Protein AF-A0AAU8DIJ6-F1 (afdb_monomer)

Secondary structure (DSSP, 8-state):
-PPPPEEEEEEEETTS-BSSS-EEPPTT----GGGS-TTEEEEEEEEES-SS-EEEEEE-TT--EEEEEEPPPTT-SEEEEEEEEE-TTS-EEEEEEEEEESSHHHHHHHTT---------------------PPP-------HHHHHHHHHHHHHHHHHHHHHHHHHHHHHHHHHHHHHHHHHHHHHHHH-GGG-STT-HHHHHHHHHHHHHHHHHHHHHHHHHHHHHHHHHHHHHHS-TTTS-TTSGGGGS--SS--SEEEEEEEEETTEEEEEEEEEEES--TT-EEE-S--TT--HHHHHHHHHHHHHSPTT--EEEE-S-HHHHHHT-SS--S-TTS-HHHHHHHHHHHHHHHHHHHHTTPPPPGGG---SEEEEE-SSTTS-SS-HHHHHHHHHHHHHHGGGGT-EEEEE--GGGGGTSTTTS--EEE--SSEEEE-TTT--EEEEEE----S-HHHHHHHHHHHHTT-

pLDDT: mean 77.78, std 17.71, range [21.48, 97.25]

Foldseek 3Di:
DDDDWFKWKFFAFLVLATPADTHTQPPVLDDDPVPGDPRGFKIWIKTAQDPFKDWGWDADPVRDIDIWIATEPPQFRMFTAKMWGADPVRDTDIDGQNYGDNHVVRVCVSRVHDDDDDDDDDDDDDDDDDDPPDDPPLDDPDPPPQQSVLVVLVVLLVVLVVLLVVLVVVLVVLLVVLVVQLVVQVVVLCVDPVNVDPVRVVNVVSVVSSVVSNVVSVVVSVVSLVVSLVSVVVSLLVDADQQHALPDPSLVDLDQAAHQKGWFFWWADPVGNSRTRTHMDGLFDQLFEEEPDDDPPQCLSVVANQLSLLSNAAFQFAEAEADPDQVSVVVPPLDDPDHPPCHRPSSLVQLLVLLVQVVVCSNVVHPRDPSSDHHLEYEYEPAVRNQDPPDNPVSLVSSSSSRRRVSVVNHHYYYHHRPVCVVVCPVSRDHDYDHSPFDWDFDPRNGDIITTHTRSHRPDVVSSNVSSNRNNVHD

Nearest PDB structures (foldseek):
  6qpq-assembly2_C  TM=2.649E-01  e=8.086E-03  Thermochaetoides thermophila DSM 1495
  7tvb-assembly1_A  TM=6.695E-01  e=4.059E+00  Homo sapiens
  2ysu-assembly1_B  TM=3.554E-01  e=6.007E+00  Escherichia coli

Solvent-accessible surface area (backbone atoms only — not comparable to full-atom values): 26830 Å² total; per-residue (Å²): 135,84,78,81,57,50,43,27,36,37,40,20,28,86,84,55,30,35,70,57,76,68,40,74,53,48,96,87,59,74,81,64,79,86,77,49,60,93,65,46,40,33,41,36,35,34,34,39,69,40,95,48,77,49,69,53,65,46,70,50,100,87,67,54,79,47,81,50,73,29,54,36,49,94,78,24,36,22,26,33,46,34,34,40,37,53,45,97,90,71,47,76,49,79,47,77,58,56,38,53,33,58,38,69,66,53,52,29,63,74,26,58,41,84,79,84,88,85,81,91,85,88,89,80,91,88,86,87,82,94,77,84,86,69,84,76,89,71,87,68,88,76,70,54,68,69,52,47,54,54,52,50,54,50,48,50,40,52,47,50,51,50,52,54,50,52,50,51,52,51,42,53,50,51,47,52,48,37,49,56,53,39,53,54,51,50,51,57,40,65,69,36,86,88,49,71,57,92,82,41,66,66,58,58,51,46,48,50,58,31,52,60,49,45,51,54,41,49,56,49,51,49,55,54,50,52,54,49,45,49,54,50,51,55,47,55,71,71,38,58,34,33,55,27,60,73,87,38,75,40,53,83,54,71,53,92,60,67,43,65,45,23,40,56,26,30,37,29,35,97,94,40,75,81,46,66,40,64,36,71,43,66,44,44,44,65,26,12,35,36,32,39,70,40,55,99,86,74,45,42,27,58,52,25,42,53,50,27,43,43,41,17,21,55,72,28,24,37,76,42,75,38,48,76,48,66,66,59,47,56,75,68,52,74,66,89,77,83,63,80,94,53,44,44,70,57,49,46,51,51,50,29,52,20,41,50,46,34,50,54,18,55,77,68,75,43,80,65,50,83,86,26,67,66,46,16,30,38,40,36,50,48,84,72,76,70,64,59,92,84,55,53,67,61,51,51,49,39,48,51,50,37,28,45,52,31,24,78,75,62,16,22,39,39,37,39,27,37,63,82,52,73,74,72,46,70,94,74,63,60,47,47,79,40,68,53,47,76,43,81,44,66,44,96,86,84,62,54,75,27,45,33,41,41,39,58,49,62,92,50,64,66,55,54,52,51,40,40,51,38,20,57,71,58,123

Organism: NCBI:txid3158264

Mean predicted aligned error: 15.26 Å

Radius of gyration: 27.57 Å; Cα contacts (8 Å, |Δi|>4): 757; chains: 1; bounding box: 72×58×88 Å

Sequence (475 aa):
MQGAPDRRVVAVGADDRSIGEPGPLDPSGVLDPAAAPPSAVRLVVVGIGATGPIGVEVLDAAGQRYAFTAAPPAGSAVALLIEFYRRPDGSWKLRALGGGLADLAALQQVFDIPATVRAPAIPSISASLGATNHPPESGVPAKAPAAQQQRDWSRIASGVWEDASRSAATHADASRHAGLNRDAELERLMGDPTARTADDPRRRQIGSRHDDILERADQRRLAELDELIAELGELEVAVPAPLARWTSAAWERLPVEENAMVRTGELTRPDSTSLRIPMYRARSVPGGYLVMPWTAGDDGPARSLVRRLLAAGPAGRGLWVLSDDASVQQHWSTSAAGNADRGIDASLTELAHRVDLADMAAEAGAPVPTNAVLPSVVLMVLDGSWVPTDDVSETVGRLRRVAILGPRYGMSVLFLAPDDLRNSFGDGVPGSLLPLVPAQIVDPWVGLTWDFVPDDGTPDASVAAAIELRAHRGS

Structure (mmCIF, N/CA/C/O backbone):
data_AF-A0AAU8DIJ6-F1
#
_entry.id   AF-A0AAU8DIJ6-F1
#
loop_
_atom_site.group_PDB
_atom_site.id
_atom_site.type_symbol
_atom_site.label_atom_id
_atom_site.label_alt_id
_atom_site.label_comp_id
_atom_site.label_asym_id
_atom_site.label_entity_id
_atom_site.label_seq_id
_atom_site.pdbx_PDB_ins_code
_atom_site.Cartn_x
_atom_site.Cartn_y
_atom_site.Cartn_z
_atom_site.occupancy
_atom_site.B_iso_or_equiv
_atom_site.auth_seq_id
_atom_site.auth_comp_id
_atom_site.auth_asym_id
_atom_site.auth_atom_id
_atom_site.pdbx_PDB_model_num
ATOM 1 N N . MET A 1 1 ? -34.772 31.799 2.405 1.00 30.14 1 MET A N 1
ATOM 2 C CA . MET A 1 1 ? -35.320 30.429 2.420 1.00 30.14 1 MET A CA 1
ATOM 3 C C . MET A 1 1 ? -34.233 29.528 1.859 1.00 30.14 1 MET A C 1
ATOM 5 O O . MET A 1 1 ? -33.959 29.629 0.672 1.00 30.14 1 MET A O 1
ATOM 9 N N . GLN A 1 2 ? -33.516 28.785 2.705 1.00 36.69 2 GLN A N 1
ATOM 10 C CA . GLN A 1 2 ? -32.520 27.816 2.228 1.00 36.69 2 GLN A CA 1
ATOM 11 C C . GLN A 1 2 ? -33.264 26.596 1.672 1.00 36.69 2 GLN A C 1
ATOM 13 O O . GLN A 1 2 ? -34.271 26.185 2.248 1.00 36.69 2 GLN A O 1
ATOM 18 N N . GLY A 1 3 ? -32.812 26.067 0.535 1.00 44.41 3 GLY A N 1
ATOM 19 C CA . GLY A 1 3 ? -33.352 24.823 -0.011 1.00 44.41 3 GLY A CA 1
ATOM 20 C C . GLY A 1 3 ? -32.951 23.632 0.858 1.00 44.41 3 GLY A C 1
ATOM 21 O O . GLY A 1 3 ? -31.902 23.662 1.503 1.00 44.41 3 GLY A O 1
ATOM 22 N N . ALA A 1 4 ? -33.770 22.581 0.865 1.00 55.28 4 ALA A N 1
ATOM 23 C CA . ALA A 1 4 ? -33.313 21.284 1.351 1.00 55.28 4 ALA A CA 1
ATOM 24 C C . ALA A 1 4 ? -32.163 20.787 0.447 1.00 55.28 4 ALA A C 1
ATOM 26 O O . ALA A 1 4 ? -32.227 21.019 -0.764 1.00 55.28 4 ALA A O 1
ATOM 27 N N . PRO A 1 5 ? -31.118 20.144 0.996 1.00 62.62 5 PRO A N 1
ATOM 28 C CA . PRO A 1 5 ? -29.985 19.687 0.199 1.00 62.62 5 PRO A CA 1
ATOM 29 C C . PRO A 1 5 ? -30.404 18.577 -0.772 1.00 62.62 5 PRO A C 1
ATOM 31 O O . PRO A 1 5 ? -31.165 17.676 -0.410 1.00 62.62 5 PRO A O 1
ATOM 34 N N . ASP A 1 6 ? -29.891 18.645 -1.999 1.00 78.88 6 ASP A N 1
ATOM 35 C CA . ASP A 1 6 ? -30.211 17.704 -3.075 1.00 78.88 6 ASP A CA 1
ATOM 36 C C . ASP A 1 6 ? -29.499 16.367 -2.809 1.00 78.88 6 ASP A C 1
ATOM 38 O O . ASP A 1 6 ? -28.269 16.319 -2.730 1.00 78.88 6 ASP A O 1
ATOM 42 N N . ARG A 1 7 ? -30.264 15.286 -2.610 1.00 81.50 7 ARG A N 1
ATOM 43 C CA . ARG A 1 7 ? -29.722 13.936 -2.396 1.00 81.50 7 ARG A CA 1
ATOM 44 C C . ARG A 1 7 ? -29.723 13.178 -3.713 1.00 81.50 7 ARG A C 1
ATOM 46 O O . ARG A 1 7 ? -30.766 13.065 -4.353 1.00 81.50 7 ARG A O 1
ATOM 53 N N . ARG A 1 8 ? -28.584 12.593 -4.079 1.00 83.56 8 ARG A N 1
ATOM 54 C CA . ARG A 1 8 ? -28.429 11.837 -5.328 1.00 83.56 8 ARG A CA 1
ATOM 55 C C . ARG A 1 8 ? -27.771 10.489 -5.124 1.00 83.56 8 ARG A C 1
ATOM 57 O O . ARG A 1 8 ? -27.041 10.293 -4.157 1.00 83.56 8 ARG A O 1
ATOM 64 N N . VAL A 1 9 ? -28.013 9.591 -6.071 1.00 84.38 9 VAL A N 1
ATOM 65 C CA . VAL A 1 9 ? -27.394 8.268 -6.148 1.00 84.38 9 VAL A CA 1
ATOM 66 C C . VAL A 1 9 ? -26.514 8.212 -7.392 1.00 84.38 9 VAL A C 1
ATOM 68 O O . VAL A 1 9 ? -26.991 8.408 -8.509 1.00 84.38 9 VAL A O 1
ATOM 71 N N . VAL A 1 10 ? -25.227 7.934 -7.196 1.00 83.50 10 VAL A N 1
ATOM 72 C CA . VAL A 1 10 ? -24.280 7.614 -8.267 1.00 83.50 10 VAL A CA 1
ATOM 73 C C . VAL A 1 10 ? -24.178 6.093 -8.341 1.00 83.50 10 VAL A C 1
ATOM 75 O O . VAL A 1 10 ? -23.644 5.463 -7.429 1.00 83.50 10 VAL A O 1
ATOM 78 N N . ALA A 1 11 ? -24.710 5.487 -9.402 1.00 83.12 11 ALA A N 1
ATOM 79 C CA . ALA A 1 11 ? -24.431 4.087 -9.711 1.00 83.12 11 ALA A CA 1
ATOM 80 C C . ALA A 1 11 ? -23.056 3.994 -10.381 1.00 83.12 11 ALA A C 1
ATOM 82 O O . ALA A 1 11 ? -22.771 4.789 -11.272 1.00 83.12 11 ALA A O 1
ATOM 83 N N . VAL A 1 12 ? -22.211 3.050 -9.965 1.00 77.69 12 VAL A N 1
ATOM 84 C CA . VAL A 1 12 ? -20.810 2.957 -10.407 1.00 77.69 12 VAL A CA 1
ATOM 85 C C . VAL A 1 12 ? -20.484 1.539 -10.883 1.00 77.69 12 VAL A C 1
ATOM 87 O O . VAL A 1 12 ? -20.828 0.549 -10.224 1.00 77.69 12 VAL A O 1
ATOM 90 N N . GLY A 1 13 ? -19.843 1.452 -12.049 1.00 77.19 13 GLY A N 1
ATOM 91 C CA . GLY A 1 13 ? -19.415 0.218 -12.702 1.00 77.19 13 GLY A CA 1
ATOM 92 C C . GLY A 1 13 ? -18.116 -0.360 -12.142 1.00 77.19 13 GLY A C 1
ATOM 93 O O . GLY A 1 13 ? -17.442 0.241 -11.307 1.00 77.19 13 GLY A O 1
ATOM 94 N N . ALA A 1 14 ? -17.763 -1.564 -12.600 1.00 71.25 14 ALA A N 1
ATOM 95 C CA . ALA A 1 14 ? -16.524 -2.248 -12.206 1.00 71.25 14 ALA A CA 1
ATOM 96 C C . ALA A 1 14 ? -15.245 -1.547 -12.712 1.00 71.25 14 ALA A C 1
ATOM 98 O O . ALA A 1 14 ? -14.148 -1.834 -12.245 1.00 71.25 14 ALA A O 1
ATOM 99 N N . ASP A 1 15 ? -15.392 -0.616 -13.651 1.00 70.19 15 ASP A N 1
ATOM 100 C CA . ASP A 1 15 ? -14.379 0.309 -14.155 1.00 70.19 15 ASP A CA 1
ATOM 101 C C . ASP A 1 15 ? -14.272 1.611 -13.329 1.00 70.19 15 ASP A C 1
ATOM 103 O O . ASP A 1 15 ? -13.564 2.530 -13.730 1.00 70.19 15 ASP A O 1
ATOM 107 N N . ASP A 1 16 ? -14.961 1.686 -12.181 1.00 64.19 16 ASP A N 1
ATOM 108 C CA . ASP A 1 16 ? -15.109 2.858 -11.301 1.00 64.19 16 ASP A CA 1
ATOM 109 C C . ASP A 1 16 ? -15.777 4.093 -11.955 1.00 64.19 16 ASP A C 1
ATOM 111 O O . ASP A 1 16 ? -15.827 5.166 -11.349 1.00 64.19 16 ASP A O 1
ATOM 115 N N . ARG A 1 17 ? -16.383 3.928 -13.141 1.00 73.69 17 ARG A N 1
ATOM 116 C CA . ARG A 1 17 ? -17.127 4.971 -13.871 1.00 73.69 17 ARG A CA 1
ATOM 117 C C . ARG A 1 17 ? -18.598 5.016 -13.480 1.00 73.69 17 ARG A C 1
ATOM 119 O O . ARG A 1 17 ? -19.196 3.981 -13.175 1.00 73.69 17 ARG A O 1
ATOM 126 N N . SER A 1 18 ? -19.225 6.188 -13.546 1.00 80.00 18 SER A N 1
ATOM 127 C CA . SER A 1 18 ? -20.660 6.306 -13.296 1.00 80.00 18 SER A CA 1
ATOM 128 C C . SER A 1 18 ? -21.488 5.687 -14.427 1.00 80.00 18 SER A C 1
ATOM 130 O O . SER A 1 18 ? -21.290 5.949 -15.615 1.00 80.00 18 SER A O 1
ATOM 132 N N . ILE A 1 19 ? -22.472 4.867 -14.062 1.00 78.69 19 ILE A N 1
ATOM 133 C CA . ILE A 1 19 ? -23.429 4.265 -14.994 1.00 78.69 19 ILE A CA 1
ATOM 134 C C . ILE A 1 19 ? -24.531 5.300 -15.255 1.00 78.69 19 ILE A C 1
ATOM 136 O O . ILE A 1 19 ? -25.648 5.208 -14.748 1.00 78.69 19 ILE A O 1
ATOM 140 N N . GLY A 1 20 ? -24.169 6.324 -16.030 1.00 72.31 20 GLY A N 1
ATOM 141 C CA . GLY A 1 20 ? -24.999 7.497 -16.298 1.00 72.31 20 GLY A CA 1
ATOM 142 C C . GLY A 1 20 ? -24.846 8.616 -15.262 1.00 72.31 20 GLY A C 1
ATOM 143 O O . GLY A 1 20 ? -23.950 8.604 -14.418 1.00 72.31 20 GLY A O 1
ATOM 144 N N . GLU A 1 21 ? -25.719 9.615 -15.374 1.00 72.06 21 GLU A N 1
ATOM 145 C CA . GLU A 1 21 ? -25.768 10.795 -14.500 1.00 72.06 21 GLU A CA 1
ATOM 146 C C . GLU A 1 21 ? -26.233 10.451 -13.070 1.00 72.06 21 GLU A C 1
ATOM 148 O O . GLU A 1 21 ? -27.087 9.572 -12.910 1.00 72.06 21 GLU A O 1
ATOM 153 N N . PRO A 1 22 ? -25.774 11.176 -12.028 1.00 74.31 22 PRO A N 1
ATOM 154 C CA . PRO A 1 22 ? -26.303 11.058 -10.671 1.00 74.31 22 PRO A CA 1
ATOM 155 C C . PRO A 1 22 ? -27.812 11.326 -10.623 1.00 74.31 22 PRO A C 1
ATOM 157 O O . PRO A 1 22 ? -28.270 12.471 -10.746 1.00 74.31 22 PRO A O 1
ATOM 160 N N . GLY A 1 23 ? -28.583 10.259 -10.420 1.00 74.06 23 GLY A N 1
ATOM 161 C CA . GLY A 1 23 ? -30.037 10.316 -10.324 1.00 74.06 23 GLY A CA 1
ATOM 162 C C . GLY A 1 23 ? -30.486 10.931 -8.995 1.00 74.06 23 GLY A C 1
ATOM 163 O O . GLY A 1 23 ? -29.793 10.767 -7.987 1.00 74.06 23 GLY A O 1
ATOM 164 N N . PRO A 1 24 ? -31.632 11.633 -8.949 1.00 73.25 24 PRO A N 1
ATOM 165 C CA . PRO A 1 24 ? -32.204 12.079 -7.684 1.00 73.25 24 PRO A CA 1
ATOM 166 C C . PRO A 1 24 ? -32.578 10.866 -6.825 1.00 73.25 24 PRO A C 1
ATOM 168 O O . PRO A 1 24 ? -33.166 9.905 -7.322 1.00 73.25 24 PRO A O 1
ATOM 171 N N . LEU A 1 25 ? -32.275 10.924 -5.529 1.00 69.50 25 LEU A N 1
ATOM 172 C CA . LEU A 1 25 ? -32.909 10.033 -4.563 1.00 69.50 25 LEU A CA 1
ATOM 173 C C . LEU A 1 25 ? -34.383 10.454 -4.452 1.00 69.50 25 LEU A C 1
ATOM 175 O O . LEU A 1 25 ? -34.673 11.640 -4.285 1.00 69.50 25 LEU A O 1
ATOM 179 N N . ASP A 1 26 ? -35.305 9.497 -4.561 1.00 58.69 26 ASP A N 1
ATOM 180 C CA . ASP A 1 26 ? -36.748 9.736 -4.435 1.00 58.69 26 ASP A CA 1
ATOM 181 C C . ASP A 1 26 ? -37.049 10.512 -3.129 1.00 58.69 26 ASP A C 1
ATOM 183 O O . ASP A 1 26 ? -36.481 10.168 -2.087 1.00 58.69 26 ASP A O 1
ATOM 187 N N . PRO A 1 27 ? -37.925 11.541 -3.118 1.00 48.09 27 PRO A N 1
ATOM 188 C CA . PRO A 1 27 ? -38.420 12.149 -1.879 1.00 48.09 27 PRO A CA 1
ATOM 189 C C . PRO A 1 27 ? -39.038 11.161 -0.866 1.00 48.09 27 PRO A C 1
ATOM 191 O O . PRO A 1 27 ? -39.169 11.529 0.302 1.00 48.09 27 PRO A O 1
ATOM 194 N N . SER A 1 28 ? -39.379 9.924 -1.254 1.00 49.97 28 SER A N 1
ATOM 195 C CA . SER A 1 28 ? -39.702 8.827 -0.320 1.00 49.97 28 SER A CA 1
ATOM 196 C C . SER A 1 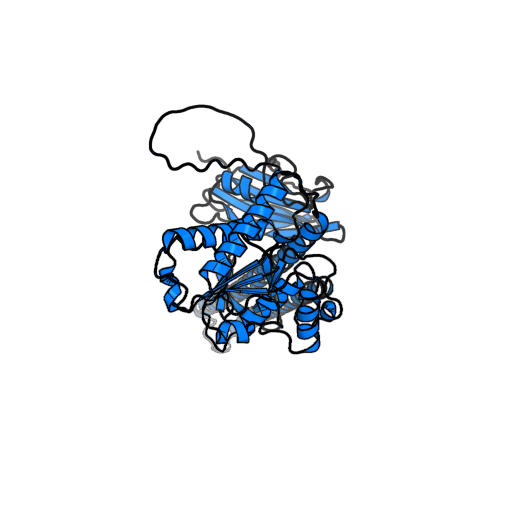28 ? -38.506 8.336 0.519 1.00 49.97 28 SER A C 1
ATOM 198 O O . SER A 1 28 ? -38.700 7.731 1.572 1.00 49.97 28 SER A O 1
ATOM 200 N N . GLY A 1 29 ? -37.277 8.595 0.064 1.00 53.84 29 GLY A N 1
ATOM 201 C CA . GLY A 1 29 ? -36.015 8.154 0.661 1.00 53.84 29 GLY A CA 1
ATOM 202 C C . GLY A 1 29 ? -35.578 6.733 0.287 1.00 53.84 29 GLY A C 1
ATOM 203 O O . GLY A 1 29 ? -34.494 6.322 0.696 1.00 53.84 29 GLY A O 1
ATOM 204 N N . VAL A 1 30 ? -36.381 5.980 -0.471 1.00 58.47 30 VAL A N 1
ATOM 205 C CA . VAL A 1 30 ? -36.134 4.553 -0.729 1.00 58.47 30 VAL A CA 1
ATOM 206 C C . VAL A 1 30 ? -35.107 4.345 -1.848 1.00 58.47 30 VAL A C 1
ATOM 208 O O . VAL A 1 30 ? -35.286 4.811 -2.971 1.00 58.47 30 VAL A O 1
ATOM 211 N N . LEU A 1 31 ? -34.055 3.578 -1.547 1.00 68.31 31 LEU A N 1
ATOM 212 C CA . LEU A 1 31 ? -33.096 3.038 -2.512 1.00 68.31 31 LEU A CA 1
ATOM 213 C C . LEU A 1 31 ? -33.009 1.521 -2.321 1.00 68.31 31 LEU A C 1
ATOM 215 O O . LEU A 1 31 ? -32.646 1.065 -1.240 1.00 68.31 31 LEU A O 1
ATOM 219 N N . ASP A 1 32 ? -33.323 0.757 -3.367 1.00 72.31 32 ASP A N 1
ATOM 220 C CA . ASP A 1 32 ? -33.189 -0.702 -3.391 1.00 72.31 32 ASP A CA 1
ATOM 221 C C . ASP A 1 32 ? -31.933 -1.117 -4.189 1.00 72.31 32 ASP A C 1
ATOM 223 O O . ASP A 1 32 ? -31.911 -0.954 -5.414 1.00 72.31 32 ASP A O 1
ATOM 227 N N . PRO A 1 33 ? -30.890 -1.677 -3.545 1.00 74.38 33 PRO A N 1
A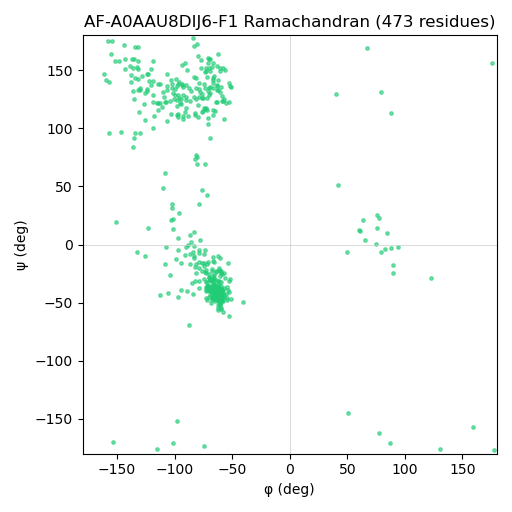TOM 228 C CA . PRO A 1 33 ? -29.709 -2.189 -4.239 1.00 74.38 33 PRO A CA 1
ATOM 229 C C . PRO A 1 33 ? -29.994 -3.376 -5.172 1.00 74.38 33 PRO A C 1
ATOM 231 O O . PRO A 1 33 ? -29.233 -3.611 -6.110 1.00 74.38 33 PRO A O 1
ATOM 234 N N . ALA A 1 34 ? -31.080 -4.129 -4.965 1.00 72.38 34 ALA A N 1
ATOM 235 C CA . ALA A 1 34 ? -31.468 -5.219 -5.862 1.00 72.38 34 ALA A CA 1
ATOM 236 C C . ALA A 1 34 ? -32.036 -4.710 -7.201 1.00 72.38 34 ALA A C 1
ATOM 238 O O . ALA A 1 34 ? -31.963 -5.421 -8.203 1.00 72.38 34 ALA A O 1
ATOM 239 N N . ALA A 1 35 ? -32.533 -3.468 -7.240 1.00 74.25 35 ALA A N 1
ATOM 240 C CA . ALA A 1 35 ? -32.999 -2.784 -8.447 1.00 74.25 35 ALA A CA 1
ATOM 241 C C . ALA A 1 35 ? -31.876 -2.067 -9.233 1.00 74.25 35 ALA A C 1
ATOM 243 O O . ALA A 1 35 ? -32.146 -1.409 -10.240 1.00 74.25 35 ALA A O 1
ATOM 244 N N . ALA A 1 36 ? -30.618 -2.174 -8.790 1.00 78.56 36 ALA A N 1
ATOM 245 C CA . ALA A 1 36 ? -29.468 -1.577 -9.465 1.00 78.56 36 ALA A CA 1
ATOM 246 C C . ALA A 1 36 ? -29.237 -2.161 -10.879 1.00 78.56 36 ALA A C 1
ATOM 248 O O . ALA A 1 36 ? -29.550 -3.330 -11.126 1.00 78.56 36 ALA A O 1
ATOM 249 N N . PRO A 1 37 ? -28.616 -1.402 -11.808 1.00 77.62 37 PRO A N 1
ATOM 250 C CA . PRO A 1 37 ? -28.152 -1.953 -13.080 1.00 77.62 37 PRO A CA 1
ATOM 251 C C . PRO A 1 37 ? -27.262 -3.193 -12.857 1.00 77.62 37 PRO A C 1
ATOM 253 O O . PRO A 1 37 ? -26.406 -3.150 -11.976 1.00 77.62 37 PRO A O 1
ATOM 256 N N . PRO A 1 38 ? -27.368 -4.276 -13.654 1.00 73.69 38 PRO A N 1
ATOM 257 C CA . PRO A 1 38 ? -26.564 -5.487 -13.438 1.00 73.69 38 PRO A CA 1
ATOM 258 C C . PRO A 1 38 ? -25.041 -5.276 -13.497 1.00 73.69 38 PRO A C 1
ATOM 260 O O . PRO A 1 38 ? -24.297 -6.073 -12.932 1.00 73.69 38 PRO A O 1
ATOM 263 N N . SER A 1 39 ? -24.591 -4.212 -14.171 1.00 78.81 39 SER A N 1
ATOM 264 C CA . SER A 1 39 ? -23.197 -3.759 -14.247 1.00 78.81 39 SER A CA 1
ATOM 265 C C . SER A 1 39 ? -22.745 -2.898 -13.060 1.00 78.81 39 SER A C 1
ATOM 267 O O . SER A 1 39 ? -21.549 -2.637 -12.935 1.00 78.81 39 SER A O 1
ATOM 269 N N . ALA A 1 40 ? -23.664 -2.444 -12.203 1.00 80.38 40 ALA A N 1
ATOM 270 C CA . ALA A 1 40 ? -23.336 -1.658 -11.022 1.00 80.38 40 ALA A CA 1
ATOM 271 C C . ALA A 1 40 ? -22.756 -2.557 -9.926 1.00 80.38 40 ALA A C 1
ATOM 273 O O . ALA A 1 40 ? -23.373 -3.538 -9.503 1.00 80.38 40 ALA A O 1
ATOM 274 N N . VAL A 1 41 ? -21.573 -2.183 -9.444 1.00 84.19 41 VAL A N 1
ATOM 275 C CA . VAL A 1 41 ? -20.914 -2.814 -8.292 1.00 84.19 41 VAL A CA 1
ATOM 276 C C . VAL A 1 41 ? -20.930 -1.914 -7.060 1.00 84.19 41 VAL A C 1
ATOM 278 O O . VAL A 1 41 ? -20.730 -2.411 -5.954 1.00 84.19 41 VAL A O 1
ATOM 281 N N . ARG A 1 42 ? -21.185 -0.606 -7.220 1.00 87.62 42 ARG A N 1
ATOM 282 C CA . ARG A 1 42 ? -21.349 0.350 -6.114 1.00 87.62 42 ARG A CA 1
ATOM 283 C C . ARG A 1 42 ? -22.515 1.311 -6.383 1.00 87.62 42 ARG A C 1
ATOM 285 O O . ARG A 1 42 ? -22.769 1.679 -7.530 1.00 87.62 42 ARG A O 1
ATOM 292 N N . LEU A 1 43 ? -23.215 1.720 -5.326 1.00 85.69 43 LEU A N 1
ATOM 293 C CA . LEU A 1 43 ? -24.223 2.785 -5.314 1.00 85.69 43 LEU A CA 1
ATOM 294 C C . LEU A 1 43 ? -23.843 3.794 -4.226 1.00 85.69 43 LEU A C 1
ATOM 296 O O . LEU A 1 43 ? -23.993 3.499 -3.039 1.00 85.69 43 LEU A O 1
ATOM 300 N N . VAL A 1 44 ? -23.361 4.974 -4.611 1.00 86.00 44 VAL A N 1
ATOM 301 C CA . VAL A 1 44 ? -22.941 6.027 -3.674 1.00 86.00 44 VAL A CA 1
ATOM 302 C C . VAL A 1 44 ? -24.061 7.042 -3.498 1.00 86.00 44 VAL A C 1
ATOM 304 O O . VAL A 1 44 ? -24.509 7.641 -4.475 1.00 86.00 44 VAL A O 1
ATOM 307 N N . VAL A 1 45 ? -24.491 7.281 -2.259 1.00 85.88 45 VAL A N 1
ATOM 308 C CA . VAL A 1 45 ? -25.466 8.332 -1.939 1.00 85.88 45 VAL A CA 1
ATOM 309 C C . VAL A 1 45 ? -24.728 9.595 -1.502 1.00 85.88 45 VAL A C 1
ATOM 311 O O . VAL A 1 45 ? -23.973 9.586 -0.525 1.00 85.88 45 VAL A O 1
ATOM 314 N N . VAL A 1 46 ? -24.970 10.696 -2.212 1.00 83.69 46 VAL A N 1
ATOM 315 C CA . VAL A 1 46 ? -24.327 11.999 -1.991 1.00 83.69 46 VAL A CA 1
ATOM 316 C C . VAL A 1 46 ? -25.348 13.086 -1.665 1.00 83.69 46 VAL A C 1
ATOM 318 O O . VAL A 1 46 ? -26.496 13.031 -2.105 1.00 83.69 46 VAL A O 1
ATOM 321 N N . GLY A 1 47 ? -24.923 14.087 -0.896 1.00 82.25 47 GLY A N 1
ATOM 322 C CA . GLY A 1 47 ? -25.689 15.292 -0.583 1.00 82.25 47 GLY A CA 1
ATOM 323 C C . GLY A 1 47 ? -25.031 16.536 -1.163 1.00 82.25 47 GLY A C 1
ATOM 324 O O . GLY A 1 47 ? -23.889 16.827 -0.823 1.00 82.25 47 GLY A O 1
ATOM 325 N N . ILE A 1 48 ? -25.734 17.286 -2.004 1.00 79.06 48 ILE A N 1
ATOM 326 C CA . ILE A 1 48 ? -25.206 18.455 -2.718 1.00 79.06 48 ILE A CA 1
ATOM 327 C C . ILE A 1 48 ? -25.771 19.739 -2.093 1.00 79.06 48 ILE A C 1
ATOM 329 O O . ILE A 1 48 ? -26.974 19.854 -1.848 1.00 79.06 48 ILE A O 1
ATOM 333 N N . GLY A 1 49 ? -24.899 20.720 -1.838 1.00 69.19 49 GLY A N 1
ATOM 334 C CA . GLY A 1 49 ? -25.277 22.042 -1.324 1.00 69.19 49 GLY A CA 1
ATOM 335 C C . GLY A 1 49 ? -25.645 22.086 0.165 1.00 69.19 49 GLY A C 1
ATOM 336 O O . GLY A 1 49 ? -26.231 23.068 0.621 1.00 69.19 49 GLY A O 1
ATOM 337 N N . ALA A 1 50 ? -25.325 21.043 0.936 1.00 65.06 50 ALA A N 1
ATOM 338 C CA . ALA A 1 50 ? -25.595 20.996 2.371 1.00 65.06 50 ALA A CA 1
ATOM 339 C C . ALA A 1 50 ? -24.640 21.918 3.154 1.00 65.06 50 ALA A C 1
ATOM 341 O O . ALA A 1 50 ? -23.439 21.683 3.198 1.00 65.06 50 ALA A O 1
ATOM 342 N N . THR A 1 51 ? -25.169 22.939 3.836 1.00 60.19 51 THR A N 1
ATOM 343 C CA . THR A 1 51 ? -24.386 23.842 4.710 1.00 60.19 51 THR A CA 1
ATOM 344 C C . THR A 1 51 ? -24.434 23.426 6.189 1.00 60.19 51 THR A C 1
ATOM 346 O O . THR A 1 51 ? -24.386 24.272 7.080 1.00 60.19 51 THR A O 1
ATOM 349 N N . GLY A 1 52 ? -24.629 22.136 6.461 1.00 64.88 52 GLY A N 1
ATOM 350 C CA . GLY A 1 52 ? -24.842 21.575 7.795 1.00 64.88 52 GLY A CA 1
ATOM 351 C C . GLY A 1 52 ? -25.095 20.064 7.733 1.00 64.88 52 GLY A C 1
ATOM 352 O O . GLY A 1 52 ? -25.027 19.493 6.642 1.00 64.88 52 GLY A O 1
ATOM 353 N N . PRO A 1 53 ? -25.380 19.406 8.873 1.00 67.56 53 PRO A N 1
ATOM 354 C CA . PRO A 1 53 ? -25.583 17.962 8.924 1.00 67.56 53 PRO A CA 1
ATOM 355 C C . PRO A 1 53 ? -26.707 17.499 7.993 1.00 67.56 53 PRO A C 1
ATOM 357 O O . PRO A 1 53 ? -27.846 17.959 8.090 1.00 67.56 53 PRO A O 1
ATOM 360 N N . ILE A 1 54 ? -26.384 16.561 7.108 1.00 72.81 54 ILE A N 1
ATOM 361 C CA . ILE A 1 54 ? -27.319 15.889 6.212 1.00 72.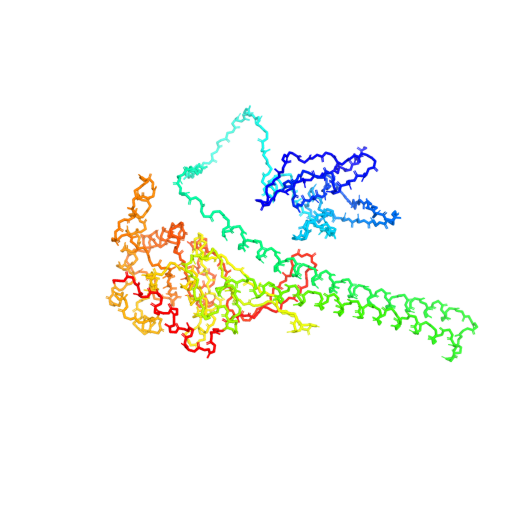81 54 ILE A CA 1
ATOM 362 C C . ILE A 1 54 ? -27.271 14.388 6.495 1.00 72.81 54 ILE A C 1
ATOM 364 O O . ILE A 1 54 ? -26.204 13.806 6.676 1.00 72.81 54 ILE A O 1
ATOM 368 N N . GLY A 1 55 ? -28.440 13.751 6.530 1.00 69.69 55 GLY A N 1
ATOM 369 C CA . GLY A 1 55 ? -28.541 12.311 6.736 1.00 69.69 55 GLY A CA 1
ATOM 370 C C . GLY A 1 55 ? -29.458 11.596 5.756 1.00 69.69 55 GLY A C 1
ATOM 371 O O . GLY A 1 55 ? -30.195 12.223 4.988 1.00 69.69 55 GLY A O 1
ATOM 372 N N . VAL A 1 56 ? -29.397 10.271 5.808 1.00 72.31 56 VAL A N 1
ATOM 373 C CA . VAL A 1 56 ? -30.215 9.303 5.072 1.00 72.31 56 VAL A CA 1
ATOM 374 C C . VAL A 1 56 ? -30.596 8.171 6.032 1.00 72.31 56 VAL A C 1
ATOM 376 O O . VAL A 1 56 ? -29.779 7.760 6.858 1.00 72.31 56 VAL A O 1
ATOM 379 N N . GLU A 1 57 ? -31.834 7.687 5.954 1.00 70.00 57 GLU A N 1
ATOM 380 C CA . GLU A 1 57 ? -32.251 6.462 6.644 1.00 70.00 57 GLU A CA 1
ATOM 381 C C . GLU A 1 57 ? -32.193 5.289 5.664 1.00 70.00 57 GLU A C 1
ATOM 383 O O . GLU A 1 57 ? -32.605 5.420 4.514 1.00 70.00 57 GLU A O 1
ATOM 388 N N . VAL A 1 58 ? -31.701 4.143 6.128 1.00 70.56 58 VAL A N 1
ATOM 389 C CA . VAL A 1 58 ? -31.769 2.866 5.415 1.00 70.56 58 VAL A CA 1
ATOM 390 C C . VAL A 1 58 ? -32.656 1.911 6.207 1.00 70.56 58 VAL A C 1
ATOM 392 O O . VAL A 1 58 ? -32.578 1.850 7.436 1.00 70.56 58 VAL A O 1
ATOM 395 N N . LEU A 1 59 ? -33.497 1.171 5.488 1.00 70.25 59 LEU A N 1
ATOM 396 C CA . LEU A 1 59 ? -34.269 0.040 5.992 1.00 70.25 59 LEU A CA 1
ATOM 397 C C . LEU A 1 59 ? -33.589 -1.253 5.538 1.00 70.25 59 LEU A C 1
ATOM 399 O O . LEU A 1 59 ? -33.226 -1.365 4.367 1.00 70.25 59 LEU A O 1
ATOM 403 N N . ASP A 1 60 ? -33.431 -2.223 6.435 1.00 70.00 60 ASP A N 1
ATOM 404 C CA . ASP A 1 60 ? -33.053 -3.583 6.039 1.00 70.00 60 ASP A CA 1
ATOM 405 C C . ASP A 1 60 ? -34.275 -4.418 5.602 1.00 70.00 60 ASP A C 1
ATOM 407 O O . ASP A 1 60 ? -35.427 -3.976 5.667 1.00 70.00 60 ASP A O 1
ATOM 411 N N . ALA A 1 61 ? -34.032 -5.660 5.175 1.00 66.88 61 ALA A N 1
ATOM 412 C CA . ALA A 1 61 ? -35.083 -6.586 4.748 1.00 66.88 61 ALA A CA 1
ATOM 413 C C . ALA A 1 61 ? -36.032 -7.047 5.881 1.00 66.88 61 ALA A C 1
ATOM 415 O O . ALA A 1 61 ? -37.064 -7.653 5.594 1.00 66.88 61 ALA A O 1
ATOM 416 N N . ALA A 1 62 ? -35.711 -6.766 7.150 1.00 71.00 62 ALA A N 1
ATOM 417 C CA . ALA A 1 62 ? -36.578 -6.996 8.306 1.00 71.00 62 ALA A CA 1
ATOM 418 C C . ALA A 1 62 ? -37.358 -5.731 8.730 1.00 71.00 62 ALA A C 1
ATOM 420 O O . ALA A 1 62 ? -38.213 -5.801 9.615 1.00 71.00 62 ALA A O 1
ATOM 421 N N . GLY A 1 63 ? -37.098 -4.580 8.097 1.00 63.91 63 GLY A N 1
ATOM 422 C CA . GLY A 1 63 ? -37.694 -3.285 8.427 1.00 63.91 63 GLY A CA 1
ATOM 423 C C . GLY A 1 63 ? -36.987 -2.531 9.560 1.00 63.91 63 GLY A C 1
ATOM 424 O O . GLY A 1 63 ? -37.512 -1.518 10.034 1.00 63.91 63 GLY A O 1
ATOM 425 N N . GLN A 1 64 ? -35.809 -2.986 9.997 1.00 65.75 64 GLN A N 1
ATOM 426 C CA . GLN A 1 64 ? -34.981 -2.278 10.971 1.00 65.75 64 GLN A CA 1
ATOM 427 C C . GLN A 1 64 ? -34.394 -1.015 10.328 1.00 65.75 64 GLN A C 1
ATOM 429 O O . GLN A 1 64 ? -33.900 -1.044 9.200 1.00 65.75 64 GLN A O 1
ATOM 434 N N . ARG A 1 65 ? -34.452 0.112 11.049 1.00 72.44 65 ARG A N 1
ATOM 435 C CA . ARG A 1 65 ? -33.957 1.412 10.569 1.00 72.44 65 ARG A CA 1
ATOM 436 C C . ARG A 1 65 ? -32.548 1.706 11.056 1.00 72.44 65 ARG A C 1
ATOM 438 O O . ARG A 1 65 ? -32.238 1.502 12.231 1.00 72.44 65 ARG A O 1
ATOM 445 N N . TYR A 1 66 ? -31.757 2.278 10.156 1.00 66.44 66 TYR A N 1
ATOM 446 C CA . TYR A 1 66 ? -30.394 2.745 10.374 1.00 66.44 66 TYR A CA 1
ATOM 447 C C . TYR A 1 66 ? -30.268 4.175 9.841 1.00 66.44 66 TYR A C 1
ATOM 449 O O . TYR A 1 66 ? -30.398 4.404 8.641 1.00 66.44 66 TYR A O 1
ATOM 457 N N . ALA A 1 67 ? -30.041 5.147 10.726 1.00 73.06 67 ALA A N 1
ATOM 458 C CA . ALA A 1 67 ? -29.892 6.552 10.353 1.00 73.06 67 ALA A CA 1
ATOM 459 C C . ALA A 1 67 ? -28.406 6.927 10.253 1.00 73.06 67 ALA A C 1
ATOM 461 O O . ALA A 1 67 ? -27.677 6.871 11.243 1.00 73.06 67 ALA A O 1
ATOM 462 N N . PHE A 1 68 ? -27.969 7.351 9.070 1.00 69.06 68 PHE A N 1
ATOM 463 C CA . PHE A 1 68 ? -26.604 7.804 8.804 1.00 69.06 68 PHE A CA 1
ATOM 464 C C . PHE A 1 68 ? -26.616 9.314 8.601 1.00 69.06 68 PHE A C 1
ATOM 466 O O . PHE A 1 68 ? -27.322 9.803 7.725 1.00 69.06 68 PHE A O 1
ATOM 473 N N . THR A 1 69 ? -25.855 10.063 9.400 1.00 71.06 69 THR A N 1
ATOM 474 C CA . THR A 1 69 ? -25.746 11.527 9.287 1.00 71.06 69 THR A CA 1
ATOM 475 C C . THR A 1 69 ? -24.286 11.931 9.158 1.00 71.06 69 THR A C 1
ATOM 477 O O . THR A 1 69 ? -23.462 11.518 9.968 1.00 71.06 69 THR A O 1
ATOM 480 N N . ALA A 1 70 ? -23.981 12.764 8.166 1.00 64.56 70 ALA A N 1
ATOM 481 C CA . ALA A 1 70 ? -22.669 13.357 7.955 1.00 64.56 70 ALA A CA 1
ATOM 482 C C . ALA A 1 70 ? -22.785 14.887 7.948 1.00 64.56 70 ALA A C 1
ATOM 484 O O . ALA A 1 70 ? -23.725 15.453 7.386 1.00 64.56 70 ALA A O 1
ATOM 485 N N . ALA A 1 71 ? -21.814 15.568 8.549 1.00 66.88 71 ALA A N 1
ATOM 486 C CA . ALA A 1 71 ? -21.586 16.985 8.302 1.00 66.88 71 ALA A CA 1
ATOM 487 C C . ALA A 1 71 ? -20.485 17.099 7.234 1.00 66.88 71 ALA A C 1
ATOM 489 O O . ALA A 1 71 ? -19.426 16.501 7.430 1.00 66.88 71 ALA A O 1
ATOM 490 N N . PRO A 1 72 ? -20.694 17.821 6.116 1.00 64.50 72 PRO A N 1
ATOM 491 C CA . PRO A 1 72 ? -19.626 18.038 5.147 1.00 64.50 72 PRO A CA 1
ATOM 492 C C . PRO A 1 72 ? -18.441 18.764 5.815 1.00 64.50 72 PRO A C 1
ATOM 494 O O . PRO A 1 72 ? -18.668 19.740 6.540 1.00 64.50 72 PRO A O 1
ATOM 497 N N . PRO A 1 73 ? -17.187 18.330 5.581 1.00 65.94 73 PRO A N 1
ATOM 498 C CA . PRO A 1 73 ? -16.002 19.034 6.063 1.00 65.94 73 PRO A CA 1
ATOM 499 C C . PRO A 1 73 ? -15.969 20.490 5.586 1.00 65.94 73 PRO A C 1
ATOM 501 O O . PRO A 1 73 ? -16.456 20.810 4.499 1.00 65.94 73 PRO A O 1
ATOM 504 N N . ALA A 1 74 ? -15.366 21.382 6.375 1.00 64.44 74 ALA A N 1
ATOM 505 C CA . ALA A 1 74 ? -15.293 22.805 6.045 1.00 64.44 74 ALA A CA 1
ATOM 506 C C . ALA A 1 74 ? -14.655 23.028 4.657 1.00 64.44 74 ALA A C 1
ATOM 508 O O . ALA A 1 74 ? -13.527 22.611 4.413 1.00 64.44 74 ALA A O 1
ATOM 509 N N . GLY A 1 75 ? -15.394 23.677 3.750 1.00 65.31 75 GLY A N 1
ATOM 510 C CA . GLY A 1 75 ? -14.996 23.869 2.349 1.00 65.31 75 GLY A CA 1
ATOM 511 C C . GLY A 1 75 ? -15.531 22.823 1.358 1.00 65.31 75 GLY A C 1
ATOM 512 O O . GLY A 1 75 ? -15.308 22.980 0.163 1.00 65.31 75 GLY A O 1
ATOM 513 N N . SER A 1 76 ? -16.263 21.798 1.809 1.00 72.31 76 SER A N 1
ATOM 514 C CA . SER A 1 76 ? -16.932 20.822 0.932 1.00 72.31 76 SER A CA 1
ATOM 515 C C . SER A 1 76 ? -18.354 21.264 0.572 1.00 72.31 76 SER A C 1
ATOM 517 O O . SER A 1 76 ? -19.176 21.462 1.467 1.00 72.31 76 SER A O 1
ATOM 519 N N . ALA A 1 77 ? -18.680 21.369 -0.720 1.00 75.88 77 ALA A N 1
ATOM 520 C CA . ALA A 1 77 ? -20.052 21.594 -1.193 1.00 75.88 77 ALA A CA 1
ATOM 521 C C . ALA A 1 77 ? -20.830 20.291 -1.477 1.00 75.88 77 ALA A C 1
ATOM 523 O O . ALA A 1 77 ? -22.042 20.338 -1.710 1.00 75.88 77 ALA A O 1
ATOM 524 N N . VAL A 1 78 ? -20.157 19.133 -1.445 1.00 76.75 78 VAL A N 1
ATOM 525 C CA . VAL A 1 78 ? -20.769 17.800 -1.561 1.00 76.75 78 VAL A CA 1
ATOM 526 C C . VAL A 1 78 ? -20.390 16.951 -0.344 1.00 76.75 78 VAL A C 1
ATOM 528 O O . VAL A 1 78 ? -19.219 16.874 0.014 1.00 76.75 78 VAL A O 1
ATOM 531 N N . ALA A 1 79 ? -21.366 16.290 0.276 1.00 79.94 79 ALA A N 1
ATOM 532 C CA . ALA A 1 79 ? -21.182 15.306 1.342 1.00 79.94 79 ALA A CA 1
ATOM 533 C C . ALA A 1 79 ? -21.339 13.878 0.793 1.00 79.94 79 ALA A C 1
ATOM 535 O O . ALA A 1 79 ? -22.269 13.607 0.030 1.00 79.94 79 ALA A O 1
ATOM 536 N N . LEU A 1 80 ? -20.475 12.956 1.213 1.00 83.25 80 LEU A N 1
ATOM 537 C CA . LEU A 1 80 ? -20.570 11.528 0.904 1.00 83.25 80 LEU A CA 1
ATOM 538 C C . LEU A 1 80 ? -21.245 10.820 2.088 1.00 83.25 80 LEU A C 1
ATOM 540 O O . LEU A 1 80 ? -20.675 10.764 3.177 1.00 83.25 80 LEU A O 1
ATOM 544 N N . LEU A 1 81 ? -22.466 10.307 1.903 1.00 81.06 81 LEU A N 1
ATOM 545 C CA . LEU A 1 81 ? -23.268 9.761 3.005 1.00 81.06 81 LEU A CA 1
ATOM 546 C C . LEU A 1 81 ? -22.947 8.284 3.248 1.00 81.06 81 LEU A C 1
ATOM 548 O O . LEU A 1 81 ? -22.343 7.924 4.260 1.00 81.06 81 LEU A O 1
ATOM 552 N N . ILE A 1 82 ? -23.344 7.439 2.299 1.00 82.12 82 ILE A N 1
ATOM 553 C CA . ILE A 1 82 ? -23.254 5.979 2.360 1.00 82.12 82 ILE A CA 1
ATOM 554 C C . ILE A 1 82 ? -22.908 5.416 0.982 1.00 82.12 82 ILE A C 1
ATOM 556 O O . ILE A 1 82 ? -23.154 6.057 -0.041 1.00 82.12 82 ILE A O 1
ATOM 560 N N . GLU A 1 83 ? -22.395 4.194 0.961 1.00 88.06 83 GLU A N 1
ATOM 561 C CA . GLU A 1 83 ? -22.251 3.386 -0.244 1.00 88.06 83 GLU A CA 1
ATOM 562 C C . GLU A 1 83 ? -22.789 1.976 0.009 1.00 88.06 83 GLU A C 1
ATOM 564 O O . GLU A 1 83 ? -22.437 1.340 1.003 1.00 88.06 83 GLU A O 1
ATOM 569 N N . PHE A 1 84 ? -23.600 1.468 -0.916 1.00 86.62 84 PHE A N 1
ATOM 570 C CA . PHE A 1 84 ? -23.805 0.028 -1.055 1.00 86.62 84 PHE A CA 1
ATOM 571 C C . PHE A 1 84 ? -22.761 -0.498 -2.034 1.00 86.62 84 PHE A C 1
ATOM 573 O O . PHE A 1 84 ? -22.662 0.028 -3.142 1.00 86.62 84 PHE A O 1
ATOM 580 N N . TYR A 1 85 ? -21.997 -1.520 -1.659 1.00 86.88 85 TYR A N 1
ATOM 581 C CA . TYR A 1 85 ? -21.028 -2.169 -2.542 1.00 86.88 85 TYR A CA 1
ATOM 582 C C . TYR A 1 85 ? -21.290 -3.669 -2.641 1.00 86.88 85 TYR A C 1
ATOM 584 O O . TYR A 1 85 ? -21.768 -4.302 -1.695 1.00 86.88 85 TYR A O 1
ATOM 592 N N . ARG A 1 86 ? -21.005 -4.238 -3.810 1.00 81.62 86 ARG A N 1
ATOM 593 C CA . ARG A 1 86 ? -21.304 -5.631 -4.128 1.00 81.62 86 ARG A CA 1
ATOM 594 C C . ARG A 1 86 ? -20.095 -6.523 -3.847 1.00 81.62 86 ARG A C 1
ATOM 596 O O . ARG A 1 86 ? -19.006 -6.262 -4.356 1.00 81.62 86 ARG A O 1
ATOM 603 N N . ARG A 1 87 ? -20.278 -7.563 -3.032 1.00 79.56 87 ARG A N 1
ATOM 604 C CA . ARG A 1 87 ? -19.254 -8.575 -2.725 1.00 79.56 87 ARG A CA 1
ATOM 605 C C . ARG A 1 87 ? -19.153 -9.617 -3.863 1.00 79.56 87 ARG A C 1
ATOM 607 O O . ARG A 1 87 ? -20.075 -9.720 -4.677 1.00 79.56 87 ARG A O 1
ATOM 614 N N . PRO A 1 88 ? -18.051 -10.395 -3.955 1.00 71.12 88 PRO A N 1
ATOM 615 C CA . PRO A 1 88 ? -17.853 -11.395 -5.017 1.00 71.12 88 PRO A CA 1
ATOM 616 C C . PRO A 1 88 ? -18.893 -12.528 -5.045 1.00 71.12 88 PRO A C 1
ATOM 618 O O . PRO A 1 88 ? -19.099 -13.146 -6.086 1.00 71.12 88 PRO A O 1
ATOM 621 N N . ASP A 1 89 ? -19.576 -12.776 -3.925 1.00 76.00 89 ASP A N 1
ATOM 622 C CA . ASP A 1 89 ? -20.730 -13.682 -3.805 1.00 76.00 89 ASP A CA 1
ATOM 623 C C . ASP A 1 89 ? -22.028 -13.118 -4.432 1.00 76.00 89 ASP A C 1
ATOM 625 O O . ASP A 1 89 ? -23.048 -13.804 -4.496 1.00 76.00 89 ASP A O 1
ATOM 629 N N . GLY A 1 90 ? -21.998 -11.868 -4.907 1.00 73.88 90 GLY A N 1
ATOM 630 C CA . GLY A 1 90 ? -23.123 -11.144 -5.493 1.00 73.88 90 GLY A CA 1
ATOM 631 C C . GLY A 1 90 ? -23.990 -10.382 -4.487 1.00 73.88 90 GLY A C 1
ATOM 632 O O . GLY A 1 90 ? -24.916 -9.688 -4.926 1.00 73.88 90 GLY A O 1
ATOM 633 N N . SER A 1 91 ? -23.697 -10.489 -3.187 1.00 81.31 91 SER A N 1
ATOM 634 C CA . SER A 1 91 ? -24.415 -9.845 -2.083 1.00 81.31 91 SER A CA 1
ATOM 635 C C . SER A 1 91 ? -24.047 -8.354 -1.956 1.00 81.31 91 SER A C 1
ATOM 637 O O . SER A 1 91 ? -23.018 -7.919 -2.471 1.00 81.31 91 SER A O 1
ATOM 639 N N . TRP A 1 92 ? -24.888 -7.538 -1.310 1.00 81.19 92 TRP A N 1
ATOM 640 C CA . TRP A 1 92 ? -24.635 -6.102 -1.103 1.00 81.19 92 TRP A CA 1
ATOM 641 C C . TRP A 1 92 ? -24.294 -5.833 0.370 1.00 81.19 92 TRP A C 1
ATOM 643 O O . TRP A 1 92 ? -25.119 -6.110 1.240 1.00 81.19 92 TRP A O 1
ATOM 653 N N . LYS A 1 93 ? -23.120 -5.250 0.658 1.00 82.06 93 LYS A N 1
ATOM 654 C CA . LYS A 1 93 ? -22.779 -4.691 1.983 1.00 82.06 93 LYS A CA 1
ATOM 655 C C . LYS A 1 93 ? -23.010 -3.175 1.949 1.00 82.06 93 LYS A C 1
ATOM 657 O O . LYS A 1 93 ? -22.747 -2.520 0.942 1.00 82.06 93 LYS A O 1
ATOM 662 N N . LEU A 1 94 ? -23.502 -2.618 3.050 1.00 83.56 94 LEU A N 1
ATOM 663 C CA . LEU A 1 94 ? -23.658 -1.176 3.256 1.00 83.56 94 LEU A CA 1
ATOM 664 C C . LEU A 1 94 ? -22.473 -0.647 4.073 1.00 83.56 94 LEU A C 1
ATOM 666 O O . LEU A 1 94 ? -22.117 -1.251 5.084 1.00 83.56 94 LEU A O 1
ATOM 670 N N . ARG A 1 95 ? -21.912 0.503 3.683 1.00 79.06 95 ARG A N 1
ATOM 671 C CA . ARG A 1 95 ? -20.936 1.261 4.482 1.00 79.06 95 ARG A CA 1
ATOM 672 C C . ARG A 1 95 ? -21.268 2.750 4.547 1.00 79.06 95 ARG A C 1
ATOM 674 O O . ARG A 1 95 ? -21.883 3.303 3.637 1.00 79.06 95 ARG A O 1
ATOM 681 N N . ALA A 1 96 ? -20.839 3.405 5.623 1.00 79.94 96 ALA A N 1
ATOM 682 C CA . ALA A 1 96 ? -20.921 4.856 5.781 1.00 79.94 96 ALA A CA 1
ATOM 683 C C . ALA A 1 96 ? -19.625 5.514 5.289 1.00 79.94 96 ALA A C 1
ATOM 685 O O . ALA A 1 96 ? -18.541 5.046 5.624 1.00 79.94 96 ALA A O 1
ATOM 686 N N . LEU A 1 97 ? -19.733 6.601 4.520 1.00 77.62 97 LEU A N 1
ATOM 687 C CA . LEU A 1 97 ? -18.569 7.290 3.950 1.00 77.62 97 LEU A CA 1
ATOM 688 C C . LEU A 1 97 ? -18.136 8.492 4.801 1.00 77.62 97 LEU A C 1
ATOM 690 O O . LEU A 1 97 ? -16.951 8.657 5.077 1.00 77.62 97 LEU A O 1
ATOM 694 N N . GLY A 1 98 ? -19.076 9.330 5.247 1.00 62.72 98 GLY A N 1
ATOM 695 C CA . GLY A 1 98 ? -18.816 10.428 6.193 1.00 62.72 98 GLY A CA 1
ATOM 696 C C . GLY A 1 98 ? -17.830 11.513 5.725 1.00 62.72 98 GLY A C 1
ATOM 697 O O . GLY A 1 98 ? -17.394 12.316 6.544 1.00 62.72 98 GLY A O 1
ATOM 698 N N . GLY A 1 99 ? -17.463 11.531 4.441 1.00 69.50 99 GLY A N 1
ATOM 699 C CA . GLY A 1 99 ? -16.522 12.487 3.852 1.00 69.50 99 GLY A CA 1
ATOM 700 C C . GLY A 1 99 ? -17.213 13.604 3.067 1.00 69.50 99 GLY A C 1
ATOM 701 O O . GLY A 1 99 ? -18.440 13.728 3.061 1.00 69.50 99 GLY A O 1
ATOM 702 N N . GLY A 1 100 ? -16.428 14.396 2.340 1.00 74.94 100 GLY A N 1
ATOM 703 C CA . GLY A 1 100 ? -16.950 15.399 1.416 1.00 74.94 100 GLY A CA 1
ATOM 704 C C . GLY A 1 100 ? -15.976 15.745 0.297 1.00 74.94 100 GLY A C 1
ATOM 705 O O . GLY A 1 100 ? -14.794 15.414 0.364 1.00 74.94 100 GLY A O 1
ATOM 706 N N . LEU A 1 101 ? -16.503 16.390 -0.741 1.00 75.94 101 LEU A N 1
ATOM 707 C CA . LEU A 1 101 ? -15.765 16.879 -1.902 1.00 75.94 101 LEU A CA 1
ATOM 708 C C . LEU A 1 101 ? -16.000 18.388 -2.048 1.00 75.94 101 LEU A C 1
ATOM 710 O O . LEU A 1 101 ? -17.082 18.890 -1.727 1.00 75.94 101 LEU A O 1
ATOM 714 N N . ALA A 1 102 ? -14.982 19.099 -2.541 1.00 74.31 102 ALA A N 1
ATOM 715 C CA . ALA A 1 102 ? -14.995 20.556 -2.674 1.00 74.31 102 ALA A CA 1
ATOM 716 C C . ALA A 1 102 ? -16.210 21.060 -3.471 1.00 74.31 102 ALA A C 1
ATOM 718 O O . ALA A 1 102 ? -16.924 21.947 -3.009 1.00 74.31 102 ALA A O 1
ATOM 719 N N . ASP A 1 103 ? -16.486 20.452 -4.626 1.00 76.44 103 ASP A N 1
ATOM 720 C CA . ASP A 1 103 ? -17.580 20.827 -5.519 1.00 76.44 103 ASP A CA 1
ATOM 721 C C . ASP A 1 103 ? -18.081 19.644 -6.378 1.00 76.44 103 ASP A C 1
ATOM 723 O O . ASP A 1 103 ? -17.734 18.479 -6.163 1.00 76.44 103 ASP A O 1
ATOM 727 N N . LEU A 1 104 ? -18.935 19.954 -7.358 1.00 71.81 104 LEU A N 1
ATOM 728 C CA . LEU A 1 104 ? -19.445 18.985 -8.328 1.00 71.81 104 LEU A CA 1
ATOM 729 C C . LEU A 1 104 ? -18.400 18.551 -9.367 1.00 71.81 104 LEU A C 1
ATOM 731 O O . LEU A 1 104 ? -18.525 17.447 -9.885 1.00 71.81 104 LEU A O 1
ATOM 735 N N . ALA A 1 105 ? -17.369 19.350 -9.656 1.00 70.12 105 ALA A N 1
ATOM 736 C CA . ALA A 1 105 ? -16.309 18.952 -10.581 1.00 70.12 105 ALA A CA 1
ATOM 737 C C . ALA A 1 105 ? -15.404 17.885 -9.943 1.00 70.12 105 ALA A C 1
ATOM 739 O O . ALA A 1 105 ? -15.048 16.907 -10.597 1.00 70.12 105 ALA A O 1
ATOM 740 N N . ALA A 1 106 ? -15.122 18.003 -8.642 1.00 72.25 106 ALA A N 1
ATOM 741 C CA . ALA A 1 106 ? -14.485 16.950 -7.857 1.00 72.25 106 ALA A CA 1
ATOM 742 C C . ALA A 1 106 ? -15.340 15.668 -7.821 1.00 72.25 106 ALA A C 1
ATOM 744 O O . ALA A 1 106 ? -14.803 14.574 -7.979 1.00 72.25 106 ALA A O 1
ATOM 745 N N . LEU A 1 107 ? -16.670 15.780 -7.691 1.00 75.31 107 LEU A N 1
ATOM 746 C CA . LEU A 1 107 ? -17.577 14.625 -7.798 1.00 75.31 107 LEU A CA 1
ATOM 747 C C . LEU A 1 107 ? -17.519 13.972 -9.193 1.00 75.31 107 LEU A C 1
ATOM 749 O O . LEU A 1 107 ? -17.466 12.747 -9.290 1.00 75.31 107 LEU A O 1
ATOM 753 N N . GLN A 1 108 ? -17.486 14.777 -10.260 1.00 75.69 108 GLN A N 1
ATOM 754 C CA . GLN A 1 108 ? -17.354 14.294 -11.638 1.00 75.69 108 GLN A CA 1
ATOM 755 C C . GLN A 1 108 ? -16.003 13.611 -11.888 1.00 75.69 108 GLN A C 1
ATOM 757 O O . GLN A 1 108 ? -15.975 12.587 -12.560 1.00 75.69 108 GLN A O 1
ATOM 762 N N . GLN A 1 109 ? -14.907 14.105 -11.304 1.00 71.12 109 GLN A N 1
ATOM 763 C CA . GLN A 1 109 ? -13.581 13.477 -11.400 1.00 71.12 109 GLN A CA 1
ATOM 764 C C . GLN A 1 109 ? -13.473 12.166 -10.606 1.00 71.12 109 GLN A C 1
ATOM 766 O O . GLN A 1 109 ? -12.862 11.217 -11.087 1.00 71.12 109 GLN A O 1
ATOM 771 N N . VAL A 1 110 ? -14.064 12.088 -9.407 1.00 73.00 110 VAL A N 1
ATOM 772 C CA . VAL A 1 110 ? -13.982 10.900 -8.531 1.00 73.00 110 VAL A CA 1
ATOM 773 C C . VAL A 1 110 ? -14.763 9.696 -9.079 1.00 73.00 110 VAL A C 1
ATOM 775 O O . VAL A 1 110 ? -14.414 8.559 -8.765 1.00 73.00 110 VAL A O 1
ATOM 778 N N . PHE A 1 111 ? -15.790 9.927 -9.904 1.00 72.25 111 PHE A N 1
ATOM 779 C CA . PHE A 1 111 ? -16.641 8.876 -10.484 1.00 72.25 111 PHE A CA 1
ATOM 780 C C . PHE A 1 111 ? -16.681 8.884 -12.028 1.00 72.25 111 PHE A C 1
ATOM 782 O O . PHE A 1 111 ? -17.566 8.264 -12.611 1.00 72.25 111 PHE A O 1
ATOM 789 N N . ASP A 1 112 ? -15.758 9.600 -12.683 1.00 69.00 112 ASP A N 1
ATOM 790 C CA . ASP A 1 112 ? -15.658 9.791 -14.147 1.00 69.00 112 ASP A CA 1
ATOM 791 C C . ASP A 1 112 ? -17.018 10.044 -14.839 1.00 69.00 112 ASP A C 1
ATOM 793 O O . ASP A 1 112 ? -17.416 9.359 -15.784 1.00 69.00 112 ASP A O 1
ATOM 797 N N . ILE A 1 113 ? -17.775 11.007 -14.300 1.00 69.00 113 ILE A N 1
ATOM 798 C CA . ILE A 1 113 ? -19.154 11.299 -14.720 1.00 69.00 113 ILE A CA 1
ATOM 799 C C . ILE A 1 113 ? -19.141 12.073 -16.055 1.00 69.00 113 ILE A C 1
ATOM 801 O O . ILE A 1 113 ? -18.529 13.147 -16.119 1.00 69.00 113 ILE A O 1
ATOM 805 N N . PRO A 1 114 ? -19.851 11.613 -17.107 1.00 51.78 114 PRO A N 1
ATOM 806 C CA . PRO A 1 114 ? -19.867 12.281 -18.409 1.00 51.78 114 PRO A CA 1
ATOM 807 C C . PRO A 1 114 ? -20.376 13.731 -18.351 1.00 51.78 114 PRO A C 1
ATOM 809 O O . PRO A 1 114 ? -21.502 13.991 -17.942 1.00 51.78 114 PRO A O 1
ATOM 812 N N . ALA A 1 115 ? -19.581 14.694 -18.821 1.00 44.88 115 ALA A N 1
ATOM 813 C CA . ALA A 1 115 ? -19.966 16.107 -18.803 1.00 44.88 115 ALA A CA 1
ATOM 814 C C . ALA A 1 115 ? -20.872 16.495 -19.992 1.00 44.88 115 ALA A C 1
ATOM 816 O O . ALA A 1 115 ? -20.422 16.545 -21.140 1.00 44.88 115 ALA A O 1
ATOM 817 N N . THR A 1 116 ? -22.139 16.854 -19.740 1.00 36.97 116 THR A N 1
ATOM 818 C CA . THR A 1 116 ? -23.017 17.428 -20.784 1.00 36.97 116 THR A CA 1
ATOM 819 C C . THR A 1 116 ? -22.505 18.768 -21.331 1.00 36.97 116 THR A C 1
ATOM 821 O O . THR A 1 116 ? -22.170 19.686 -20.584 1.00 36.97 116 THR A O 1
ATOM 824 N N . VAL A 1 117 ? -22.504 18.901 -22.660 1.00 30.67 117 VAL A N 1
ATOM 825 C CA . VAL A 1 117 ? -21.884 20.009 -23.412 1.00 30.67 117 VAL A CA 1
ATOM 826 C C . VAL A 1 117 ? -22.688 21.319 -23.369 1.00 30.67 117 VAL A C 1
ATOM 828 O O . VAL A 1 117 ? -23.846 21.347 -23.790 1.00 30.67 117 VAL A O 1
ATOM 831 N N . ARG A 1 118 ? -22.033 22.448 -23.030 1.00 23.97 118 ARG A N 1
ATOM 832 C CA . ARG A 1 118 ? -22.437 23.800 -23.486 1.00 23.97 118 ARG A CA 1
ATOM 833 C C . ARG A 1 118 ? -21.287 24.833 -23.458 1.00 23.97 118 ARG A C 1
ATOM 835 O O . ARG A 1 118 ? -20.513 24.858 -22.512 1.00 23.97 118 ARG A O 1
ATOM 842 N N . ALA A 1 119 ? -21.207 25.701 -24.474 1.00 23.86 119 ALA A N 1
ATOM 843 C CA . ALA A 1 119 ? -20.224 26.797 -24.661 1.00 23.86 119 ALA A CA 1
ATOM 844 C C . ALA A 1 119 ? -20.805 27.876 -25.624 1.00 23.86 119 ALA A C 1
ATOM 846 O O . ALA A 1 119 ? -21.871 27.588 -26.189 1.00 23.86 119 ALA A O 1
ATOM 847 N N . PRO A 1 120 ? -20.174 29.055 -25.908 1.00 39.16 120 PRO A N 1
ATOM 848 C CA . PRO A 1 120 ? -18.965 29.733 -25.356 1.00 39.16 120 PRO A CA 1
ATOM 849 C C . PRO A 1 120 ? -19.353 30.815 -24.293 1.00 39.16 120 PRO A C 1
ATOM 851 O O . PRO A 1 120 ? -20.374 30.603 -23.648 1.00 39.16 120 PRO A O 1
ATOM 854 N N . ALA A 1 121 ? -18.683 31.946 -23.962 1.00 23.55 121 ALA A N 1
ATOM 855 C CA . ALA A 1 121 ? -17.548 32.790 -24.443 1.00 23.55 121 ALA A CA 1
ATOM 856 C C . ALA A 1 121 ? -16.897 33.524 -23.218 1.00 23.55 121 ALA A C 1
ATOM 858 O O . ALA A 1 121 ? -17.534 33.551 -22.171 1.00 23.55 121 ALA A O 1
ATOM 859 N N . ILE A 1 122 ? -15.643 34.029 -23.148 1.00 25.06 122 ILE A N 1
ATOM 860 C CA . ILE A 1 122 ? -14.711 34.829 -24.009 1.00 25.06 122 ILE A CA 1
ATOM 861 C C . ILE A 1 122 ? -15.023 36.351 -23.996 1.00 25.06 122 ILE A C 1
ATOM 863 O O . ILE A 1 122 ? -16.181 36.673 -24.263 1.00 25.06 122 ILE A O 1
ATOM 867 N N . PRO A 1 123 ? -14.057 37.303 -23.790 1.00 31.11 123 PRO A N 1
ATOM 868 C CA . PRO A 1 123 ? -12.591 37.233 -23.511 1.00 31.11 123 PRO A CA 1
ATOM 869 C C . PRO A 1 123 ? -12.201 37.799 -22.093 1.00 31.11 123 PRO A C 1
ATOM 871 O O . PRO A 1 123 ? -13.099 38.134 -21.332 1.00 31.11 123 PRO A O 1
ATOM 874 N N . SER A 1 124 ? -10.945 37.933 -21.600 1.00 24.50 124 SER A N 1
ATOM 875 C CA . SER A 1 124 ? -9.637 38.214 -22.248 1.00 24.50 124 SER A CA 1
ATOM 876 C C . SER A 1 124 ? -8.376 37.818 -21.425 1.00 24.50 124 SER A C 1
ATOM 878 O O . SER A 1 124 ? -8.353 38.056 -20.225 1.00 24.50 124 SER A O 1
ATOM 880 N N . ILE A 1 125 ? -7.333 37.298 -22.109 1.00 21.48 125 ILE A N 1
ATOM 881 C CA . ILE A 1 125 ? -5.915 37.784 -22.209 1.00 21.48 125 ILE A CA 1
ATOM 882 C C . ILE A 1 125 ? -5.249 38.343 -20.915 1.00 21.48 125 ILE A C 1
ATOM 884 O O . ILE A 1 125 ? -5.785 39.278 -20.336 1.00 21.48 125 ILE A O 1
ATOM 888 N N . SER A 1 126 ? -4.046 37.957 -20.438 1.00 23.41 126 SER A N 1
ATOM 889 C CA . SER A 1 126 ? -2.861 37.215 -20.965 1.00 23.41 126 SER A CA 1
ATOM 890 C C . SER A 1 126 ? -2.097 36.541 -19.783 1.00 23.41 126 SER A C 1
ATOM 892 O O . SER A 1 126 ? -2.452 36.806 -18.640 1.00 23.41 126 SER A O 1
ATOM 894 N N . ALA A 1 127 ? -1.041 35.719 -19.911 1.00 22.30 127 ALA A N 1
ATOM 895 C CA . ALA A 1 127 ? -0.135 35.411 -21.032 1.00 22.30 127 ALA A CA 1
ATOM 896 C C . ALA A 1 127 ? 0.294 33.921 -21.053 1.00 22.30 127 ALA A C 1
ATOM 898 O O . ALA A 1 127 ? 0.018 33.174 -20.118 1.00 22.30 127 ALA A O 1
ATOM 899 N N . SER A 1 128 ? 0.973 33.493 -22.124 1.00 22.34 128 SER A N 1
ATOM 900 C CA . SER A 1 128 ? 1.169 32.073 -22.466 1.00 22.34 128 SER A CA 1
ATOM 901 C C . SER A 1 128 ? 2.554 31.494 -22.148 1.00 22.34 128 SER A C 1
ATOM 903 O O . SER A 1 128 ? 3.569 32.080 -22.512 1.00 22.34 128 SER A O 1
ATOM 905 N N . LEU A 1 129 ? 2.572 30.238 -21.691 1.00 23.34 129 LEU A N 1
ATOM 906 C CA . LEU A 1 129 ? 3.494 29.202 -22.177 1.00 23.34 129 LEU A CA 1
ATOM 907 C C . LEU A 1 129 ? 2.653 27.959 -22.518 1.00 23.34 129 LEU A C 1
ATOM 909 O O . LEU A 1 129 ? 1.708 27.634 -21.803 1.00 23.34 129 LEU A O 1
ATOM 913 N N . GLY A 1 130 ? 2.908 27.336 -23.671 1.00 26.80 130 GLY A N 1
ATOM 914 C CA . GLY A 1 130 ? 1.956 26.406 -24.290 1.00 26.80 130 GLY A CA 1
ATOM 915 C C . GLY A 1 130 ? 2.015 24.976 -23.748 1.00 26.80 130 GLY A C 1
ATOM 916 O O . GLY A 1 130 ? 3.061 24.339 -23.814 1.00 26.80 130 GLY A O 1
ATOM 917 N N . ALA A 1 131 ? 0.867 24.446 -23.315 1.00 23.84 131 ALA A N 1
ATOM 918 C CA . ALA A 1 131 ? 0.655 23.025 -23.036 1.00 23.84 131 ALA A CA 1
ATOM 919 C C . ALA A 1 131 ? -0.625 22.543 -23.744 1.00 23.84 131 ALA A C 1
ATOM 921 O O . ALA A 1 131 ? -1.740 22.729 -23.255 1.00 23.84 131 ALA A O 1
ATOM 922 N N . THR A 1 132 ? -0.477 21.953 -24.931 1.00 23.41 132 THR A N 1
ATOM 923 C CA . THR A 1 132 ? -1.590 21.430 -25.739 1.00 23.41 132 THR A CA 1
ATOM 924 C C . THR A 1 132 ? -2.017 20.042 -25.260 1.00 23.41 132 THR A C 1
ATOM 926 O O . THR A 1 132 ? -1.699 19.034 -25.888 1.00 23.41 132 THR A O 1
ATOM 929 N N . ASN A 1 133 ? -2.752 19.981 -24.148 1.00 27.34 133 ASN A N 1
ATOM 930 C CA . ASN A 1 133 ? -3.290 18.728 -23.612 1.00 27.34 133 ASN A CA 1
ATOM 931 C C . ASN A 1 133 ? -4.572 18.278 -24.343 1.00 27.34 133 ASN A C 1
ATOM 933 O O . ASN A 1 133 ? -5.675 18.339 -23.802 1.00 27.34 133 ASN A O 1
ATOM 937 N N . HIS A 1 134 ? -4.405 17.747 -25.555 1.00 24.42 134 HIS A N 1
ATOM 938 C CA . HIS A 1 134 ? -5.214 16.612 -26.003 1.00 24.42 134 HIS A CA 1
ATOM 939 C C . HIS A 1 134 ? -4.354 15.350 -25.855 1.00 24.42 134 HIS A C 1
ATOM 941 O O . HIS A 1 134 ? -3.254 15.323 -26.409 1.00 24.42 134 HIS A O 1
ATOM 947 N N . PRO A 1 135 ? -4.808 14.302 -25.145 1.00 30.00 135 PRO A N 1
ATOM 948 C CA . PRO A 1 135 ? -4.206 12.987 -25.295 1.00 30.00 135 PRO A CA 1
ATOM 949 C C . PRO A 1 135 ? -4.622 12.416 -26.663 1.00 30.00 135 PRO A C 1
ATOM 951 O O . PRO A 1 135 ? -5.821 12.353 -26.940 1.00 30.00 135 PRO A O 1
ATOM 954 N N . PRO A 1 136 ? -3.689 11.996 -27.534 1.00 26.41 136 PRO A N 1
ATOM 955 C CA . PRO A 1 136 ? -4.050 11.143 -28.656 1.00 26.41 136 PRO A CA 1
ATOM 956 C C . PRO A 1 136 ? -4.452 9.758 -28.129 1.00 26.41 136 PRO A C 1
ATOM 958 O O . PRO A 1 136 ? -3.756 9.180 -27.291 1.00 26.41 136 PRO A O 1
ATOM 961 N N . GLU A 1 137 ? -5.546 9.195 -28.644 1.00 29.48 137 GLU A N 1
ATOM 962 C CA . GLU A 1 137 ? -5.877 7.775 -28.459 1.00 29.48 137 GLU A CA 1
ATOM 963 C C . GLU A 1 137 ? -4.956 6.901 -29.331 1.00 29.48 137 GLU A C 1
ATOM 965 O O . GLU A 1 137 ? -5.372 6.305 -30.325 1.00 29.48 137 GLU A O 1
ATOM 970 N N . SER A 1 138 ? -3.670 6.838 -28.976 1.00 28.53 138 SER A N 1
ATOM 971 C CA . SER A 1 138 ? -2.708 5.939 -29.619 1.00 28.53 138 SER A CA 1
ATOM 972 C C . SER A 1 138 ? -3.009 4.493 -29.218 1.00 28.53 138 SER A C 1
ATOM 974 O O . SER A 1 138 ? -2.821 4.093 -28.067 1.00 28.53 138 SER A O 1
ATOM 976 N N . GLY A 1 139 ? -3.522 3.709 -30.169 1.00 32.34 139 GLY A N 1
ATOM 977 C CA . GLY A 1 139 ? -4.086 2.382 -29.924 1.00 32.34 139 GLY A CA 1
ATOM 978 C C . GLY A 1 139 ? -3.067 1.311 -29.524 1.00 32.34 139 GLY A C 1
ATOM 979 O O . GLY A 1 139 ? -2.558 0.586 -30.375 1.00 32.34 139 GLY A O 1
ATOM 980 N N . VAL A 1 140 ? -2.850 1.136 -28.218 1.00 31.27 140 VAL A N 1
ATOM 981 C CA . VAL A 1 140 ? -2.193 -0.051 -27.644 1.00 31.27 140 VAL A CA 1
ATOM 982 C C . VAL A 1 140 ? -3.270 -1.081 -27.261 1.00 31.27 140 VAL A C 1
ATOM 984 O O . VAL A 1 140 ? -4.214 -0.724 -26.552 1.00 31.27 140 VAL A O 1
ATOM 987 N N . PRO A 1 141 ? -3.178 -2.359 -27.687 1.00 31.61 141 PRO A N 1
ATOM 988 C CA . PRO A 1 141 ? -4.188 -3.368 -27.364 1.00 31.61 141 PRO A CA 1
ATOM 989 C C . PRO A 1 141 ? -4.259 -3.618 -25.850 1.00 31.61 141 PRO A C 1
ATOM 991 O O . PRO A 1 141 ? -3.269 -3.959 -25.200 1.00 31.61 141 PRO A O 1
ATOM 994 N N . ALA A 1 142 ? -5.446 -3.433 -25.275 1.00 36.50 142 ALA A N 1
ATOM 995 C CA . ALA A 1 142 ? -5.601 -3.288 -23.834 1.00 36.50 142 ALA A CA 1
ATOM 996 C C . ALA A 1 142 ? -5.468 -4.612 -23.054 1.00 36.50 142 ALA A C 1
ATOM 998 O O . ALA A 1 142 ? -6.367 -5.454 -23.073 1.00 36.50 142 ALA A O 1
ATOM 999 N N . LYS A 1 143 ? -4.427 -4.726 -22.214 1.00 43.12 143 LYS A N 1
ATOM 1000 C CA . LYS A 1 143 ? -4.355 -5.688 -21.090 1.00 43.12 143 LYS A CA 1
ATOM 1001 C C . LYS A 1 143 ? -5.295 -5.309 -19.923 1.00 43.12 143 LYS A C 1
ATOM 1003 O O . LYS A 1 143 ? -4.920 -5.362 -18.752 1.00 43.12 143 LYS A O 1
ATOM 1008 N N . ALA A 1 144 ? -6.523 -4.893 -20.233 1.00 49.22 144 ALA A N 1
ATOM 1009 C CA . ALA A 1 144 ? -7.453 -4.314 -19.264 1.00 49.22 144 ALA A CA 1
ATOM 1010 C C . ALA A 1 144 ? -7.773 -5.219 -18.048 1.00 49.22 144 ALA A C 1
ATOM 1012 O O . ALA A 1 144 ? -7.733 -4.693 -16.934 1.00 49.22 144 ALA A O 1
ATOM 1013 N N . PRO A 1 145 ? -8.028 -6.542 -18.188 1.00 55.31 145 PRO A N 1
ATOM 1014 C CA . PRO A 1 145 ? -8.491 -7.361 -17.061 1.00 55.31 145 PRO A CA 1
ATOM 1015 C C . PRO A 1 145 ? -7.464 -7.489 -15.928 1.00 55.31 145 PRO A C 1
ATOM 1017 O O . PRO A 1 145 ? -7.788 -7.235 -14.771 1.00 55.31 145 PRO A O 1
ATOM 1020 N N . ALA A 1 146 ? -6.208 -7.811 -16.254 1.00 64.88 146 ALA A N 1
ATOM 1021 C CA . ALA A 1 146 ? -5.151 -7.993 -15.256 1.00 64.88 146 ALA A CA 1
ATOM 1022 C C . ALA A 1 146 ? -4.797 -6.681 -14.531 1.00 64.88 146 ALA A C 1
ATOM 1024 O O . ALA A 1 146 ? -4.486 -6.694 -13.340 1.00 64.88 146 ALA A O 1
ATOM 1025 N N . ALA A 1 147 ? -4.872 -5.545 -15.234 1.00 66.69 147 ALA A N 1
ATOM 1026 C CA . ALA A 1 147 ? -4.667 -4.226 -14.640 1.00 66.69 147 ALA A CA 1
ATOM 1027 C C . ALA A 1 147 ? -5.845 -3.790 -13.749 1.00 66.69 147 ALA A C 1
ATOM 1029 O O . ALA A 1 147 ? -5.623 -3.100 -12.757 1.00 66.69 147 ALA A O 1
ATOM 1030 N N . GLN A 1 148 ? -7.080 -4.196 -14.074 1.00 71.50 148 GLN A N 1
ATOM 1031 C CA . GLN A 1 148 ? -8.248 -3.957 -13.224 1.00 71.50 148 GLN A CA 1
ATOM 1032 C C . GLN A 1 148 ? -8.168 -4.774 -11.932 1.00 71.50 148 GLN A C 1
ATOM 1034 O O . GLN A 1 148 ? -8.208 -4.190 -10.856 1.00 71.50 148 GLN A O 1
ATOM 1039 N N . GLN A 1 149 ? -7.919 -6.083 -12.033 1.00 79.94 149 GLN A N 1
ATOM 1040 C CA . GLN A 1 149 ? -7.804 -6.975 -10.875 1.00 79.94 149 GLN A CA 1
ATOM 1041 C C . GLN A 1 149 ? -6.758 -6.488 -9.851 1.00 79.94 149 GLN A C 1
ATOM 1043 O O . GLN A 1 149 ? -6.975 -6.565 -8.644 1.00 79.94 149 GLN A O 1
ATOM 1048 N N . GLN A 1 150 ? -5.648 -5.909 -10.323 1.00 78.81 150 GLN A N 1
ATOM 1049 C CA . GLN A 1 150 ? -4.623 -5.315 -9.457 1.00 78.81 150 GLN A CA 1
ATOM 1050 C C . GLN A 1 150 ? -5.084 -4.032 -8.748 1.00 78.81 150 GLN A C 1
ATOM 1052 O O . GLN A 1 150 ? -4.753 -3.834 -7.578 1.00 78.81 150 GLN A O 1
ATOM 1057 N N . ARG A 1 151 ? -5.896 -3.190 -9.405 1.00 76.06 151 ARG A N 1
ATOM 1058 C CA . ARG A 1 151 ? -6.571 -2.063 -8.736 1.00 76.06 151 ARG A CA 1
ATOM 1059 C C . ARG A 1 151 ? -7.574 -2.559 -7.700 1.00 76.06 151 ARG A C 1
ATOM 1061 O O . ARG A 1 151 ? -7.638 -1.991 -6.615 1.00 76.06 151 ARG A O 1
ATOM 1068 N N . ASP A 1 152 ? -8.303 -3.634 -7.998 1.00 82.31 152 ASP A N 1
ATOM 1069 C CA . ASP A 1 152 ? -9.284 -4.213 -7.079 1.00 82.31 152 ASP A CA 1
ATOM 1070 C C . ASP A 1 152 ? -8.616 -4.746 -5.798 1.00 82.31 152 ASP A C 1
ATOM 1072 O O . ASP A 1 152 ? -9.065 -4.410 -4.702 1.00 82.31 152 ASP A O 1
ATOM 1076 N N . TRP A 1 153 ? -7.482 -5.450 -5.908 1.00 89.75 153 TRP A N 1
ATOM 1077 C CA . TRP A 1 153 ? -6.653 -5.842 -4.755 1.00 89.75 153 TRP A CA 1
ATOM 1078 C C . TRP A 1 153 ? -6.178 -4.642 -3.921 1.00 89.75 153 TRP A C 1
ATOM 1080 O O . TRP A 1 153 ? -6.236 -4.677 -2.691 1.00 89.75 153 TRP A O 1
ATOM 1090 N N . SER A 1 154 ? -5.766 -3.545 -4.567 1.00 85.69 154 SER A N 1
ATOM 1091 C CA . SER A 1 154 ? -5.398 -2.316 -3.852 1.00 85.69 154 SER A CA 1
ATOM 1092 C C . SER A 1 154 ? -6.594 -1.627 -3.183 1.00 85.69 154 SER A C 1
ATOM 1094 O O . SER A 1 154 ? -6.423 -0.999 -2.132 1.00 85.69 154 SER A O 1
ATOM 1096 N N . ARG A 1 155 ? -7.796 -1.743 -3.765 1.00 86.94 155 ARG A N 1
ATOM 1097 C CA . ARG A 1 155 ? -9.045 -1.222 -3.192 1.00 86.94 155 ARG A CA 1
ATOM 1098 C C . ARG A 1 155 ? -9.455 -2.021 -1.952 1.00 86.94 155 ARG A C 1
ATOM 1100 O O . ARG A 1 155 ? -9.840 -1.399 -0.969 1.00 86.94 155 ARG A O 1
ATOM 1107 N N . ILE A 1 156 ? -9.293 -3.349 -1.957 1.00 90.25 156 ILE A N 1
ATOM 1108 C CA . ILE A 1 156 ? -9.523 -4.217 -0.782 1.00 90.25 156 ILE A CA 1
ATOM 1109 C C . ILE A 1 156 ? -8.590 -3.818 0.369 1.00 90.25 156 ILE A C 1
ATOM 1111 O O . ILE A 1 156 ? -9.064 -3.499 1.455 1.00 90.25 156 ILE A O 1
ATOM 1115 N N . ALA A 1 157 ? -7.277 -3.728 0.127 1.00 93.38 157 ALA A N 1
ATOM 1116 C CA . ALA A 1 157 ? -6.316 -3.335 1.165 1.00 93.38 157 ALA A CA 1
ATOM 1117 C C . ALA A 1 157 ? -6.618 -1.949 1.772 1.00 93.38 157 ALA A C 1
ATOM 1119 O O . ALA A 1 157 ? -6.512 -1.757 2.982 1.00 93.38 157 ALA A O 1
ATOM 1120 N N . SER A 1 158 ? -7.047 -0.991 0.943 1.00 88.19 158 SER A N 1
ATOM 1121 C CA . SER A 1 158 ? -7.443 0.346 1.408 1.00 88.19 158 SER A CA 1
ATOM 1122 C C . SER A 1 158 ? -8.807 0.356 2.115 1.00 88.19 158 SER A C 1
ATOM 1124 O O . SER A 1 158 ? -9.000 1.150 3.030 1.00 88.19 158 SER A O 1
ATOM 1126 N N . GLY A 1 159 ? -9.729 -0.540 1.747 1.00 90.88 159 GLY A N 1
ATOM 1127 C CA . GLY A 1 159 ? -10.998 -0.756 2.449 1.00 90.88 159 GLY A CA 1
ATOM 1128 C C . GLY A 1 159 ? -10.796 -1.351 3.843 1.00 90.88 159 GLY A C 1
ATOM 1129 O O . GLY A 1 159 ? -11.368 -0.851 4.805 1.00 90.88 159 GLY A O 1
ATOM 1130 N N . VAL A 1 160 ? -9.899 -2.334 3.981 1.00 96.00 160 VAL A N 1
ATOM 1131 C CA . VAL A 1 160 ? -9.497 -2.868 5.293 1.00 96.00 160 VAL A CA 1
ATOM 1132 C C . VAL A 1 160 ? -8.829 -1.789 6.154 1.00 96.00 160 VAL A C 1
ATOM 1134 O O . VAL A 1 160 ? -9.069 -1.739 7.359 1.00 96.00 160 VAL A O 1
ATOM 1137 N N . TRP A 1 161 ? -8.035 -0.889 5.560 1.00 95.19 161 TRP A N 1
ATOM 1138 C CA . TRP A 1 161 ? -7.472 0.260 6.280 1.00 95.19 161 TRP A CA 1
ATOM 1139 C C . TRP A 1 161 ? -8.560 1.219 6.781 1.00 95.19 161 TRP A C 1
ATOM 1141 O O . TRP A 1 161 ? -8.540 1.601 7.954 1.00 95.19 161 TRP A O 1
ATOM 1151 N N . GLU A 1 162 ? -9.541 1.539 5.932 1.00 93.31 162 GLU A N 1
ATOM 1152 C CA . GLU A 1 162 ? -10.695 2.369 6.283 1.00 93.31 162 GLU A CA 1
ATOM 1153 C C . GLU A 1 162 ? -11.509 1.759 7.435 1.00 93.31 162 GLU A C 1
ATOM 1155 O O . GLU A 1 162 ? -11.689 2.401 8.475 1.00 93.31 162 GLU A O 1
ATOM 1160 N N . ASP A 1 163 ? -11.953 0.509 7.289 1.00 93.88 163 ASP A N 1
ATOM 1161 C CA . ASP A 1 163 ? -12.798 -0.172 8.273 1.00 93.88 163 ASP A CA 1
ATOM 1162 C C . ASP A 1 163 ? -12.047 -0.398 9.600 1.00 93.88 163 ASP A C 1
ATOM 1164 O O . ASP A 1 163 ? -12.610 -0.163 10.673 1.00 93.88 163 ASP A O 1
ATOM 1168 N N . ALA A 1 164 ? -10.749 -0.729 9.568 1.00 95.00 164 ALA A N 1
ATOM 1169 C CA . ALA A 1 164 ? -9.938 -0.871 10.779 1.00 95.00 164 ALA A CA 1
ATOM 1170 C C . ALA A 1 164 ? -9.764 0.448 11.551 1.00 95.00 164 ALA A C 1
ATOM 1172 O O . ALA A 1 164 ? -9.784 0.437 12.790 1.00 95.00 164 ALA A O 1
ATOM 1173 N N . SER A 1 165 ? -9.608 1.576 10.843 1.00 91.25 165 SER A N 1
ATOM 1174 C CA . SER A 1 165 ? -9.521 2.907 11.459 1.00 91.25 165 SER A CA 1
ATOM 1175 C C . SER A 1 165 ? -10.878 3.382 11.986 1.00 91.25 165 SER A C 1
ATOM 1177 O O . SER A 1 165 ? -10.953 3.895 13.104 1.00 91.25 165 SER A O 1
ATOM 1179 N N . ARG A 1 166 ? -11.975 3.142 11.256 1.00 92.19 166 ARG A N 1
ATOM 1180 C CA . ARG A 1 166 ? -13.341 3.453 11.717 1.00 92.19 166 ARG A CA 1
ATOM 1181 C C . ARG A 1 166 ? -13.745 2.619 12.936 1.00 92.19 166 ARG A C 1
ATOM 1183 O O . ARG A 1 166 ? -14.312 3.171 13.881 1.00 92.19 166 ARG A O 1
ATOM 1190 N N . SER A 1 167 ? -13.399 1.331 12.961 1.00 93.12 167 SER A N 1
ATOM 1191 C CA . SER A 1 167 ? -13.557 0.446 14.126 1.00 93.12 167 SER A CA 1
ATOM 1192 C C . SER A 1 167 ? -12.788 0.986 15.342 1.00 93.12 167 SER A C 1
ATOM 1194 O O . SER A 1 167 ? -13.349 1.110 16.431 1.00 93.12 167 SER A O 1
ATOM 1196 N N . ALA A 1 168 ? -11.537 1.424 15.149 1.00 91.56 168 ALA A N 1
ATOM 1197 C CA . ALA A 1 168 ? -10.719 2.006 16.215 1.00 91.56 168 ALA A CA 1
ATOM 1198 C C . ALA A 1 168 ? -11.301 3.316 16.775 1.00 91.56 168 ALA A C 1
ATOM 1200 O O . ALA A 1 168 ? -11.365 3.494 17.991 1.00 91.56 168 ALA A O 1
ATOM 1201 N N . ALA A 1 169 ? -11.753 4.222 15.902 1.00 89.31 169 ALA A N 1
ATOM 1202 C CA . ALA A 1 169 ? -12.403 5.466 16.312 1.00 89.31 169 ALA A CA 1
ATOM 1203 C C . ALA A 1 169 ? -13.705 5.193 17.087 1.00 89.31 169 ALA A C 1
ATOM 1205 O O . ALA A 1 169 ? -13.938 5.785 18.139 1.00 89.31 169 ALA A O 1
ATOM 1206 N N . THR A 1 170 ? -14.517 4.245 16.608 1.00 90.50 170 THR A N 1
ATOM 1207 C CA . THR A 1 170 ? -15.785 3.846 17.243 1.00 90.50 170 THR A CA 1
ATOM 1208 C C . THR A 1 170 ? -15.560 3.251 18.636 1.00 90.50 170 THR A C 1
ATOM 1210 O O . THR A 1 170 ? -16.293 3.575 19.569 1.00 90.50 170 THR A O 1
ATOM 1213 N N . HIS A 1 171 ? -14.524 2.423 18.803 1.00 93.06 171 HIS A N 1
ATOM 1214 C CA . HIS A 1 171 ? -14.122 1.860 20.097 1.00 93.06 171 HIS A CA 1
ATOM 1215 C C . HIS A 1 171 ? -13.655 2.939 21.089 1.00 93.06 171 HIS A C 1
ATOM 1217 O O . HIS A 1 171 ? -14.120 2.971 22.235 1.00 93.06 171 HIS A O 1
ATOM 1223 N N . ALA A 1 172 ? -12.809 3.871 20.640 1.00 90.44 172 ALA A N 1
ATOM 1224 C CA . ALA A 1 172 ? -12.344 4.987 21.461 1.00 90.44 172 ALA A CA 1
ATOM 1225 C C . ALA A 1 172 ? -13.506 5.896 21.906 1.00 90.44 172 ALA A C 1
ATOM 1227 O O . ALA A 1 172 ? -13.580 6.287 23.073 1.00 90.44 172 ALA A O 1
ATOM 1228 N N . ASP A 1 173 ? -14.457 6.179 21.010 1.00 89.00 173 ASP A N 1
ATOM 1229 C CA . ASP A 1 173 ? -15.642 6.979 21.322 1.00 89.00 173 ASP A CA 1
ATOM 1230 C C . ASP A 1 173 ? -16.633 6.260 22.245 1.00 89.00 173 ASP A C 1
ATOM 1232 O O . ASP A 1 173 ? -17.165 6.889 23.164 1.00 89.00 173 ASP A O 1
ATOM 1236 N N . ALA A 1 174 ? -16.836 4.950 22.077 1.00 88.25 174 ALA A N 1
ATOM 1237 C CA . ALA A 1 174 ? -17.622 4.140 23.007 1.00 88.25 174 ALA A CA 1
ATOM 1238 C C . ALA A 1 174 ? -17.012 4.164 24.419 1.00 88.25 174 ALA A C 1
ATOM 1240 O O . ALA A 1 174 ? -17.720 4.423 25.395 1.00 88.25 174 ALA A O 1
ATOM 1241 N N . SER A 1 175 ? -15.691 3.993 24.522 1.00 93.25 175 SER A N 1
ATOM 1242 C CA . SER A 1 175 ? -14.944 4.035 25.787 1.00 93.25 175 SER A CA 1
ATOM 1243 C C . SER A 1 175 ? -15.034 5.409 26.466 1.00 93.25 175 SER A C 1
ATOM 1245 O O . SER A 1 175 ? -15.353 5.521 27.653 1.00 93.25 175 SER A O 1
ATOM 1247 N N . ARG A 1 176 ? -14.840 6.482 25.689 1.00 92.25 176 ARG A N 1
ATOM 1248 C CA . ARG A 1 176 ? -14.988 7.880 26.125 1.00 92.25 176 ARG A CA 1
ATOM 1249 C C . ARG A 1 176 ? -16.408 8.180 26.616 1.00 92.25 176 ARG A C 1
ATOM 1251 O O . ARG A 1 176 ? -16.579 8.825 27.651 1.00 92.25 176 ARG A O 1
ATOM 1258 N N . HIS A 1 177 ? -17.428 7.701 25.905 1.00 91.12 177 HIS A N 1
ATOM 1259 C CA . HIS A 1 177 ? -18.829 7.864 26.292 1.00 91.12 177 HIS A CA 1
ATOM 1260 C C . HIS A 1 177 ? -19.174 7.073 27.565 1.00 91.12 177 HIS A C 1
ATOM 1262 O O . HIS A 1 177 ? -19.836 7.613 28.452 1.00 91.12 177 HIS A O 1
ATOM 1268 N N . ALA A 1 178 ? -18.667 5.844 27.709 1.00 92.75 178 ALA A N 1
ATOM 1269 C CA . ALA A 1 178 ? -18.840 5.034 28.914 1.00 92.75 178 ALA A CA 1
ATOM 1270 C C . ALA A 1 178 ? -18.255 5.720 30.160 1.00 92.75 178 ALA A C 1
ATOM 1272 O O . ALA A 1 178 ? -18.879 5.685 31.223 1.00 92.75 178 ALA A O 1
ATOM 1273 N N . GLY A 1 179 ? -17.091 6.370 30.039 1.00 92.50 179 GLY A N 1
ATOM 1274 C CA . GLY A 1 179 ? -16.498 7.186 31.106 1.00 92.50 179 GLY A CA 1
ATOM 1275 C C . GLY A 1 179 ? -17.374 8.381 31.488 1.00 92.50 179 GLY A C 1
ATOM 1276 O O . GLY A 1 179 ? -17.791 8.494 32.639 1.00 92.50 179 GLY A O 1
ATOM 1277 N N . LEU A 1 180 ? -17.737 9.221 30.512 1.00 93.69 180 LEU A N 1
ATOM 1278 C CA . LEU A 1 180 ? -18.569 10.411 30.744 1.00 93.69 180 LEU A CA 1
ATOM 1279 C C . LEU A 1 180 ? -19.937 10.070 31.365 1.00 93.69 180 LEU A C 1
ATOM 1281 O O . LEU A 1 180 ? -20.394 10.771 32.269 1.00 93.69 180 LEU A O 1
ATOM 1285 N N . ASN A 1 181 ? -20.574 8.979 30.929 1.00 93.38 181 ASN A N 1
ATOM 1286 C CA . ASN A 1 181 ? -21.840 8.513 31.499 1.00 93.38 181 ASN A CA 1
ATOM 1287 C C . ASN A 1 181 ? -21.681 8.076 32.962 1.00 93.38 181 ASN A C 1
ATOM 1289 O O . ASN A 1 181 ? -22.477 8.489 33.807 1.00 93.38 181 ASN A O 1
ATOM 1293 N N . ARG A 1 182 ? -20.647 7.275 33.265 1.00 95.06 182 ARG A N 1
ATOM 1294 C CA . ARG A 1 182 ? -20.333 6.806 34.623 1.00 95.06 182 ARG A CA 1
ATOM 1295 C C . ARG A 1 182 ? -20.093 7.982 35.564 1.00 95.06 182 ARG A C 1
ATOM 1297 O O . ARG A 1 182 ? -20.683 8.039 36.639 1.00 95.06 182 ARG A O 1
ATOM 1304 N N . ASP A 1 183 ? -19.268 8.934 35.147 1.00 95.31 183 ASP A N 1
ATOM 1305 C CA . ASP A 1 183 ? -18.869 10.060 35.987 1.00 95.31 183 ASP A CA 1
ATOM 1306 C C . ASP A 1 183 ? -20.061 11.005 36.238 1.00 95.31 183 ASP A C 1
ATOM 1308 O O . ASP A 1 183 ? -20.298 11.411 37.376 1.00 95.31 183 ASP A O 1
ATOM 1312 N N . ALA A 1 184 ? -20.912 11.234 35.229 1.00 94.12 184 ALA A N 1
ATOM 1313 C CA . ALA A 1 184 ? -22.168 11.965 35.396 1.00 94.12 184 ALA A CA 1
ATOM 1314 C C . ALA A 1 184 ? -23.208 11.212 36.256 1.00 94.12 184 ALA A C 1
ATOM 1316 O O . ALA A 1 184 ? -24.045 11.850 36.898 1.00 94.12 184 ALA A O 1
ATOM 1317 N N . GLU A 1 185 ? -23.224 9.872 36.257 1.00 93.25 185 GLU A N 1
ATOM 1318 C CA . GLU A 1 185 ? -24.065 9.070 37.164 1.00 93.25 185 GLU A CA 1
ATOM 1319 C C . GLU A 1 185 ? -23.568 9.156 38.613 1.00 93.25 185 GLU A C 1
ATOM 1321 O O . GLU A 1 185 ? -24.381 9.302 39.528 1.00 93.25 185 GLU A O 1
ATOM 1326 N N . LEU A 1 186 ? -22.248 9.145 38.823 1.00 92.06 186 LEU A N 1
ATOM 1327 C CA . LEU A 1 186 ? -21.631 9.336 40.136 1.00 92.06 186 LEU A CA 1
ATOM 1328 C C . LEU A 1 186 ? -21.848 10.756 40.677 1.00 92.06 186 LEU A C 1
ATOM 1330 O O . LEU A 1 186 ? -22.161 10.901 41.857 1.00 92.06 186 LEU A O 1
ATOM 1334 N N . GLU A 1 187 ? -21.760 11.798 39.846 1.00 91.81 187 GLU A N 1
ATOM 1335 C CA . GLU A 1 187 ? -22.060 13.180 40.252 1.00 91.81 187 GLU A CA 1
ATOM 1336 C C . GLU A 1 187 ? -23.521 13.334 40.704 1.00 91.81 187 GLU A C 1
ATOM 1338 O O . GLU A 1 187 ? -23.786 13.817 41.809 1.00 91.81 187 GLU A O 1
ATOM 1343 N N . ARG A 1 188 ? -24.474 12.832 39.903 1.00 90.19 188 ARG A N 1
ATOM 1344 C CA . ARG A 1 188 ? -25.901 12.795 40.273 1.00 90.19 188 ARG A CA 1
ATOM 1345 C C . ARG A 1 188 ? -26.136 12.035 41.580 1.00 90.19 188 ARG A C 1
ATOM 1347 O O . ARG A 1 188 ? -26.954 12.468 42.389 1.00 90.19 188 ARG A O 1
ATOM 1354 N N . LEU A 1 189 ? -25.399 10.948 41.816 1.00 89.88 189 LEU A N 1
ATOM 1355 C CA . LEU A 1 189 ? -25.467 10.193 43.065 1.00 89.88 189 LEU A CA 1
ATOM 1356 C C . LEU A 1 189 ? -24.859 10.962 44.253 1.00 89.88 189 LEU A C 1
ATOM 1358 O O . LEU A 1 189 ? -25.422 10.925 45.338 1.00 89.88 189 LEU A O 1
ATOM 1362 N N . MET A 1 190 ? -23.768 11.714 44.083 1.00 85.75 190 MET A N 1
ATOM 1363 C CA . MET A 1 190 ? -23.215 12.568 45.152 1.00 85.75 190 MET A CA 1
ATOM 1364 C C . MET A 1 190 ? -24.142 13.740 45.526 1.00 85.75 190 MET A C 1
ATOM 1366 O O . MET A 1 190 ? -24.126 14.206 46.673 1.00 85.75 190 MET A O 1
ATOM 1370 N N . GLY A 1 191 ? -24.972 14.191 44.579 1.00 86.25 191 GLY A N 1
ATOM 1371 C CA . GLY A 1 191 ? -26.034 15.171 44.808 1.00 86.25 191 GLY A CA 1
ATOM 1372 C C . GLY A 1 191 ? -27.167 14.671 45.715 1.00 86.25 191 GLY A C 1
ATOM 1373 O O . GLY A 1 191 ? -27.741 15.471 46.453 1.00 86.25 191 GLY A O 1
ATOM 1374 N N . ASP A 1 192 ? -27.457 13.365 45.719 1.00 83.31 192 ASP A N 1
ATOM 1375 C CA . ASP A 1 192 ? -28.483 12.740 46.565 1.00 83.31 192 ASP A CA 1
ATOM 1376 C C . ASP A 1 192 ? -28.031 12.698 48.045 1.00 83.31 192 ASP A C 1
ATOM 1378 O O . ASP A 1 192 ? -27.069 11.998 48.383 1.00 83.31 192 ASP A O 1
ATOM 1382 N N . PRO A 1 193 ? -28.719 13.396 48.976 1.00 76.38 193 PRO A N 1
ATOM 1383 C CA . PRO A 1 193 ? -28.367 13.376 50.397 1.00 76.38 193 PRO A CA 1
ATOM 1384 C C . PRO A 1 193 ? -28.407 11.978 51.030 1.00 76.38 193 PRO A C 1
ATOM 1386 O O . PRO A 1 193 ? -27.710 11.746 52.017 1.00 76.38 193 PRO A O 1
ATOM 1389 N N . THR A 1 194 ? -29.192 11.049 50.472 1.00 77.44 194 THR A N 1
ATOM 1390 C CA . THR A 1 194 ? -29.333 9.670 50.964 1.00 77.44 194 THR A CA 1
ATOM 1391 C C . THR A 1 194 ? -28.200 8.743 50.509 1.00 77.44 194 THR A C 1
ATOM 1393 O O . THR A 1 194 ? -27.999 7.695 51.115 1.00 77.44 194 THR A O 1
ATOM 1396 N N . ALA A 1 195 ? -27.426 9.128 49.486 1.00 68.62 195 ALA A N 1
ATOM 1397 C CA . ALA A 1 195 ? -26.409 8.293 48.830 1.00 68.62 195 ALA A CA 1
ATOM 1398 C C . ALA A 1 195 ? -24.955 8.588 49.259 1.00 68.62 195 ALA A C 1
ATOM 1400 O O . ALA A 1 195 ? -23.976 8.191 48.610 1.00 68.62 195 ALA A O 1
ATOM 1401 N N . ARG A 1 196 ? -24.791 9.348 50.348 1.00 67.25 196 ARG A N 1
ATOM 1402 C CA . ARG A 1 196 ? -23.485 9.853 50.805 1.00 67.25 196 ARG A CA 1
ATOM 1403 C C . ARG A 1 196 ? -22.633 8.821 51.549 1.00 67.25 196 ARG A C 1
ATOM 1405 O O . ARG A 1 196 ? -21.466 9.093 51.820 1.00 67.25 196 ARG A O 1
ATOM 1412 N N . THR A 1 197 ? -23.171 7.641 51.850 1.00 71.94 197 THR A N 1
ATOM 1413 C CA . THR A 1 197 ? -22.399 6.507 52.375 1.00 71.94 197 THR A CA 1
ATOM 1414 C C . THR A 1 197 ? -21.409 5.987 51.328 1.00 71.94 197 THR A C 1
ATOM 1416 O O . THR A 1 197 ? -21.697 5.945 50.133 1.00 71.94 197 THR A O 1
ATOM 1419 N N . ALA A 1 198 ? -20.209 5.594 51.769 1.00 66.88 198 ALA A N 1
ATOM 1420 C CA . ALA A 1 198 ? -19.144 5.160 50.861 1.00 66.88 198 ALA A CA 1
ATOM 1421 C C . ALA A 1 198 ? -19.480 3.859 50.102 1.00 66.88 198 ALA A C 1
ATOM 1423 O O . ALA A 1 198 ? -19.107 3.727 48.939 1.00 66.88 198 ALA A O 1
ATOM 1424 N N . ASP A 1 199 ? -20.212 2.942 50.746 1.00 76.25 199 ASP A N 1
ATOM 1425 C CA . ASP A 1 199 ? -20.580 1.606 50.244 1.00 76.25 199 ASP A CA 1
ATOM 1426 C C . ASP A 1 199 ? -22.043 1.539 49.745 1.00 76.25 199 ASP A C 1
ATOM 1428 O O . ASP A 1 199 ? -22.742 0.542 49.919 1.00 76.25 199 ASP A O 1
ATOM 1432 N N . ASP A 1 200 ? -22.554 2.625 49.151 1.00 81.38 200 ASP A N 1
ATOM 1433 C CA . ASP A 1 200 ? -23.873 2.593 48.506 1.00 81.38 200 ASP A CA 1
ATOM 1434 C C . ASP A 1 200 ? -23.846 1.612 47.308 1.00 81.38 200 ASP A C 1
ATOM 1436 O O . ASP A 1 200 ? -23.045 1.803 46.382 1.00 81.38 200 ASP A O 1
ATOM 1440 N N . PRO A 1 201 ? -24.713 0.576 47.265 1.00 86.19 201 PRO A N 1
ATOM 1441 C CA . PRO A 1 201 ? -24.704 -0.427 46.199 1.00 86.19 201 PRO A CA 1
ATOM 1442 C C . PRO A 1 201 ? -24.981 0.164 44.808 1.00 86.19 201 PRO A C 1
ATOM 1444 O O . PRO A 1 201 ? -24.569 -0.430 43.809 1.00 86.19 201 PRO A O 1
ATOM 1447 N N . ARG A 1 202 ? -25.594 1.355 44.714 1.00 88.25 202 ARG A N 1
ATOM 1448 C CA . ARG A 1 202 ? -25.753 2.091 43.450 1.00 88.25 202 ARG A CA 1
ATOM 1449 C C . ARG A 1 202 ? -24.399 2.404 42.812 1.00 88.25 202 ARG A C 1
ATOM 1451 O O . ARG A 1 202 ? -24.282 2.287 41.599 1.00 88.25 202 ARG A O 1
ATOM 1458 N N . ARG A 1 203 ? -23.353 2.697 43.600 1.00 88.19 203 ARG A N 1
ATOM 1459 C CA . ARG A 1 203 ? -21.982 2.932 43.094 1.00 88.19 203 ARG A CA 1
ATOM 1460 C C . ARG A 1 203 ? -21.418 1.694 42.402 1.00 88.19 203 ARG A C 1
ATOM 1462 O O . ARG A 1 203 ? -20.895 1.796 41.298 1.00 88.19 203 ARG A O 1
ATOM 1469 N N . ARG A 1 204 ? -21.586 0.518 43.018 1.00 89.50 204 ARG A N 1
ATOM 1470 C CA . ARG A 1 204 ? -21.171 -0.771 42.436 1.00 89.50 204 ARG A CA 1
ATOM 1471 C C . ARG A 1 204 ? -21.955 -1.102 41.163 1.00 89.50 204 ARG A C 1
ATOM 1473 O O . ARG A 1 204 ? -21.368 -1.600 40.211 1.00 89.50 204 ARG A O 1
ATOM 1480 N N . GLN A 1 205 ? -23.244 -0.761 41.105 1.00 91.62 205 GLN A N 1
ATOM 1481 C CA . GLN A 1 205 ? -24.055 -0.949 39.897 1.00 91.62 205 GLN A CA 1
ATOM 1482 C C . GLN A 1 205 ? -23.675 0.017 38.755 1.00 91.62 205 GLN A C 1
ATOM 1484 O O . GLN A 1 205 ? -23.715 -0.378 37.594 1.00 91.62 205 GLN A O 1
ATOM 1489 N N . ILE A 1 206 ? -23.298 1.264 39.071 1.00 93.44 206 ILE A N 1
ATOM 1490 C CA . ILE A 1 206 ? -22.767 2.237 38.098 1.00 93.44 206 ILE A CA 1
ATOM 1491 C C . ILE A 1 206 ? -21.422 1.750 37.532 1.00 93.44 206 ILE A C 1
ATOM 1493 O O . ILE A 1 206 ? -21.214 1.832 36.325 1.00 93.44 206 ILE A O 1
ATOM 1497 N N . GLY A 1 207 ? -20.548 1.197 38.386 1.00 92.88 207 GLY A N 1
ATOM 1498 C CA . GLY A 1 207 ? -19.305 0.535 37.969 1.00 92.88 207 GLY A CA 1
ATOM 1499 C C . GLY A 1 207 ? -19.570 -0.622 37.008 1.00 92.88 207 GLY A C 1
ATOM 1500 O O . GLY A 1 207 ? -19.177 -0.539 35.853 1.00 92.88 207 GLY A O 1
ATOM 1501 N N . SER A 1 208 ? -20.366 -1.612 37.433 1.00 95.25 208 SER A N 1
ATOM 1502 C CA . SER A 1 208 ? -20.733 -2.764 36.593 1.00 95.25 208 SER A CA 1
ATOM 1503 C C . SER A 1 208 ? -21.263 -2.337 35.223 1.00 95.25 208 SER A C 1
ATOM 1505 O O . SER A 1 208 ? -20.775 -2.831 34.223 1.00 95.25 208 SER A O 1
ATOM 1507 N N . ARG A 1 209 ? -22.182 -1.360 35.138 1.00 94.25 209 ARG A N 1
ATOM 1508 C CA . ARG A 1 209 ? -22.697 -0.877 33.840 1.00 94.25 209 ARG A CA 1
ATOM 1509 C C . ARG A 1 209 ? -21.631 -0.246 32.941 1.00 94.25 209 ARG A C 1
ATOM 1511 O O . ARG A 1 209 ? -21.783 -0.282 31.725 1.00 94.25 209 ARG A O 1
ATOM 1518 N N . HIS A 1 210 ? -20.617 0.393 33.516 1.00 94.88 210 HIS A N 1
ATOM 1519 C CA . HIS A 1 210 ? -19.495 0.957 32.769 1.00 94.88 210 HIS A CA 1
ATOM 1520 C C . HIS A 1 210 ? -18.592 -0.162 32.241 1.00 94.88 210 HIS A C 1
ATOM 1522 O O . HIS A 1 210 ? -18.305 -0.194 31.045 1.00 94.88 210 HIS A O 1
ATOM 1528 N N . ASP A 1 211 ? -18.246 -1.114 33.106 1.00 96.94 211 ASP A N 1
ATOM 1529 C CA . ASP A 1 211 ? -17.434 -2.284 32.773 1.00 96.94 211 ASP A CA 1
ATOM 1530 C C . ASP A 1 211 ? -18.136 -3.143 31.694 1.00 96.94 211 ASP A C 1
ATOM 1532 O O . ASP A 1 211 ? -17.537 -3.445 30.663 1.00 96.94 211 ASP A O 1
ATOM 1536 N N . ASP A 1 212 ? -19.449 -3.385 31.836 1.00 95.94 212 ASP A N 1
ATOM 1537 C CA . ASP A 1 212 ? -20.316 -4.061 30.856 1.00 95.94 212 ASP A CA 1
ATOM 1538 C C . ASP A 1 212 ? -20.301 -3.372 29.474 1.00 95.94 212 ASP A C 1
ATOM 1540 O O . ASP A 1 212 ? -20.620 -3.999 28.463 1.00 95.94 212 ASP A O 1
ATOM 1544 N N . ILE A 1 213 ? -20.072 -2.054 29.396 1.00 93.75 213 ILE A N 1
ATOM 1545 C CA . ILE A 1 213 ? -20.013 -1.311 28.122 1.00 93.75 213 ILE A CA 1
ATOM 1546 C C . ILE A 1 213 ? -18.620 -1.425 27.503 1.00 93.75 213 ILE A C 1
ATOM 1548 O O . ILE A 1 213 ? -18.530 -1.642 26.294 1.00 93.75 213 ILE A O 1
ATOM 1552 N N . LEU A 1 214 ? -17.561 -1.314 28.312 1.00 96.44 214 LEU A N 1
ATOM 1553 C CA . LEU A 1 214 ? -16.183 -1.489 27.850 1.00 96.44 214 LEU A CA 1
ATOM 1554 C C . LEU A 1 214 ? -15.956 -2.910 27.325 1.00 96.44 214 LEU A C 1
ATOM 1556 O O . LEU A 1 214 ? -15.529 -3.059 26.186 1.00 96.44 214 LEU A O 1
ATOM 1560 N N . GLU A 1 215 ? -16.361 -3.943 28.071 1.00 97.12 215 GLU A N 1
ATOM 1561 C CA . GLU A 1 215 ? -16.174 -5.338 27.652 1.00 97.12 215 GLU A CA 1
ATOM 1562 C C . GLU A 1 215 ? -16.860 -5.628 26.304 1.00 97.12 215 GLU A C 1
ATOM 1564 O O . GLU A 1 215 ? -16.270 -6.242 25.418 1.00 97.12 215 GLU A O 1
ATOM 1569 N N . ARG A 1 216 ? -18.085 -5.126 26.089 1.00 95.31 216 ARG A N 1
ATOM 1570 C CA . ARG A 1 216 ? -18.783 -5.277 24.798 1.00 95.31 216 ARG A CA 1
ATOM 1571 C C . ARG A 1 216 ? -18.146 -4.467 23.668 1.00 95.31 216 ARG A C 1
ATOM 1573 O O . ARG A 1 216 ? -18.244 -4.885 22.514 1.00 95.31 216 ARG A O 1
ATOM 1580 N N . ALA A 1 217 ? -17.516 -3.330 23.965 1.00 93.75 217 ALA A N 1
ATOM 1581 C CA . ALA A 1 217 ? -16.746 -2.578 22.977 1.00 93.75 217 ALA A CA 1
ATOM 1582 C C . ALA A 1 217 ? -15.464 -3.337 22.593 1.00 93.75 217 ALA A C 1
ATOM 1584 O O . ALA A 1 217 ? -15.192 -3.482 21.403 1.00 93.75 217 ALA A O 1
ATOM 1585 N N . ASP A 1 218 ? -14.735 -3.879 23.573 1.00 95.25 218 ASP A N 1
ATOM 1586 C CA . ASP A 1 218 ? -13.520 -4.679 23.379 1.00 95.25 218 ASP A CA 1
ATOM 1587 C C . ASP A 1 218 ? -13.807 -5.969 22.598 1.00 95.25 218 ASP A C 1
ATOM 1589 O O . ASP A 1 218 ? -13.187 -6.216 21.564 1.00 95.25 218 ASP A O 1
ATOM 1593 N N . GLN A 1 219 ? -14.796 -6.763 23.029 1.00 95.62 219 GLN A N 1
ATOM 1594 C CA . GLN A 1 219 ? -15.212 -7.997 22.348 1.00 95.62 219 GLN A CA 1
ATOM 1595 C C . GLN A 1 219 ? -15.580 -7.740 20.879 1.00 95.62 219 GLN A C 1
ATOM 1597 O O . GLN A 1 219 ? -15.179 -8.496 19.993 1.00 95.62 219 GLN A O 1
ATOM 1602 N N . ARG A 1 220 ? -16.311 -6.650 20.603 1.00 94.38 220 ARG A N 1
ATOM 1603 C CA . ARG A 1 220 ? -16.669 -6.255 19.237 1.00 94.38 220 ARG A CA 1
ATOM 1604 C C . ARG A 1 220 ? -15.448 -5.806 18.430 1.00 94.38 220 ARG A C 1
ATOM 1606 O O . ARG A 1 220 ? -15.296 -6.234 17.292 1.00 94.38 220 ARG A O 1
ATOM 1613 N N . ARG A 1 221 ? -14.582 -4.970 19.011 1.00 93.06 221 ARG A N 1
ATOM 1614 C CA . ARG A 1 221 ? -13.346 -4.473 18.385 1.00 93.06 221 ARG A CA 1
ATOM 1615 C C . ARG A 1 221 ? -12.408 -5.622 18.007 1.00 93.06 221 ARG A C 1
ATOM 1617 O O . ARG A 1 221 ? -11.822 -5.580 16.932 1.00 93.06 221 ARG A O 1
ATOM 1624 N N . LEU A 1 222 ? -12.300 -6.648 18.851 1.00 94.44 222 LEU A N 1
ATOM 1625 C CA . LEU A 1 222 ? -11.525 -7.859 18.567 1.00 94.44 222 LEU A CA 1
ATOM 1626 C C . LEU A 1 222 ? -12.151 -8.686 17.433 1.00 94.44 222 LEU A C 1
ATOM 1628 O O . LEU A 1 222 ? -11.453 -9.013 16.481 1.00 94.44 222 LEU A O 1
ATOM 1632 N N . ALA A 1 223 ? -13.464 -8.936 17.465 1.00 94.44 223 ALA A N 1
ATOM 1633 C CA . ALA A 1 223 ? -14.146 -9.678 16.400 1.00 94.44 223 ALA A CA 1
ATOM 1634 C C . ALA A 1 223 ? -14.080 -8.973 15.026 1.00 94.44 223 ALA A C 1
ATOM 1636 O O . ALA A 1 223 ? -13.917 -9.630 14.001 1.00 94.44 223 ALA A O 1
ATOM 1637 N N . GLU A 1 224 ? -14.163 -7.637 14.996 1.00 94.62 224 GLU A N 1
ATOM 1638 C CA . GLU A 1 224 ? -13.954 -6.842 13.776 1.00 94.62 224 GLU A CA 1
ATOM 1639 C C . GLU A 1 224 ? -12.498 -6.924 13.281 1.00 94.62 224 GLU A C 1
ATOM 1641 O O . GLU A 1 224 ? -12.265 -7.023 12.079 1.00 94.62 224 GLU A O 1
ATOM 1646 N N . LEU A 1 225 ? -11.507 -6.934 14.183 1.00 95.31 225 LEU A N 1
ATOM 1647 C CA . LEU A 1 225 ? -10.102 -7.143 13.810 1.00 95.31 225 LEU A CA 1
ATOM 1648 C C . LEU A 1 225 ? -9.855 -8.552 13.244 1.00 95.31 225 LEU A C 1
ATOM 1650 O O . LEU A 1 225 ? -9.085 -8.677 12.293 1.00 95.31 225 LEU A O 1
ATOM 1654 N N . ASP A 1 226 ? -10.523 -9.583 13.766 1.00 96.06 226 ASP A N 1
ATOM 1655 C CA . ASP A 1 226 ? -10.417 -10.955 13.257 1.00 96.06 226 ASP A CA 1
ATOM 1656 C C . ASP A 1 226 ? -11.044 -11.114 11.849 1.00 96.06 226 ASP A C 1
ATOM 1658 O O . ASP A 1 226 ? -10.429 -11.766 11.001 1.00 96.06 226 ASP A O 1
ATOM 1662 N N . GLU A 1 227 ? -12.193 -10.475 11.537 1.00 95.75 227 GLU A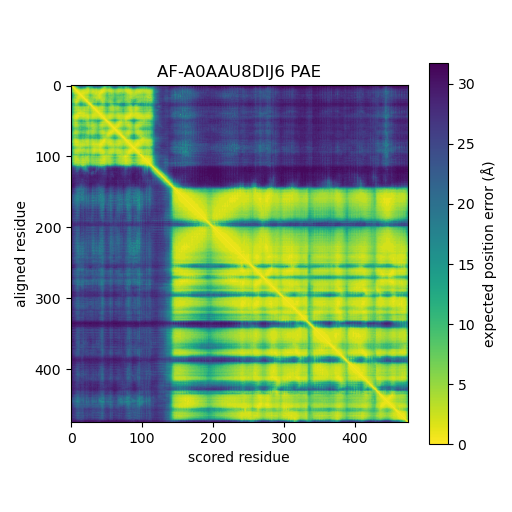 N 1
ATOM 1663 C CA . GLU A 1 227 ? -12.745 -10.432 10.154 1.00 95.75 227 GLU A CA 1
ATOM 1664 C C . GLU A 1 227 ? -11.727 -9.795 9.192 1.00 95.75 227 GLU A C 1
ATOM 1666 O O . GLU A 1 227 ? -11.438 -10.345 8.129 1.00 95.75 227 GLU A O 1
ATOM 1671 N N . LEU A 1 228 ? -11.123 -8.670 9.584 1.00 96.69 228 LEU A N 1
ATOM 1672 C CA . LEU A 1 228 ? -10.181 -7.924 8.743 1.00 96.69 228 LEU A CA 1
ATOM 1673 C C . LEU A 1 228 ? -8.822 -8.631 8.572 1.00 96.69 228 LEU A C 1
ATOM 1675 O O . LEU A 1 228 ? -8.205 -8.535 7.509 1.00 96.69 228 LEU A O 1
ATOM 1679 N N . ILE A 1 229 ? -8.354 -9.376 9.580 1.00 96.56 229 ILE A N 1
ATOM 1680 C CA . ILE A 1 229 ? -7.166 -10.237 9.463 1.00 96.56 229 ILE A CA 1
ATOM 1681 C C . ILE A 1 229 ? -7.447 -11.416 8.517 1.00 96.56 229 ILE A C 1
ATOM 1683 O O . ILE A 1 229 ? -6.576 -11.763 7.715 1.00 96.56 229 ILE A O 1
ATOM 1687 N N . ALA A 1 230 ? -8.651 -11.997 8.557 1.00 95.69 230 ALA A N 1
ATOM 1688 C CA . ALA A 1 230 ? -9.056 -13.050 7.627 1.00 95.69 230 ALA A CA 1
ATOM 1689 C C . ALA A 1 230 ? -9.168 -12.536 6.177 1.00 95.69 230 ALA A C 1
ATOM 1691 O O . ALA A 1 230 ? -8.605 -13.158 5.277 1.00 95.69 230 ALA A O 1
ATOM 1692 N N . GLU A 1 231 ? -9.791 -11.371 5.952 1.00 95.38 231 GLU A N 1
ATOM 1693 C CA . GLU A 1 231 ? -9.921 -10.751 4.620 1.00 95.38 231 GLU A CA 1
ATOM 1694 C C . GLU A 1 231 ? -8.545 -10.453 3.986 1.00 95.38 231 GLU A C 1
ATOM 1696 O O . GLU A 1 231 ? -8.315 -10.733 2.806 1.00 95.38 231 GLU A O 1
ATOM 1701 N N . LEU A 1 232 ? -7.571 -9.983 4.778 1.00 96.50 232 LEU A N 1
ATOM 1702 C CA . LEU A 1 232 ? -6.186 -9.834 4.312 1.00 96.50 232 LEU A CA 1
ATOM 1703 C C . LEU A 1 232 ? -5.467 -11.173 4.091 1.00 96.50 232 LEU A C 1
ATOM 1705 O O . LEU A 1 232 ? -4.577 -11.244 3.243 1.00 96.50 232 LEU A O 1
ATOM 1709 N N . GLY A 1 233 ? -5.836 -12.228 4.819 1.00 94.69 233 GLY A N 1
ATOM 1710 C CA . GLY A 1 233 ? -5.339 -13.586 4.593 1.00 94.69 233 GLY A CA 1
ATOM 1711 C C . GLY A 1 233 ? -5.790 -14.155 3.246 1.00 94.69 233 GLY A C 1
ATOM 1712 O O . GLY A 1 233 ? -4.972 -14.708 2.511 1.00 94.69 233 GLY A O 1
ATOM 1713 N N . GLU A 1 234 ? -7.060 -13.963 2.882 1.00 95.00 234 GLU A N 1
ATOM 1714 C CA . GLU A 1 234 ? -7.590 -14.332 1.562 1.00 95.00 234 GLU A CA 1
ATOM 1715 C C . GLU A 1 234 ? -6.919 -13.524 0.439 1.00 95.00 234 GLU A C 1
ATOM 1717 O O . GLU A 1 234 ? -6.496 -14.094 -0.573 1.00 95.00 234 GLU A O 1
ATOM 1722 N N . LEU A 1 235 ? -6.736 -12.213 0.641 1.00 94.75 235 LEU A N 1
ATOM 1723 C CA . LEU A 1 235 ? -6.023 -11.343 -0.299 1.00 94.75 235 LEU A CA 1
ATOM 1724 C C . LEU A 1 235 ? -4.572 -11.802 -0.526 1.00 94.75 235 LEU A C 1
ATOM 1726 O O . LEU A 1 235 ? -4.138 -11.910 -1.671 1.00 94.75 235 LEU A O 1
ATOM 1730 N N . GLU A 1 236 ? -3.832 -12.108 0.542 1.00 94.44 236 GLU A N 1
ATOM 1731 C CA . GLU A 1 236 ? -2.422 -12.530 0.501 1.00 94.44 236 GLU A CA 1
ATOM 1732 C C . GLU A 1 236 ? -2.212 -13.876 -0.231 1.00 94.44 236 GLU A C 1
ATOM 1734 O O . GLU A 1 236 ? -1.135 -14.114 -0.778 1.00 94.44 236 GLU A O 1
ATOM 1739 N N . VAL A 1 237 ? -3.243 -14.729 -0.305 1.00 92.88 237 VAL A N 1
ATOM 1740 C CA . VAL A 1 237 ? -3.251 -15.961 -1.123 1.00 92.88 237 VAL A CA 1
ATOM 1741 C C . VAL A 1 237 ? -3.601 -15.682 -2.592 1.00 92.88 237 VAL A C 1
ATOM 1743 O O . VAL A 1 237 ? -3.122 -16.385 -3.482 1.00 92.88 237 VAL A O 1
ATOM 1746 N N . ALA A 1 238 ? -4.425 -14.666 -2.867 1.00 91.69 238 ALA A N 1
ATOM 1747 C CA . ALA A 1 238 ? -4.875 -14.325 -4.217 1.00 91.69 238 ALA A CA 1
ATOM 1748 C C . ALA A 1 238 ? -3.865 -13.488 -5.029 1.00 91.69 238 ALA A C 1
ATOM 1750 O O . ALA A 1 238 ? -3.917 -13.500 -6.262 1.00 91.69 238 ALA A O 1
ATOM 1751 N N . VAL A 1 239 ? -2.973 -12.742 -4.368 1.00 93.06 239 VAL A N 1
ATOM 1752 C CA . VAL A 1 239 ? -2.045 -11.814 -5.036 1.00 93.06 239 VAL A CA 1
ATOM 1753 C C . VAL A 1 239 ? -0.789 -12.497 -5.617 1.00 93.06 239 VAL A C 1
ATOM 1755 O O . VAL A 1 239 ? -0.211 -13.395 -5.005 1.00 93.06 239 VAL A O 1
ATOM 1758 N N . PRO A 1 240 ? -0.290 -12.046 -6.785 1.00 93.56 240 PRO A N 1
ATOM 1759 C CA . PRO A 1 240 ? 0.966 -12.516 -7.362 1.00 93.56 240 PRO A CA 1
ATOM 1760 C C . PRO A 1 240 ? 2.182 -12.008 -6.574 1.00 93.56 240 PRO A C 1
ATOM 1762 O O . PRO A 1 240 ? 2.120 -10.992 -5.878 1.00 93.56 240 PRO A O 1
ATOM 1765 N N . ALA A 1 241 ? 3.324 -12.678 -6.755 1.00 94.38 241 ALA A N 1
ATOM 1766 C CA . ALA A 1 241 ? 4.563 -12.444 -6.007 1.00 94.38 241 ALA A CA 1
ATOM 1767 C C . ALA A 1 241 ? 4.921 -10.961 -5.730 1.00 94.38 241 ALA A C 1
ATOM 1769 O O . ALA A 1 241 ? 5.126 -10.626 -4.563 1.00 94.38 241 ALA A O 1
ATOM 1770 N N . PRO A 1 242 ? 4.915 -10.023 -6.706 1.00 94.62 242 PRO A N 1
ATOM 1771 C CA . PRO A 1 242 ? 5.321 -8.637 -6.446 1.00 94.62 242 PRO A CA 1
ATOM 1772 C C . PRO A 1 242 ? 4.406 -7.860 -5.485 1.00 94.62 242 PRO A C 1
ATOM 1774 O O . PRO A 1 242 ? 4.817 -6.814 -4.974 1.00 94.62 242 PRO A O 1
ATOM 1777 N N . LEU A 1 243 ? 3.201 -8.371 -5.218 1.00 94.88 243 LEU A N 1
ATOM 1778 C CA . LEU A 1 243 ? 2.210 -7.848 -4.273 1.00 94.88 243 LEU A CA 1
ATOM 1779 C C . LEU A 1 243 ? 2.157 -8.672 -2.962 1.00 94.88 243 LEU A C 1
ATOM 1781 O O . LEU A 1 243 ? 1.835 -8.137 -1.897 1.00 94.88 243 LEU A O 1
ATOM 1785 N N . ALA A 1 244 ? 2.537 -9.948 -3.006 1.00 95.06 244 ALA A N 1
ATOM 1786 C CA . ALA A 1 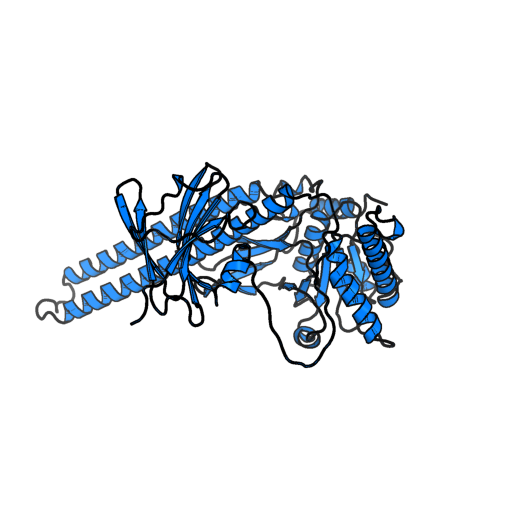244 ? 2.645 -10.816 -1.835 1.00 95.06 244 ALA A CA 1
ATOM 1787 C C . ALA A 1 244 ? 3.810 -10.420 -0.898 1.00 95.06 244 ALA A C 1
ATOM 1789 O O . ALA A 1 244 ? 4.774 -9.766 -1.310 1.00 95.06 244 ALA A O 1
ATOM 1790 N N . ARG A 1 245 ? 3.769 -10.842 0.369 1.00 95.31 245 ARG A N 1
ATOM 1791 C CA . ARG A 1 245 ? 4.907 -10.833 1.305 1.00 95.31 245 ARG A CA 1
ATOM 1792 C C . ARG A 1 245 ? 6.068 -11.639 0.738 1.00 95.31 245 ARG A C 1
ATOM 1794 O O . ARG A 1 245 ? 5.864 -12.618 0.026 1.00 95.31 245 ARG A O 1
ATOM 1801 N N . TRP A 1 246 ? 7.293 -11.285 1.117 1.00 95.00 246 TRP A N 1
ATOM 1802 C CA . TRP A 1 246 ? 8.492 -12.041 0.738 1.00 95.00 246 TRP A CA 1
ATOM 1803 C C . TRP A 1 246 ? 8.505 -13.499 1.225 1.00 95.00 246 TRP A C 1
ATOM 1805 O O . TRP A 1 246 ? 9.175 -14.334 0.632 1.00 95.00 246 TRP A O 1
ATOM 1815 N N . THR A 1 247 ? 7.744 -13.816 2.274 1.00 92.25 247 THR A N 1
ATOM 1816 C CA . THR A 1 247 ? 7.571 -15.173 2.816 1.00 92.25 247 THR A CA 1
ATOM 1817 C C . THR A 1 247 ? 6.436 -15.970 2.159 1.00 92.25 247 THR A C 1
ATOM 1819 O O . THR A 1 247 ? 6.197 -17.111 2.549 1.00 92.25 247 THR A O 1
ATOM 1822 N N . SER A 1 248 ? 5.714 -15.398 1.188 1.00 92.94 248 SER A N 1
ATOM 1823 C CA . SER A 1 248 ? 4.610 -16.079 0.502 1.00 92.94 248 SER A CA 1
ATOM 1824 C C . SER A 1 248 ? 5.113 -17.062 -0.560 1.00 92.94 248 SER A C 1
ATOM 1826 O O . SER A 1 248 ? 5.987 -16.733 -1.365 1.00 92.94 248 SER A O 1
ATOM 1828 N N . ALA A 1 249 ? 4.480 -18.237 -0.640 1.00 91.88 249 ALA A N 1
ATOM 1829 C CA . ALA A 1 249 ? 4.738 -19.244 -1.674 1.00 91.88 249 ALA A CA 1
ATOM 1830 C C . ALA A 1 249 ? 4.469 -18.738 -3.109 1.00 91.88 249 ALA A C 1
ATOM 1832 O O . ALA A 1 249 ? 4.904 -19.359 -4.077 1.00 91.88 249 ALA A O 1
ATOM 1833 N N . ALA A 1 250 ? 3.825 -17.574 -3.275 1.00 92.25 250 ALA A N 1
ATOM 1834 C CA . ALA A 1 250 ? 3.748 -16.880 -4.559 1.00 92.25 250 ALA A CA 1
ATOM 1835 C C . ALA A 1 250 ? 5.137 -16.670 -5.208 1.00 92.25 250 ALA A C 1
ATOM 1837 O O . ALA A 1 250 ? 5.254 -16.716 -6.433 1.00 92.25 250 ALA A O 1
ATOM 1838 N N . TRP A 1 251 ? 6.200 -16.501 -4.410 1.00 93.31 251 TRP A N 1
ATOM 1839 C CA . TRP A 1 251 ? 7.572 -16.322 -4.903 1.00 93.31 251 TRP A CA 1
ATOM 1840 C C . TRP A 1 251 ? 8.209 -17.574 -5.522 1.00 93.31 251 TRP A C 1
ATOM 1842 O O . TRP A 1 251 ? 9.164 -17.430 -6.285 1.00 93.31 251 TRP A O 1
ATOM 1852 N N . GLU A 1 252 ? 7.653 -18.776 -5.313 1.00 88.81 252 GLU A N 1
ATOM 1853 C CA . GLU A 1 252 ? 8.075 -19.996 -6.027 1.00 88.81 252 GLU A CA 1
ATOM 1854 C C . GLU A 1 252 ? 7.921 -19.865 -7.554 1.00 88.81 252 GLU A C 1
ATOM 1856 O O . GLU A 1 252 ? 8.574 -20.575 -8.322 1.00 88.81 252 GLU A O 1
ATOM 1861 N N . ARG A 1 253 ? 7.007 -18.995 -8.011 1.00 84.25 253 ARG A N 1
ATOM 1862 C CA . ARG A 1 253 ? 6.619 -18.847 -9.418 1.00 84.25 253 ARG A CA 1
ATOM 1863 C C . ARG A 1 253 ? 6.519 -17.371 -9.785 1.00 84.25 253 ARG A C 1
ATOM 1865 O O . ARG A 1 253 ? 5.434 -16.791 -9.802 1.00 84.25 253 ARG A O 1
ATOM 1872 N N . LEU A 1 254 ? 7.664 -16.774 -10.123 1.00 83.12 254 LEU A N 1
ATOM 1873 C CA . LEU A 1 254 ? 7.724 -15.407 -10.650 1.00 83.12 254 LEU A CA 1
ATOM 1874 C C . LEU A 1 254 ? 6.737 -15.226 -11.821 1.00 83.12 254 LEU A C 1
ATOM 1876 O O . LEU A 1 254 ? 6.671 -16.090 -12.703 1.00 83.12 254 LEU A O 1
ATOM 1880 N N . PRO A 1 255 ? 5.973 -14.120 -11.855 1.00 75.75 255 PRO A N 1
ATOM 1881 C CA . PRO A 1 255 ? 4.813 -13.992 -12.729 1.00 75.75 255 PRO A CA 1
ATOM 1882 C C . PRO A 1 255 ? 5.229 -13.971 -14.202 1.00 75.75 255 PRO A C 1
ATOM 1884 O O . PRO A 1 255 ? 6.160 -13.269 -14.587 1.00 75.75 255 PRO A O 1
ATOM 1887 N N . VAL A 1 256 ? 4.541 -14.725 -15.062 1.00 68.56 256 VAL A N 1
ATOM 1888 C CA . VAL A 1 256 ? 4.822 -14.693 -16.511 1.00 68.56 256 VAL A CA 1
ATOM 1889 C C . VAL A 1 256 ? 4.496 -13.310 -17.085 1.00 68.56 256 VAL A C 1
ATOM 1891 O O . VAL A 1 256 ? 5.258 -12.778 -17.887 1.00 68.56 256 VAL A O 1
ATOM 1894 N N . GLU A 1 257 ? 3.401 -12.705 -16.624 1.00 75.69 257 GLU A N 1
ATOM 1895 C CA . GLU A 1 257 ? 2.962 -11.377 -17.045 1.00 75.69 257 GLU A CA 1
ATOM 1896 C C . GLU A 1 257 ? 3.508 -10.238 -16.174 1.00 75.69 257 GLU A C 1
ATOM 1898 O O . GLU A 1 257 ? 3.848 -10.411 -15.003 1.00 75.69 257 GLU A O 1
ATOM 1903 N N . GLU A 1 258 ? 3.555 -9.044 -16.765 1.00 83.88 258 GLU A N 1
ATOM 1904 C CA . GLU A 1 258 ? 3.852 -7.806 -16.050 1.00 83.88 258 GLU A CA 1
ATOM 1905 C C . GLU A 1 258 ? 2.759 -7.461 -15.034 1.00 83.88 258 GLU A C 1
ATOM 1907 O O . GLU A 1 258 ? 1.566 -7.650 -15.281 1.00 83.88 258 GLU A O 1
ATOM 1912 N N . ASN A 1 259 ? 3.173 -6.880 -13.913 1.00 88.31 259 ASN A N 1
ATOM 1913 C CA . ASN A 1 259 ? 2.274 -6.328 -12.911 1.00 88.31 259 ASN A CA 1
ATOM 1914 C C . ASN A 1 259 ? 2.312 -4.795 -12.989 1.00 88.31 259 ASN A C 1
ATOM 1916 O O . ASN A 1 259 ? 3.368 -4.181 -13.137 1.00 88.31 259 ASN A O 1
ATOM 1920 N N . ALA A 1 260 ? 1.138 -4.176 -12.913 1.00 88.00 260 ALA A N 1
ATOM 1921 C CA . ALA A 1 260 ? 0.958 -2.732 -12.862 1.00 88.00 260 ALA A CA 1
ATOM 1922 C C . ALA A 1 260 ? 1.235 -2.163 -11.460 1.00 88.00 260 ALA A C 1
ATOM 1924 O O . ALA A 1 260 ? 1.397 -0.951 -11.323 1.00 88.00 260 ALA A O 1
ATOM 1925 N N . MET A 1 261 ? 1.296 -3.014 -10.428 1.00 91.06 261 MET A N 1
ATOM 1926 C CA . MET A 1 261 ? 1.499 -2.626 -9.030 1.00 91.06 261 MET A CA 1
ATOM 1927 C C . MET A 1 261 ? 2.531 -3.508 -8.306 1.00 91.06 261 MET A C 1
ATOM 1929 O O . MET A 1 261 ? 2.810 -4.633 -8.720 1.00 91.06 261 MET A O 1
ATOM 1933 N N . VAL A 1 262 ? 3.079 -2.986 -7.206 1.00 94.12 262 VAL A N 1
ATOM 1934 C CA . VAL A 1 262 ? 4.000 -3.660 -6.274 1.00 94.12 262 VAL A CA 1
ATOM 1935 C C . VAL A 1 262 ? 3.653 -3.324 -4.821 1.00 94.12 262 VAL A C 1
ATOM 1937 O O . VAL A 1 262 ? 3.098 -2.259 -4.541 1.00 94.12 262 VAL A O 1
ATOM 1940 N N . ARG A 1 263 ? 3.997 -4.216 -3.885 1.00 95.50 263 ARG A N 1
ATOM 1941 C CA . ARG A 1 263 ? 4.035 -3.911 -2.441 1.00 95.50 263 ARG A CA 1
ATOM 1942 C C . ARG A 1 263 ? 5.247 -3.021 -2.131 1.00 95.50 263 ARG A C 1
ATOM 1944 O O . ARG A 1 263 ? 6.261 -3.115 -2.819 1.00 95.50 263 ARG A O 1
ATOM 1951 N N . THR A 1 264 ? 5.165 -2.190 -1.097 1.00 93.62 264 THR A N 1
ATOM 1952 C CA . THR A 1 264 ? 6.306 -1.398 -0.586 1.00 93.62 264 THR A CA 1
ATOM 1953 C C . THR A 1 264 ? 6.562 -1.591 0.911 1.00 93.62 264 THR A C 1
ATOM 1955 O O . THR A 1 264 ? 7.578 -1.125 1.418 1.00 93.62 264 THR A O 1
ATOM 1958 N N . GLY A 1 265 ? 5.646 -2.253 1.618 1.00 94.75 265 GLY A N 1
ATOM 1959 C CA . GLY A 1 265 ? 5.684 -2.471 3.062 1.00 94.75 265 GLY A CA 1
ATOM 1960 C C . GLY A 1 265 ? 4.294 -2.783 3.616 1.00 94.75 265 GLY A C 1
ATOM 1961 O O . GLY A 1 265 ? 3.397 -3.201 2.874 1.00 94.75 265 GLY A O 1
ATOM 1962 N N . GLU A 1 266 ? 4.099 -2.531 4.906 1.00 95.81 266 GLU A N 1
ATOM 1963 C CA . GLU A 1 266 ? 2.847 -2.743 5.638 1.00 95.81 266 GLU A CA 1
ATOM 1964 C C . GLU A 1 266 ? 2.474 -1.515 6.483 1.00 95.81 266 GLU A C 1
ATOM 1966 O O . GLU A 1 266 ? 3.353 -0.799 6.956 1.00 95.81 266 GLU A O 1
ATOM 1971 N N . LEU A 1 267 ? 1.179 -1.292 6.723 1.00 95.50 267 LEU A N 1
ATOM 1972 C CA . LEU A 1 267 ? 0.702 -0.484 7.849 1.00 95.50 267 LEU A CA 1
ATOM 1973 C C . LEU A 1 267 ? 0.394 -1.392 9.036 1.00 95.50 267 LEU A C 1
ATOM 1975 O O . LEU A 1 267 ? -0.237 -2.442 8.884 1.00 95.50 267 LEU A O 1
ATOM 1979 N N . THR A 1 268 ? 0.790 -0.940 10.218 1.00 95.56 268 THR A N 1
ATOM 1980 C CA . THR A 1 268 ? 0.509 -1.570 11.511 1.00 95.56 268 THR A CA 1
ATOM 1981 C C . THR A 1 268 ? 0.061 -0.521 12.522 1.00 95.56 268 THR A C 1
ATOM 1983 O O . THR A 1 268 ? 0.150 0.680 12.254 1.00 95.56 268 THR A O 1
ATOM 1986 N N . ARG A 1 269 ? -0.430 -0.956 13.686 1.00 91.88 269 ARG A N 1
ATOM 1987 C CA . ARG A 1 269 ? -0.773 -0.058 14.794 1.00 91.88 269 ARG A CA 1
ATOM 1988 C C . ARG A 1 269 ? -0.302 -0.587 16.148 1.00 91.88 269 ARG A C 1
ATOM 1990 O O . ARG A 1 269 ? -0.302 -1.804 16.341 1.00 91.88 269 ARG A O 1
ATOM 1997 N N . PRO A 1 270 ? -0.020 0.296 17.124 1.00 84.50 270 PRO A N 1
ATOM 1998 C CA . PRO A 1 270 ? 0.336 -0.115 18.481 1.00 84.50 270 PRO A CA 1
ATOM 1999 C C . PRO A 1 270 ? -0.749 -0.945 19.190 1.00 84.50 270 PRO A C 1
ATOM 2001 O O . PRO A 1 270 ? -0.409 -1.833 19.965 1.00 84.50 270 PRO A O 1
ATOM 2004 N N . ASP A 1 271 ? -2.039 -0.698 18.915 1.00 81.44 271 ASP A N 1
ATOM 2005 C CA . ASP A 1 271 ? -3.164 -1.467 19.478 1.00 81.44 271 ASP A CA 1
ATOM 2006 C C . ASP A 1 271 ? -3.485 -2.772 18.725 1.00 81.44 271 ASP A C 1
ATOM 2008 O O . ASP A 1 271 ? -4.254 -3.586 19.228 1.00 81.44 271 ASP A O 1
ATOM 2012 N N . SER A 1 272 ? -2.897 -3.009 17.546 1.00 84.31 272 SER A N 1
ATOM 2013 C CA . SER A 1 272 ? -2.969 -4.305 16.858 1.00 84.31 272 SER A CA 1
ATOM 2014 C C . SER A 1 272 ? -1.805 -4.478 15.880 1.00 84.31 272 SER A C 1
ATOM 2016 O O . SER A 1 272 ? -1.854 -4.046 14.729 1.00 84.31 272 SER A O 1
ATOM 2018 N N . THR A 1 273 ? -0.746 -5.147 16.341 1.00 83.81 273 THR A N 1
ATOM 2019 C CA . THR A 1 273 ? 0.437 -5.499 15.531 1.00 83.81 273 THR A CA 1
ATOM 2020 C C . THR A 1 273 ? 0.255 -6.791 14.720 1.00 83.81 273 THR A C 1
ATOM 2022 O O . THR A 1 273 ? 1.108 -7.133 13.890 1.00 83.81 273 THR A O 1
ATOM 2025 N N . SER A 1 274 ? -0.861 -7.497 14.947 1.00 89.88 274 SER A N 1
ATOM 2026 C CA . SER A 1 274 ? -1.331 -8.637 14.150 1.00 89.88 274 SER A CA 1
ATOM 2027 C C . SER A 1 274 ? -2.003 -8.183 12.853 1.00 89.88 274 SER A C 1
ATOM 2029 O O . SER A 1 274 ? -1.800 -8.809 11.812 1.00 89.88 274 SER A O 1
ATOM 2031 N N . LEU A 1 275 ? -2.762 -7.078 12.887 1.00 95.62 275 LEU A N 1
ATOM 2032 C CA . LEU A 1 275 ? -3.313 -6.471 11.678 1.00 95.62 275 LEU A CA 1
ATOM 2033 C C . LEU A 1 275 ? -2.191 -5.765 10.903 1.00 95.62 275 LEU A C 1
ATOM 2035 O O . LEU A 1 275 ? -1.567 -4.821 11.387 1.00 95.62 275 LEU A O 1
ATOM 2039 N N . ARG A 1 276 ? -1.933 -6.256 9.691 1.00 95.94 276 ARG A N 1
ATOM 2040 C CA . ARG A 1 276 ? -0.784 -5.885 8.856 1.00 95.94 276 ARG A CA 1
ATOM 2041 C C . ARG A 1 276 ? -1.234 -5.645 7.428 1.00 95.94 276 ARG A C 1
ATOM 2043 O O . ARG A 1 276 ? -1.321 -6.582 6.633 1.00 95.94 276 ARG A O 1
ATOM 2050 N N . ILE A 1 277 ? -1.567 -4.395 7.135 1.00 97.25 277 ILE A N 1
ATOM 2051 C CA . ILE A 1 277 ? -2.253 -4.007 5.902 1.00 97.25 277 ILE A CA 1
ATOM 2052 C C . ILE A 1 277 ? -1.212 -3.761 4.803 1.00 97.25 277 ILE A C 1
ATOM 2054 O O . ILE A 1 277 ? -0.316 -2.943 5.010 1.00 97.25 277 ILE A O 1
ATOM 2058 N N . PRO A 1 278 ? -1.273 -4.441 3.646 1.00 97.06 278 PRO A N 1
ATOM 2059 C CA . PRO A 1 278 ? -0.255 -4.305 2.612 1.00 97.06 278 PRO A CA 1
ATOM 2060 C C . PRO A 1 278 ? -0.315 -2.928 1.942 1.00 97.06 278 PRO A C 1
ATOM 2062 O O . PRO A 1 278 ? -1.359 -2.511 1.440 1.00 97.06 278 PRO A O 1
ATOM 2065 N N . MET A 1 279 ? 0.824 -2.238 1.876 1.00 94.00 279 MET A N 1
ATOM 2066 C CA . MET A 1 279 ? 0.928 -0.973 1.151 1.00 94.00 279 MET A CA 1
ATOM 2067 C C . MET A 1 279 ? 1.324 -1.211 -0.297 1.00 94.00 279 MET A C 1
ATOM 2069 O O . MET A 1 279 ? 2.419 -1.698 -0.581 1.00 94.00 279 MET A O 1
ATOM 2073 N N . TYR A 1 280 ? 0.432 -0.829 -1.210 1.00 93.38 280 TYR A N 1
ATOM 2074 C CA . TYR A 1 280 ? 0.618 -0.974 -2.649 1.00 93.38 280 TYR A CA 1
ATOM 2075 C C . TYR A 1 280 ? 0.907 0.356 -3.348 1.00 93.38 280 TYR A C 1
ATOM 2077 O O . TYR A 1 280 ? 0.409 1.421 -2.970 1.00 93.38 280 TYR A O 1
ATOM 2085 N N . ARG A 1 281 ? 1.724 0.290 -4.398 1.00 90.12 281 ARG A N 1
ATOM 2086 C CA . ARG A 1 281 ? 2.068 1.393 -5.304 1.00 90.12 281 ARG A CA 1
ATOM 2087 C C . ARG A 1 281 ? 2.054 0.893 -6.746 1.00 90.12 281 ARG A C 1
ATOM 2089 O O . ARG A 1 281 ? 2.137 -0.308 -6.985 1.00 90.12 281 ARG A O 1
ATOM 2096 N N . ALA A 1 282 ? 1.935 1.801 -7.711 1.00 88.75 282 ALA A N 1
ATOM 2097 C CA . ALA A 1 282 ? 2.101 1.445 -9.116 1.00 88.75 282 ALA A CA 1
ATOM 2098 C C . ALA A 1 282 ? 3.564 1.055 -9.408 1.00 88.75 282 ALA A C 1
ATOM 2100 O O . ALA A 1 282 ? 4.487 1.518 -8.744 1.00 88.75 282 ALA A O 1
ATOM 2101 N N . ARG A 1 283 ? 3.794 0.210 -10.418 1.00 90.44 283 ARG A N 1
ATOM 2102 C CA . ARG A 1 283 ? 5.148 -0.153 -10.875 1.00 90.44 283 ARG A CA 1
ATOM 2103 C C . ARG A 1 283 ? 5.835 1.014 -11.590 1.00 90.44 283 ARG A C 1
ATOM 2105 O O . ARG A 1 283 ? 7.043 1.201 -11.464 1.00 90.44 283 ARG A O 1
ATOM 2112 N N . SER A 1 284 ? 5.060 1.799 -12.329 1.00 87.06 284 SER A N 1
ATOM 2113 C CA . SER A 1 284 ? 5.524 2.921 -13.141 1.00 87.06 284 SER A CA 1
ATOM 2114 C C . SER A 1 284 ? 4.596 4.110 -12.918 1.00 87.06 284 SER A C 1
ATOM 2116 O O . SER A 1 284 ? 3.385 3.991 -13.096 1.00 87.06 284 SER A O 1
ATOM 2118 N N . VAL A 1 285 ? 5.163 5.255 -12.538 1.00 83.69 285 VAL A N 1
ATOM 2119 C CA . VAL A 1 285 ? 4.460 6.542 -12.418 1.00 83.69 285 VAL A CA 1
ATOM 2120 C C . VAL A 1 285 ? 5.230 7.607 -13.199 1.00 83.69 285 VAL A C 1
ATOM 2122 O O . VAL A 1 285 ? 6.460 7.541 -13.215 1.00 83.69 285 VAL A O 1
ATOM 2125 N N . PRO A 1 286 ? 4.570 8.587 -13.843 1.00 79.88 286 PRO A N 1
ATOM 2126 C CA . PRO A 1 286 ? 5.264 9.713 -14.465 1.00 79.88 286 PRO A CA 1
ATOM 2127 C C . PRO A 1 286 ? 6.096 10.479 -13.429 1.00 79.88 286 PRO A C 1
ATOM 2129 O O . PRO A 1 286 ? 5.588 10.852 -12.374 1.00 79.88 286 PRO A O 1
ATOM 2132 N N . GLY A 1 287 ? 7.378 10.683 -13.722 1.00 78.62 287 GLY A N 1
ATOM 2133 C CA . GLY A 1 287 ? 8.379 11.201 -12.784 1.00 78.62 287 GLY A CA 1
ATOM 2134 C C . GLY A 1 287 ? 9.097 10.118 -11.969 1.00 78.62 287 GLY A C 1
ATOM 2135 O O . GLY A 1 287 ? 10.236 10.311 -11.574 1.00 78.62 287 GLY A O 1
ATOM 2136 N N . GLY A 1 288 ? 8.502 8.942 -11.774 1.00 84.56 288 GLY A N 1
ATOM 2137 C CA . GLY A 1 288 ? 9.071 7.895 -10.924 1.00 84.56 288 GLY A CA 1
ATOM 2138 C C . GLY A 1 288 ? 8.885 8.149 -9.424 1.00 84.56 288 GLY A C 1
ATOM 2139 O O . GLY A 1 288 ? 8.024 8.929 -9.004 1.00 84.56 288 GLY A O 1
ATOM 2140 N N . TYR A 1 289 ? 9.675 7.451 -8.608 1.00 85.94 289 TYR A N 1
ATOM 2141 C CA . TYR A 1 289 ? 9.645 7.557 -7.149 1.00 85.94 289 TYR A CA 1
ATOM 2142 C C . TYR A 1 289 ? 10.894 8.242 -6.605 1.00 85.94 289 TYR A C 1
ATOM 2144 O O . TYR A 1 289 ? 12.011 7.836 -6.922 1.00 85.94 289 TYR A O 1
ATOM 2152 N N . LEU A 1 290 ? 10.690 9.224 -5.728 1.00 83.44 290 LEU A N 1
ATOM 2153 C CA . LEU A 1 290 ? 11.750 9.804 -4.911 1.00 83.44 290 LEU A CA 1
ATOM 2154 C C . LEU A 1 290 ? 11.798 9.055 -3.575 1.00 83.44 290 LEU A C 1
ATOM 2156 O O . LEU A 1 290 ? 10.889 9.178 -2.752 1.00 83.44 290 LEU A O 1
ATOM 2160 N N . VAL A 1 291 ? 12.841 8.249 -3.395 1.00 85.25 291 VAL A N 1
ATOM 2161 C CA . VAL A 1 291 ? 13.103 7.446 -2.199 1.00 85.25 291 VAL A CA 1
ATOM 2162 C C . VAL A 1 291 ? 13.994 8.256 -1.266 1.00 85.25 291 VAL A C 1
ATOM 2164 O O . VAL A 1 291 ? 15.163 8.498 -1.567 1.00 85.25 291 VAL A O 1
ATOM 2167 N N . MET A 1 292 ? 13.425 8.678 -0.136 1.00 76.44 292 MET A N 1
ATOM 2168 C CA . MET A 1 292 ? 14.124 9.447 0.894 1.00 76.44 292 MET A CA 1
ATOM 2169 C C . MET A 1 292 ? 13.6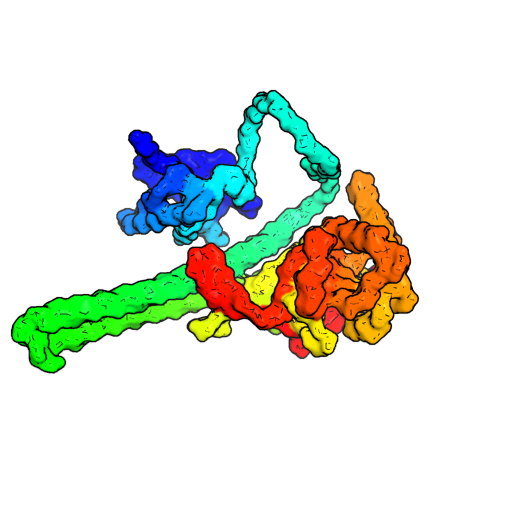67 9.055 2.310 1.00 76.44 292 MET A C 1
ATOM 2171 O O . MET A 1 292 ? 12.496 8.704 2.489 1.00 76.44 292 MET A O 1
ATOM 2175 N N . PRO A 1 293 ? 14.547 9.188 3.317 1.00 72.88 293 PRO A N 1
ATOM 2176 C CA . PRO A 1 293 ? 15.986 9.385 3.161 1.00 72.88 293 PRO A CA 1
ATOM 2177 C C . PRO A 1 293 ? 16.650 8.091 2.664 1.00 72.88 293 PRO A C 1
ATOM 2179 O O . PRO A 1 293 ? 16.245 6.994 3.044 1.00 72.88 293 PRO A O 1
ATOM 2182 N N . TRP A 1 294 ? 17.671 8.211 1.819 1.00 77.12 294 TRP A N 1
ATOM 2183 C CA . TRP A 1 294 ? 18.570 7.111 1.475 1.00 77.12 294 TRP A CA 1
ATOM 2184 C C . TRP A 1 294 ? 19.971 7.378 2.022 1.00 77.12 294 TRP A C 1
ATOM 2186 O O . TRP A 1 294 ? 20.491 8.489 1.921 1.00 77.12 294 TRP A O 1
ATOM 2196 N N . THR A 1 295 ? 20.598 6.339 2.566 1.00 70.00 295 THR A N 1
ATOM 2197 C CA . THR A 1 295 ? 21.993 6.346 3.006 1.00 70.00 295 THR A CA 1
ATOM 2198 C C . THR A 1 295 ? 22.708 5.106 2.474 1.00 70.00 295 THR A C 1
ATOM 2200 O O . THR A 1 295 ? 22.145 4.009 2.406 1.00 70.00 295 THR A O 1
ATOM 2203 N N . ALA A 1 296 ? 23.974 5.264 2.088 1.00 67.19 296 ALA A N 1
ATOM 2204 C CA . ALA A 1 296 ? 24.799 4.141 1.663 1.00 67.19 296 ALA A CA 1
ATOM 2205 C C . ALA A 1 296 ? 25.055 3.197 2.855 1.00 67.19 296 ALA A C 1
ATOM 2207 O O . ALA A 1 296 ? 25.754 3.557 3.802 1.00 67.19 296 ALA A O 1
ATOM 2208 N N . GLY A 1 297 ? 24.475 1.995 2.803 1.00 64.50 297 GLY A N 1
ATOM 2209 C CA . GLY A 1 297 ? 24.599 0.956 3.832 1.00 64.50 297 GLY A CA 1
ATOM 2210 C C . GLY A 1 297 ? 23.268 0.488 4.428 1.00 64.50 297 GLY A C 1
ATOM 2211 O O . GLY A 1 297 ? 23.173 -0.683 4.788 1.00 64.50 297 GLY A O 1
ATOM 2212 N N . ASP A 1 298 ? 22.237 1.342 4.463 1.00 74.19 298 ASP A N 1
ATOM 2213 C CA . ASP A 1 298 ? 20.889 0.999 4.960 1.00 74.19 298 ASP A CA 1
ATOM 2214 C C . ASP A 1 298 ? 19.858 0.949 3.818 1.00 74.19 298 ASP A C 1
ATOM 2216 O O . ASP A 1 298 ? 18.791 1.558 3.822 1.00 74.19 298 ASP A O 1
ATOM 2220 N N . ASP A 1 299 ? 20.228 0.242 2.752 1.00 80.75 299 ASP A N 1
ATOM 2221 C CA . ASP A 1 299 ? 19.480 0.177 1.498 1.00 80.75 299 ASP A CA 1
ATOM 2222 C C . ASP A 1 299 ? 18.652 -1.116 1.348 1.00 80.75 299 ASP A C 1
ATOM 2224 O O . ASP A 1 299 ? 18.295 -1.508 0.237 1.00 80.75 299 ASP A O 1
ATOM 2228 N N . GLY A 1 300 ? 18.330 -1.796 2.457 1.00 87.44 300 GLY A N 1
ATOM 2229 C CA . GLY A 1 300 ? 17.439 -2.971 2.484 1.00 87.44 300 GLY A CA 1
ATOM 2230 C C . GLY A 1 300 ? 16.091 -2.699 1.797 1.00 87.44 300 GLY A C 1
ATOM 2231 O O . GLY A 1 300 ? 15.833 -3.277 0.733 1.00 87.44 300 GLY A O 1
ATOM 2232 N N . PRO A 1 301 ? 15.293 -1.739 2.299 1.00 90.12 301 PRO A N 1
ATOM 2233 C CA . PRO A 1 301 ? 14.042 -1.305 1.675 1.00 90.12 301 PRO A CA 1
ATOM 2234 C C . PRO A 1 301 ? 14.155 -0.883 0.204 1.00 90.12 301 PRO A C 1
ATOM 2236 O O . PRO A 1 301 ? 13.302 -1.222 -0.619 1.00 90.12 301 PRO A O 1
ATOM 2239 N N . ALA A 1 302 ? 15.233 -0.189 -0.172 1.00 89.69 302 ALA A N 1
ATOM 2240 C CA . ALA A 1 302 ? 15.449 0.240 -1.552 1.00 89.69 302 ALA A CA 1
ATOM 2241 C C . ALA A 1 302 ? 15.754 -0.954 -2.486 1.00 89.69 302 ALA A C 1
ATOM 2243 O O . ALA A 1 302 ? 15.155 -1.066 -3.559 1.00 89.69 302 ALA A O 1
ATOM 2244 N N . ARG A 1 303 ? 16.602 -1.907 -2.064 1.00 88.94 303 ARG A N 1
ATOM 2245 C CA . ARG A 1 303 ? 16.855 -3.170 -2.792 1.00 88.94 303 ARG A CA 1
ATOM 2246 C C . ARG A 1 303 ? 15.614 -4.049 -2.878 1.00 88.94 303 ARG A C 1
ATOM 2248 O O . ARG A 1 303 ? 15.389 -4.692 -3.903 1.00 88.94 303 ARG A O 1
ATOM 2255 N N . SER A 1 304 ? 14.806 -4.072 -1.825 1.00 92.06 304 SER A N 1
ATOM 2256 C CA . SER A 1 304 ? 13.514 -4.755 -1.783 1.00 92.06 304 SER A CA 1
ATOM 2257 C C . SER A 1 304 ? 12.558 -4.196 -2.841 1.00 92.06 304 SER A C 1
ATOM 2259 O O . SER A 1 304 ? 12.073 -4.957 -3.684 1.00 92.06 304 SER A O 1
ATOM 2261 N N . LEU A 1 305 ? 12.381 -2.869 -2.909 1.00 93.25 305 LEU A N 1
ATOM 2262 C CA . LEU A 1 305 ? 11.580 -2.241 -3.963 1.00 93.25 305 LEU A CA 1
ATOM 2263 C C . LEU A 1 305 ? 12.141 -2.537 -5.363 1.00 93.25 305 LEU A C 1
ATOM 2265 O O . LEU A 1 305 ? 11.386 -2.975 -6.229 1.00 93.25 305 LEU A O 1
ATOM 2269 N N . VAL A 1 306 ? 13.450 -2.373 -5.589 1.00 93.06 306 VAL A N 1
ATOM 2270 C CA . VAL A 1 306 ? 14.093 -2.691 -6.882 1.00 93.06 306 VAL A CA 1
ATOM 2271 C C . VAL A 1 306 ? 13.799 -4.134 -7.309 1.00 93.06 306 VAL A C 1
ATOM 2273 O O . VAL A 1 306 ? 13.374 -4.363 -8.442 1.00 93.06 306 VAL A O 1
ATOM 2276 N N . ARG A 1 307 ? 13.932 -5.111 -6.402 1.00 92.88 307 ARG A N 1
ATOM 2277 C CA . ARG A 1 307 ? 13.618 -6.522 -6.681 1.00 92.88 307 ARG A CA 1
ATOM 2278 C C . ARG A 1 307 ? 12.133 -6.747 -6.978 1.00 92.88 307 ARG A C 1
ATOM 2280 O O . ARG A 1 307 ? 11.826 -7.489 -7.909 1.00 92.88 307 ARG A O 1
ATOM 2287 N N . ARG A 1 308 ? 11.208 -6.087 -6.270 1.00 94.31 308 ARG A N 1
ATOM 2288 C CA . ARG A 1 308 ? 9.766 -6.151 -6.590 1.00 94.31 308 ARG A CA 1
ATOM 2289 C C . ARG A 1 308 ? 9.452 -5.564 -7.965 1.00 94.31 308 ARG A C 1
ATOM 2291 O O . ARG A 1 308 ? 8.682 -6.168 -8.704 1.00 94.31 308 ARG A O 1
ATOM 2298 N N . LEU A 1 309 ? 10.063 -4.438 -8.335 1.00 94.12 309 LEU A N 1
ATOM 2299 C CA . LEU A 1 309 ? 9.863 -3.796 -9.640 1.00 94.12 309 LEU A CA 1
ATOM 2300 C C . LEU A 1 309 ? 10.430 -4.636 -10.797 1.00 94.12 309 LEU A C 1
ATOM 2302 O O . LEU A 1 309 ? 9.777 -4.740 -11.832 1.00 94.12 309 LEU A O 1
ATOM 2306 N N . LEU A 1 310 ? 11.583 -5.293 -10.607 1.00 92.56 310 LEU A N 1
ATOM 2307 C CA . LEU A 1 310 ? 12.141 -6.271 -11.557 1.00 92.56 310 LEU A CA 1
ATOM 2308 C C . LEU A 1 310 ? 11.258 -7.528 -11.678 1.00 92.56 310 LEU A C 1
ATOM 2310 O O . LEU A 1 310 ? 10.996 -8.002 -12.782 1.00 92.56 310 LEU A O 1
ATOM 2314 N N . ALA A 1 311 ? 10.750 -8.055 -10.559 1.00 92.62 311 ALA A N 1
ATOM 2315 C CA . ALA A 1 311 ? 9.848 -9.209 -10.549 1.00 92.62 311 ALA A CA 1
ATOM 2316 C C . ALA A 1 311 ? 8.491 -8.911 -11.213 1.00 92.62 311 ALA A C 1
ATOM 2318 O O . ALA A 1 311 ? 7.934 -9.768 -11.897 1.00 92.62 311 ALA A O 1
ATOM 2319 N N . ALA A 1 312 ? 7.978 -7.693 -11.025 1.00 93.00 312 ALA A N 1
ATOM 2320 C CA . ALA A 1 312 ? 6.773 -7.175 -11.664 1.00 93.00 312 ALA A CA 1
ATOM 2321 C C . ALA A 1 312 ? 6.982 -6.770 -13.133 1.00 93.00 312 ALA A C 1
ATOM 2323 O O . ALA A 1 312 ? 6.006 -6.578 -13.859 1.00 93.00 312 ALA A O 1
ATOM 2324 N N . GLY A 1 313 ? 8.232 -6.608 -13.563 1.00 89.50 313 GLY A N 1
ATOM 2325 C CA . GLY A 1 313 ? 8.601 -6.173 -14.901 1.00 89.50 313 GLY A CA 1
ATOM 2326 C C . GLY A 1 313 ? 8.632 -7.292 -15.949 1.00 89.50 313 GLY A C 1
ATOM 2327 O O . GLY A 1 313 ? 8.538 -8.483 -15.621 1.00 89.50 313 GLY A O 1
ATOM 2328 N N . PRO A 1 314 ? 8.782 -6.922 -17.232 1.00 86.75 314 PRO A N 1
ATOM 2329 C CA . PRO A 1 314 ? 9.015 -7.875 -18.312 1.00 86.75 314 PRO A CA 1
ATOM 2330 C C . PRO A 1 314 ? 10.344 -8.616 -18.111 1.00 86.75 314 PRO A C 1
ATOM 2332 O O . PRO A 1 314 ? 11.368 -8.012 -17.788 1.00 86.75 314 PRO A O 1
ATOM 2335 N N . ALA A 1 315 ? 10.338 -9.934 -18.325 1.00 86.25 315 ALA A N 1
ATOM 2336 C CA . ALA A 1 315 ? 11.555 -10.745 -18.270 1.00 86.25 315 ALA A CA 1
ATOM 2337 C C . ALA A 1 315 ? 12.593 -10.279 -19.311 1.00 86.25 315 ALA A C 1
ATOM 2339 O O . ALA A 1 315 ? 12.234 -9.766 -20.371 1.00 86.25 315 ALA A O 1
ATOM 2340 N N . GLY A 1 316 ? 13.879 -10.452 -18.999 1.00 84.75 316 GLY A N 1
ATOM 2341 C CA . GLY A 1 316 ? 14.982 -10.012 -19.858 1.00 84.75 316 GLY A CA 1
ATOM 2342 C C . GLY A 1 316 ? 15.255 -8.503 -19.865 1.00 84.75 316 GLY A C 1
ATOM 2343 O O . GLY A 1 316 ? 16.156 -8.063 -20.576 1.00 84.75 316 GLY A O 1
ATOM 2344 N N . ARG A 1 317 ? 14.507 -7.692 -19.100 1.00 87.06 317 ARG A N 1
ATOM 2345 C CA . ARG A 1 317 ? 14.770 -6.253 -18.954 1.00 87.06 317 ARG A CA 1
ATOM 2346 C C . ARG A 1 317 ? 15.370 -5.958 -17.576 1.00 87.06 317 ARG A C 1
ATOM 2348 O O . ARG A 1 317 ? 14.676 -5.993 -16.563 1.00 87.06 317 ARG A O 1
ATOM 2355 N N . GLY A 1 318 ? 16.667 -5.663 -17.556 1.00 87.31 318 GLY A N 1
ATOM 2356 C CA . GLY A 1 318 ? 17.451 -5.474 -16.335 1.00 87.31 318 GLY A CA 1
ATOM 2357 C C . GLY A 1 318 ? 17.229 -4.157 -15.579 1.00 87.31 318 GLY A C 1
ATOM 2358 O O . GLY A 1 318 ? 16.369 -3.335 -15.916 1.00 87.31 318 GLY A O 1
ATOM 2359 N N . LEU A 1 319 ? 18.066 -3.978 -14.556 1.00 89.44 319 LEU A N 1
ATOM 2360 C CA . LEU A 1 319 ? 18.290 -2.731 -13.825 1.00 89.44 319 LEU A CA 1
ATOM 2361 C C . LEU A 1 319 ? 19.377 -1.901 -14.528 1.00 89.44 319 LEU A C 1
ATOM 2363 O O . LEU A 1 319 ? 20.434 -2.429 -14.869 1.00 89.44 319 LEU A O 1
ATOM 2367 N N . TRP A 1 320 ? 19.143 -0.602 -14.691 1.00 89.44 320 TRP A N 1
ATOM 2368 C CA . TRP A 1 320 ? 20.132 0.375 -15.150 1.00 89.44 320 TRP A CA 1
ATOM 2369 C C . TRP A 1 320 ? 20.454 1.328 -13.999 1.00 89.44 320 TRP A C 1
ATOM 2371 O O . TRP A 1 320 ? 19.552 1.975 -13.470 1.00 89.44 320 TRP A O 1
ATOM 2381 N N . VAL A 1 321 ? 21.723 1.413 -13.604 1.00 87.56 321 VAL A N 1
ATOM 2382 C CA . VAL A 1 321 ? 22.188 2.319 -12.541 1.00 87.56 321 VAL A CA 1
ATOM 2383 C C . VAL A 1 321 ? 22.801 3.566 -13.178 1.00 87.56 321 VAL A C 1
ATOM 2385 O O . VAL A 1 321 ? 23.583 3.450 -14.119 1.00 87.56 321 VAL A O 1
ATOM 2388 N N . LEU A 1 322 ? 22.433 4.745 -12.680 1.00 84.50 322 LEU A N 1
ATOM 2389 C CA . LEU A 1 322 ? 22.966 6.049 -13.069 1.00 84.50 322 LEU A CA 1
ATOM 2390 C C . LEU A 1 322 ? 23.612 6.695 -11.833 1.00 84.50 322 LEU A C 1
ATOM 2392 O O . LEU A 1 322 ? 22.926 7.208 -10.949 1.00 84.50 322 LEU A O 1
ATOM 2396 N N . SER A 1 323 ? 24.937 6.600 -11.767 1.00 81.06 323 SER A N 1
ATOM 2397 C CA . SER A 1 323 ? 25.826 7.209 -10.771 1.00 81.06 323 SER A CA 1
ATOM 2398 C C . SER A 1 323 ? 27.238 7.220 -11.364 1.00 81.06 323 SER A C 1
ATOM 2400 O O . SER A 1 323 ? 27.580 6.289 -12.097 1.00 81.06 323 SER A O 1
ATOM 2402 N N . ASP A 1 324 ? 28.052 8.230 -11.058 1.00 75.94 324 ASP A N 1
ATOM 2403 C CA . ASP A 1 324 ? 29.474 8.257 -11.436 1.00 75.94 324 ASP A CA 1
ATOM 2404 C C . ASP A 1 324 ? 30.376 7.555 -10.399 1.00 75.94 324 ASP A C 1
ATOM 2406 O O . ASP A 1 324 ? 31.551 7.299 -10.667 1.00 75.94 324 ASP A O 1
ATOM 2410 N N . ASP A 1 325 ? 29.833 7.159 -9.240 1.00 77.94 325 ASP A N 1
ATOM 2411 C CA . ASP A 1 325 ? 30.544 6.337 -8.262 1.00 77.94 325 ASP A CA 1
ATOM 2412 C C . ASP A 1 325 ? 30.518 4.854 -8.683 1.00 77.94 325 ASP A C 1
ATOM 2414 O O . ASP A 1 325 ? 29.496 4.161 -8.631 1.00 77.94 325 ASP A O 1
ATOM 2418 N N . ALA A 1 326 ? 31.683 4.338 -9.079 1.00 78.50 326 ALA A N 1
ATOM 2419 C CA . ALA A 1 326 ? 31.868 2.938 -9.455 1.00 78.50 326 ALA A CA 1
ATOM 2420 C C . ALA A 1 326 ? 31.542 1.948 -8.315 1.00 78.50 326 ALA A C 1
ATOM 2422 O O . ALA A 1 326 ? 31.132 0.819 -8.588 1.00 78.50 326 ALA A O 1
ATOM 2423 N N . SER A 1 327 ? 31.673 2.352 -7.046 1.00 79.50 327 SER A N 1
ATOM 2424 C CA . SER A 1 327 ? 31.273 1.536 -5.893 1.00 79.50 327 SER A CA 1
ATOM 2425 C C . SER A 1 327 ? 29.751 1.451 -5.759 1.00 79.50 327 SER A C 1
ATOM 2427 O O . SER A 1 327 ? 29.230 0.368 -5.496 1.00 79.50 327 SER A O 1
ATOM 2429 N N . VAL A 1 328 ? 29.023 2.535 -6.057 1.00 79.50 328 VAL A N 1
ATOM 2430 C CA . VAL A 1 328 ? 27.553 2.541 -6.151 1.00 79.50 328 VAL A CA 1
ATOM 2431 C C . VAL A 1 328 ? 27.096 1.677 -7.328 1.00 79.50 328 VAL A C 1
ATOM 2433 O O . VAL A 1 328 ? 26.220 0.827 -7.156 1.00 79.50 328 VAL A O 1
ATOM 2436 N N . GLN A 1 329 ? 27.722 1.814 -8.504 1.00 78.06 329 GLN A N 1
ATOM 2437 C CA . GLN A 1 329 ? 27.447 0.937 -9.649 1.00 78.06 329 GLN A CA 1
ATOM 2438 C C . GLN A 1 329 ? 27.670 -0.543 -9.297 1.00 78.06 329 GLN A C 1
ATOM 2440 O O . GLN A 1 329 ? 26.814 -1.375 -9.596 1.00 78.06 329 GLN A O 1
ATOM 2445 N N . GLN A 1 330 ? 28.779 -0.878 -8.626 1.00 78.19 330 GLN A N 1
ATOM 2446 C CA . GLN A 1 330 ? 29.093 -2.243 -8.199 1.00 78.19 330 GLN A CA 1
ATOM 2447 C C . GLN A 1 330 ? 28.086 -2.770 -7.164 1.00 78.19 330 GLN A C 1
ATOM 2449 O O . GLN A 1 330 ? 27.578 -3.881 -7.320 1.00 78.19 330 GLN A O 1
ATOM 2454 N N . HIS A 1 331 ? 27.765 -1.977 -6.141 1.00 80.12 331 HIS A N 1
ATOM 2455 C CA . HIS A 1 331 ? 26.841 -2.320 -5.052 1.00 80.12 331 HIS A CA 1
ATOM 2456 C C . HIS A 1 331 ? 25.421 -2.618 -5.550 1.00 80.12 331 HIS A C 1
ATOM 2458 O O . HIS A 1 331 ? 24.771 -3.543 -5.063 1.00 80.12 331 HIS A O 1
ATOM 2464 N N . TRP A 1 332 ? 24.958 -1.881 -6.562 1.00 81.31 332 TRP A N 1
ATOM 2465 C CA . TRP A 1 332 ? 23.662 -2.105 -7.210 1.00 81.31 332 TRP A CA 1
ATOM 2466 C C . TRP A 1 332 ? 23.717 -3.072 -8.407 1.00 81.31 332 TRP A C 1
ATOM 2468 O O . TRP A 1 332 ? 22.674 -3.382 -8.990 1.00 81.31 332 TRP A O 1
ATOM 2478 N N . SER A 1 333 ? 24.894 -3.584 -8.788 1.00 67.81 333 SER A N 1
ATOM 2479 C CA . SER A 1 333 ? 25.029 -4.480 -9.942 1.00 67.81 333 SER A CA 1
ATOM 2480 C C . SER A 1 333 ? 24.428 -5.865 -9.664 1.00 67.81 333 SER A C 1
ATOM 2482 O O . SER A 1 333 ? 25.011 -6.732 -9.020 1.00 67.81 333 SER A O 1
ATOM 2484 N N . THR A 1 334 ? 23.248 -6.117 -10.224 1.00 60.16 334 THR A N 1
ATOM 2485 C CA . THR A 1 334 ? 22.515 -7.392 -10.112 1.00 60.16 334 THR A CA 1
ATOM 2486 C C . THR A 1 334 ? 23.060 -8.477 -11.056 1.00 60.16 334 THR A C 1
ATOM 2488 O O . THR A 1 334 ? 22.297 -9.297 -11.552 1.00 60.16 334 THR A O 1
ATOM 2491 N N . SER A 1 335 ? 24.381 -8.496 -11.292 1.00 47.28 335 SER A N 1
ATOM 2492 C CA . SER A 1 335 ? 25.141 -9.193 -12.356 1.00 47.28 335 SER A CA 1
ATOM 2493 C C . SER A 1 335 ? 25.307 -8.426 -13.685 1.00 47.28 335 SER A C 1
ATOM 2495 O O . SER A 1 335 ? 24.360 -8.225 -14.437 1.00 47.28 335 SER A O 1
ATOM 2497 N N . ALA A 1 336 ? 26.564 -8.057 -13.972 1.00 42.38 336 ALA A N 1
ATOM 2498 C CA . ALA A 1 336 ? 27.264 -7.972 -15.272 1.00 42.38 336 ALA A CA 1
ATOM 2499 C C . ALA A 1 336 ? 26.674 -7.238 -16.511 1.00 42.38 336 ALA A C 1
ATOM 2501 O O . ALA A 1 336 ? 27.390 -7.107 -17.505 1.00 42.38 336 ALA A O 1
ATOM 2502 N N . ALA A 1 337 ? 25.438 -6.736 -16.513 1.00 40.59 337 ALA A N 1
ATOM 2503 C CA . ALA A 1 337 ? 24.778 -6.213 -17.719 1.00 40.59 337 ALA A CA 1
ATOM 2504 C C . ALA A 1 337 ? 25.182 -4.769 -18.131 1.00 40.59 337 ALA A C 1
ATOM 2506 O O . ALA A 1 337 ? 24.381 -3.837 -18.095 1.00 40.59 337 ALA A O 1
ATOM 2507 N N . GLY A 1 338 ? 26.422 -4.595 -18.599 1.00 45.53 338 GLY A N 1
ATOM 2508 C CA . GLY A 1 338 ? 26.753 -3.700 -19.726 1.00 45.53 338 GLY A CA 1
ATOM 2509 C C . GLY A 1 338 ? 26.861 -2.176 -19.532 1.00 45.53 338 GLY A C 1
ATOM 2510 O O . GLY A 1 338 ? 27.269 -1.516 -20.487 1.00 45.53 338 GLY A O 1
ATOM 2511 N N . ASN A 1 339 ? 26.540 -1.610 -18.362 1.00 52.16 339 ASN A N 1
ATOM 2512 C CA . ASN A 1 339 ? 26.517 -0.145 -18.155 1.00 52.16 339 ASN A CA 1
ATOM 2513 C C . ASN A 1 339 ? 27.663 0.441 -17.306 1.00 52.16 339 ASN A C 1
ATOM 2515 O O . ASN A 1 339 ? 27.732 1.660 -17.158 1.00 52.16 339 ASN A O 1
ATOM 2519 N N . ALA A 1 340 ? 28.568 -0.389 -16.781 1.00 52.88 340 ALA A N 1
ATOM 2520 C CA . ALA A 1 340 ? 29.763 0.103 -16.092 1.00 52.88 340 ALA A CA 1
ATOM 2521 C C . ALA A 1 340 ? 30.649 0.963 -17.026 1.00 52.88 340 ALA A C 1
ATOM 2523 O O . ALA A 1 340 ? 30.643 0.773 -18.244 1.00 52.88 340 ALA A O 1
ATOM 2524 N N . ASP A 1 341 ? 31.393 1.905 -16.441 1.00 56.12 341 ASP A N 1
ATOM 2525 C CA . ASP A 1 341 ? 32.343 2.834 -17.089 1.00 56.12 341 ASP A CA 1
ATOM 2526 C C . ASP A 1 341 ? 31.778 3.882 -18.079 1.00 56.12 341 ASP A C 1
ATOM 2528 O O . ASP A 1 341 ? 32.555 4.640 -18.661 1.00 56.12 341 ASP A O 1
ATOM 2532 N N . ARG A 1 342 ? 30.455 4.005 -18.284 1.00 65.88 342 ARG A N 1
ATOM 2533 C CA . ARG A 1 342 ? 29.901 5.021 -19.219 1.00 65.88 342 ARG A CA 1
ATOM 2534 C C . ARG A 1 342 ? 29.645 6.411 -18.626 1.00 65.88 342 ARG A C 1
ATOM 2536 O O . ARG A 1 342 ? 29.483 7.355 -19.395 1.00 65.88 342 ARG A O 1
ATOM 2543 N N . GLY A 1 343 ? 29.603 6.537 -17.302 1.00 74.31 343 GLY A N 1
ATOM 2544 C CA . GLY A 1 343 ? 29.259 7.776 -16.591 1.00 74.31 343 GLY A CA 1
ATOM 2545 C C . GLY A 1 343 ? 27.800 8.230 -16.767 1.00 74.31 343 GLY A C 1
ATOM 2546 O O . GLY A 1 343 ? 27.066 7.687 -17.603 1.00 74.31 343 GLY A O 1
ATOM 2547 N N . ILE A 1 344 ? 27.354 9.211 -15.975 1.00 79.56 344 ILE A N 1
ATOM 2548 C CA . ILE A 1 344 ? 25.950 9.662 -15.941 1.00 79.56 344 ILE A CA 1
ATOM 2549 C C . ILE A 1 344 ? 25.510 10.239 -17.292 1.00 79.56 344 ILE A C 1
ATOM 2551 O O . ILE A 1 344 ? 24.548 9.732 -17.871 1.00 79.56 344 ILE A O 1
ATOM 2555 N N . ASP A 1 345 ? 26.197 11.253 -17.827 1.00 80.94 345 ASP A N 1
ATOM 2556 C CA . ASP A 1 345 ? 25.708 12.007 -18.994 1.00 80.94 345 ASP A CA 1
ATOM 2557 C C . ASP A 1 345 ? 25.576 11.154 -20.264 1.00 80.94 345 ASP A C 1
ATOM 2559 O O . ASP A 1 345 ? 24.562 11.237 -20.963 1.00 80.94 345 ASP A O 1
ATOM 2563 N N . ALA A 1 346 ? 26.551 10.291 -20.570 1.00 84.19 346 ALA A N 1
ATOM 2564 C CA . ALA A 1 346 ? 26.472 9.429 -21.752 1.00 84.19 346 ALA A CA 1
ATOM 2565 C C . ALA A 1 346 ? 25.432 8.309 -21.577 1.00 84.19 346 ALA A C 1
ATOM 2567 O O . ALA A 1 346 ? 24.721 7.977 -22.528 1.00 84.19 346 ALA A O 1
ATOM 2568 N N . SER A 1 347 ? 25.288 7.767 -20.361 1.00 86.19 347 SER A N 1
ATOM 2569 C CA . SER A 1 347 ? 24.247 6.780 -20.043 1.00 86.19 347 SER A CA 1
ATOM 2570 C C . SER A 1 347 ? 22.845 7.384 -20.127 1.00 86.19 347 SER A C 1
ATOM 2572 O O . SER A 1 347 ? 21.933 6.756 -20.661 1.00 86.19 347 SER A O 1
ATOM 2574 N N . LEU A 1 348 ? 22.675 8.619 -19.650 1.00 87.12 348 LEU A N 1
ATOM 2575 C CA . LEU A 1 348 ? 21.418 9.356 -19.714 1.00 87.12 348 LEU A CA 1
ATOM 2576 C C . LEU A 1 348 ? 21.074 9.783 -21.148 1.00 87.12 348 LEU A C 1
ATOM 2578 O O . LEU A 1 348 ? 19.910 9.720 -21.534 1.00 87.12 348 LEU A O 1
ATOM 2582 N N . THR A 1 349 ? 22.072 10.175 -21.944 1.00 90.19 349 THR A N 1
ATOM 2583 C CA . THR A 1 349 ? 21.903 10.515 -23.367 1.00 90.19 349 THR A CA 1
ATOM 2584 C C . THR A 1 349 ? 21.433 9.303 -24.171 1.00 90.19 349 THR A C 1
ATOM 2586 O O . THR A 1 349 ? 20.454 9.397 -24.908 1.00 90.19 349 THR A O 1
ATOM 2589 N N . GLU A 1 350 ? 22.071 8.143 -23.981 1.00 91.38 350 GLU A N 1
ATOM 2590 C CA . GLU A 1 350 ? 21.632 6.873 -24.574 1.00 91.38 350 GLU A CA 1
ATOM 2591 C C . GLU A 1 350 ? 20.211 6.508 -24.114 1.00 91.38 350 GLU A C 1
ATOM 2593 O O . GLU A 1 350 ? 19.356 6.187 -24.937 1.00 91.38 350 GLU A O 1
ATOM 2598 N N . LEU A 1 351 ? 19.919 6.597 -22.814 1.00 91.75 351 LEU A N 1
ATOM 2599 C CA . LEU A 1 351 ? 18.604 6.259 -22.271 1.00 91.75 351 LEU A CA 1
ATOM 2600 C C . LEU A 1 351 ? 17.492 7.186 -22.797 1.00 91.75 351 LEU A C 1
ATOM 2602 O O . LEU A 1 351 ? 16.413 6.701 -23.135 1.00 91.75 351 LEU A O 1
ATOM 2606 N N . ALA A 1 352 ? 17.754 8.490 -22.926 1.00 92.12 352 ALA A N 1
ATOM 2607 C CA . ALA A 1 352 ? 16.837 9.447 -23.545 1.00 92.12 352 ALA A CA 1
ATOM 2608 C C . ALA A 1 352 ? 16.595 9.114 -25.027 1.00 92.12 352 ALA A C 1
ATOM 2610 O O . ALA A 1 352 ? 15.447 9.013 -25.451 1.00 92.12 352 ALA A O 1
ATOM 2611 N N . HIS A 1 353 ? 17.655 8.826 -25.786 1.00 94.31 353 HIS A N 1
ATOM 2612 C CA . HIS A 1 353 ? 17.560 8.402 -27.184 1.00 94.31 353 HIS A CA 1
ATOM 2613 C C . HIS A 1 353 ? 16.752 7.099 -27.361 1.00 94.31 353 HIS A C 1
ATOM 2615 O O . HIS A 1 353 ? 15.944 6.996 -28.285 1.00 94.31 353 HIS A O 1
ATOM 2621 N N . ARG A 1 354 ? 16.885 6.118 -26.454 1.00 94.69 354 ARG A N 1
ATOM 2622 C CA . ARG A 1 354 ? 16.033 4.912 -26.470 1.00 94.69 354 ARG A CA 1
ATOM 2623 C C . ARG A 1 354 ? 14.574 5.216 -26.158 1.00 94.69 354 ARG A C 1
ATOM 2625 O O . ARG A 1 354 ? 13.697 4.644 -26.801 1.00 94.69 354 ARG A O 1
ATOM 2632 N N . VAL A 1 355 ? 14.314 6.105 -25.196 1.00 93.50 355 VAL A N 1
ATOM 2633 C CA . VAL A 1 355 ? 12.956 6.575 -24.892 1.00 93.50 355 VAL A CA 1
ATOM 2634 C C . VAL A 1 355 ? 12.348 7.237 -26.127 1.00 93.50 355 VAL A C 1
ATOM 2636 O O . VAL A 1 355 ? 11.224 6.900 -26.469 1.00 93.50 355 VAL A O 1
ATOM 2639 N N . ASP A 1 356 ? 13.099 8.064 -26.855 1.00 93.88 356 ASP A N 1
ATOM 2640 C CA . ASP A 1 356 ? 12.634 8.737 -28.077 1.00 93.88 356 ASP A CA 1
ATOM 2641 C C . ASP A 1 356 ? 12.326 7.766 -29.220 1.00 93.88 356 ASP A C 1
ATOM 2643 O O . ASP A 1 356 ? 11.306 7.903 -29.895 1.00 93.88 356 ASP A O 1
ATOM 2647 N N . LEU A 1 357 ? 13.164 6.746 -29.419 1.00 95.06 357 LEU A N 1
ATOM 2648 C CA . LEU A 1 357 ? 12.901 5.687 -30.395 1.00 95.06 357 LEU A CA 1
ATOM 2649 C C . LEU A 1 357 ? 11.675 4.835 -30.022 1.00 95.06 357 LEU A C 1
ATOM 2651 O O . LEU A 1 357 ? 10.955 4.392 -30.917 1.00 95.06 357 LEU A O 1
ATOM 2655 N N . ALA A 1 358 ? 11.415 4.612 -28.730 1.00 91.12 358 ALA A N 1
ATOM 2656 C CA . ALA A 1 358 ? 10.208 3.931 -28.261 1.00 91.12 358 ALA A CA 1
ATOM 2657 C C . ALA A 1 358 ? 8.948 4.809 -28.413 1.00 91.12 358 ALA A C 1
ATOM 2659 O O . ALA A 1 358 ? 7.912 4.301 -28.839 1.00 91.12 358 ALA A O 1
ATOM 2660 N N . ASP A 1 359 ? 9.059 6.115 -28.137 1.00 90.62 359 ASP A N 1
ATOM 2661 C CA . ASP A 1 359 ? 8.011 7.135 -28.315 1.00 90.62 359 ASP A CA 1
ATOM 2662 C C . ASP A 1 359 ? 7.582 7.196 -29.793 1.00 90.62 359 ASP A C 1
ATOM 2664 O O . ASP A 1 359 ? 6.422 6.947 -30.120 1.00 90.62 359 ASP A O 1
ATOM 2668 N N . MET A 1 360 ? 8.543 7.388 -30.706 1.00 93.25 360 MET A N 1
ATOM 2669 C CA . MET A 1 360 ? 8.295 7.424 -32.153 1.00 93.25 360 MET A CA 1
ATOM 2670 C C . MET A 1 360 ? 7.757 6.095 -32.702 1.00 93.25 360 MET A C 1
ATOM 2672 O O . MET A 1 360 ? 6.911 6.102 -33.596 1.00 93.25 360 MET A O 1
ATOM 2676 N N . ALA A 1 361 ? 8.216 4.947 -32.187 1.00 90.88 361 ALA A N 1
ATOM 2677 C CA . ALA A 1 361 ? 7.675 3.650 -32.591 1.00 90.88 361 ALA A CA 1
ATOM 2678 C C . ALA A 1 361 ? 6.206 3.493 -32.160 1.00 90.88 361 ALA A C 1
ATOM 2680 O O . ALA A 1 361 ? 5.383 3.049 -32.961 1.00 90.88 361 ALA A O 1
ATOM 2681 N N . ALA A 1 362 ? 5.861 3.908 -30.937 1.00 89.25 362 ALA A N 1
ATOM 2682 C CA . ALA A 1 362 ? 4.492 3.869 -30.431 1.00 89.25 362 ALA A CA 1
ATOM 2683 C C . ALA A 1 362 ? 3.557 4.827 -31.193 1.00 89.25 362 ALA A C 1
ATOM 2685 O O . ALA A 1 362 ? 2.459 4.421 -31.572 1.00 89.25 362 ALA A O 1
ATOM 2686 N N . GLU A 1 363 ? 3.995 6.059 -31.482 1.00 88.62 363 GLU A N 1
ATOM 2687 C CA . GLU A 1 363 ? 3.237 7.017 -32.304 1.00 88.62 363 GLU A CA 1
ATOM 2688 C C . GLU A 1 363 ? 3.023 6.520 -33.743 1.00 88.62 363 GLU A C 1
ATOM 2690 O O . GLU A 1 363 ? 1.948 6.711 -34.313 1.00 88.62 363 GLU A O 1
ATOM 2695 N N . ALA A 1 364 ? 4.007 5.826 -34.323 1.00 91.94 364 ALA A N 1
ATOM 2696 C CA . ALA A 1 364 ? 3.905 5.230 -35.656 1.00 91.94 364 ALA A CA 1
ATOM 2697 C C . ALA A 1 364 ? 3.113 3.904 -35.703 1.00 91.94 364 ALA A C 1
ATOM 2699 O O . ALA A 1 364 ? 2.934 3.345 -36.787 1.00 91.94 364 ALA A O 1
ATOM 2700 N N . GLY A 1 365 ? 2.680 3.358 -34.558 1.00 90.31 365 GLY A N 1
ATOM 2701 C CA . GLY A 1 365 ? 2.080 2.018 -34.471 1.00 90.31 365 GLY A CA 1
ATOM 2702 C C . GLY A 1 365 ? 3.042 0.880 -34.854 1.00 90.31 365 GLY A C 1
ATOM 2703 O O . GLY A 1 365 ? 2.607 -0.206 -35.241 1.00 90.31 365 GLY A O 1
ATOM 2704 N N . ALA A 1 366 ? 4.349 1.134 -34.789 1.00 89.50 366 ALA A N 1
ATOM 2705 C CA . ALA A 1 366 ? 5.416 0.230 -35.198 1.00 89.50 366 ALA A CA 1
ATOM 2706 C C . ALA A 1 366 ? 5.942 -0.610 -34.014 1.00 89.50 366 ALA A C 1
ATOM 2708 O O . ALA A 1 366 ? 5.873 -0.181 -32.860 1.00 89.50 366 ALA A O 1
ATOM 2709 N N . PRO A 1 367 ? 6.515 -1.805 -34.261 1.00 87.81 367 PRO A N 1
ATOM 2710 C CA . PRO A 1 367 ? 7.219 -2.542 -33.218 1.00 87.81 367 PRO A CA 1
ATOM 2711 C C . PRO A 1 367 ? 8.445 -1.750 -32.739 1.00 87.81 367 PRO A C 1
ATOM 2713 O O . PRO A 1 367 ? 9.243 -1.282 -33.552 1.00 87.81 367 PRO A O 1
ATOM 2716 N N . VAL A 1 368 ? 8.616 -1.638 -31.418 1.00 86.38 368 VAL A N 1
ATOM 2717 C CA . VAL A 1 368 ? 9.789 -0.991 -30.803 1.00 86.38 368 VAL A CA 1
ATOM 2718 C C . VAL A 1 368 ? 11.067 -1.710 -31.270 1.00 86.38 368 VAL A C 1
ATOM 2720 O O . VAL A 1 368 ? 11.167 -2.928 -31.087 1.00 86.38 368 VAL A O 1
ATOM 2723 N N . PRO A 1 369 ? 12.041 -1.008 -31.883 1.00 85.25 369 PRO A N 1
ATOM 2724 C CA . PRO A 1 369 ? 13.246 -1.644 -32.403 1.00 85.25 369 PRO A CA 1
ATOM 2725 C C . PRO A 1 369 ? 14.167 -2.114 -31.267 1.00 85.25 369 PRO A C 1
ATOM 2727 O O . PRO A 1 369 ? 14.131 -1.597 -30.152 1.00 85.25 369 PRO A O 1
ATOM 2730 N N . THR A 1 370 ? 15.023 -3.101 -31.541 1.00 84.69 370 THR A N 1
ATOM 2731 C CA . THR A 1 370 ? 15.838 -3.777 -30.511 1.00 84.69 370 THR A CA 1
ATOM 2732 C C . THR A 1 370 ? 16.801 -2.845 -29.772 1.00 84.69 370 THR A C 1
ATOM 2734 O O . THR A 1 370 ? 17.048 -3.040 -28.586 1.00 84.69 370 THR A O 1
ATOM 2737 N N . ASN A 1 371 ? 17.301 -1.797 -30.431 1.00 81.19 371 ASN A N 1
ATOM 2738 C CA . ASN A 1 371 ? 18.131 -0.766 -29.805 1.00 81.19 371 ASN A CA 1
ATOM 2739 C C . ASN A 1 371 ? 17.342 0.207 -28.908 1.00 81.19 371 ASN A C 1
ATOM 2741 O O . ASN A 1 371 ? 17.956 0.889 -28.100 1.00 81.19 371 ASN A O 1
ATOM 2745 N N . ALA A 1 372 ? 16.011 0.254 -29.011 1.00 86.56 372 ALA A N 1
ATOM 2746 C CA . ALA A 1 372 ? 15.128 1.095 -28.198 1.00 86.56 372 ALA A CA 1
ATOM 2747 C C . ALA A 1 372 ? 14.516 0.359 -26.991 1.00 86.56 372 ALA A C 1
ATOM 2749 O O . ALA A 1 372 ? 13.676 0.910 -26.281 1.00 86.56 372 ALA A O 1
ATOM 2750 N N . VAL A 1 373 ? 14.921 -0.890 -26.732 1.00 87.12 373 VAL A N 1
ATOM 2751 C CA . VAL A 1 373 ? 14.456 -1.632 -25.554 1.00 87.12 373 VAL A CA 1
ATOM 2752 C C . VAL A 1 373 ? 14.989 -0.961 -24.283 1.00 87.12 373 VAL A C 1
ATOM 2754 O O . VAL A 1 373 ? 16.199 -0.894 -24.036 1.00 87.12 373 VAL A O 1
ATOM 2757 N N . LEU A 1 374 ? 14.049 -0.451 -23.487 1.00 90.62 374 LEU A N 1
ATOM 2758 C CA . LEU A 1 374 ? 14.282 0.190 -22.194 1.00 90.62 374 LEU A CA 1
ATOM 2759 C C . LEU A 1 374 ? 14.551 -0.847 -21.088 1.00 90.62 374 LEU A C 1
ATOM 2761 O O . LEU A 1 374 ? 14.018 -1.956 -21.160 1.00 90.62 374 LEU A O 1
ATOM 2765 N N . PRO A 1 375 ? 15.309 -0.504 -20.032 1.00 91.19 375 PRO A N 1
ATOM 2766 C CA . PRO A 1 375 ? 15.402 -1.336 -18.829 1.00 91.19 375 PRO A CA 1
ATOM 2767 C C . PRO A 1 375 ? 14.036 -1.469 -18.131 1.00 91.19 375 PRO A C 1
ATOM 2769 O O . PRO A 1 375 ? 13.118 -0.685 -18.378 1.00 91.19 375 PRO A O 1
ATOM 2772 N N . SER A 1 376 ? 13.885 -2.440 -17.223 1.00 90.69 376 SER A N 1
ATOM 2773 C CA . SER A 1 376 ? 12.679 -2.504 -16.381 1.00 90.69 376 SER A CA 1
ATOM 2774 C C . SER A 1 376 ? 12.744 -1.502 -15.231 1.00 90.69 376 SER A C 1
ATOM 2776 O O . SER A 1 376 ? 11.704 -1.012 -14.797 1.00 90.69 376 SER A O 1
ATOM 2778 N N . VAL A 1 377 ? 13.945 -1.208 -14.726 1.00 93.38 377 VAL A N 1
ATOM 2779 C CA . VAL A 1 377 ? 14.174 -0.252 -13.637 1.00 93.38 377 VAL A CA 1
ATOM 2780 C C . VAL A 1 377 ? 15.375 0.623 -13.979 1.00 93.38 377 VAL A C 1
ATOM 2782 O O . VAL A 1 377 ? 16.425 0.109 -14.357 1.00 93.38 377 VAL A O 1
ATOM 2785 N N . VAL A 1 378 ? 15.229 1.933 -13.815 1.00 92.00 378 VAL A N 1
ATOM 2786 C CA . VAL A 1 378 ? 16.315 2.917 -13.796 1.00 92.00 378 VAL A CA 1
ATOM 2787 C C . VAL A 1 378 ? 16.458 3.409 -12.367 1.00 92.00 378 VAL A C 1
ATOM 2789 O O . VAL A 1 378 ? 15.477 3.842 -11.763 1.00 92.00 378 VAL A O 1
ATOM 2792 N N . LEU A 1 379 ? 17.670 3.339 -11.837 1.00 91.06 379 LEU A N 1
ATOM 2793 C CA . LEU A 1 379 ? 18.023 3.791 -10.502 1.00 91.06 379 LEU A CA 1
ATOM 2794 C C . LEU A 1 379 ? 19.056 4.906 -10.622 1.00 91.06 379 LEU A C 1
ATOM 2796 O O . LEU A 1 379 ? 20.190 4.646 -11.015 1.00 91.06 379 LEU A O 1
ATOM 2800 N N . MET A 1 380 ? 18.668 6.131 -10.288 1.00 87.25 380 MET A N 1
ATOM 2801 C CA . MET A 1 380 ? 19.585 7.261 -10.193 1.00 87.25 380 MET A CA 1
ATOM 2802 C C . MET A 1 380 ? 19.914 7.530 -8.726 1.00 87.25 380 MET A C 1
ATOM 2804 O O . MET A 1 380 ? 19.012 7.616 -7.890 1.00 87.25 380 MET A O 1
ATOM 2808 N N . VAL A 1 381 ? 21.203 7.656 -8.419 1.00 84.12 381 VAL A N 1
ATOM 2809 C CA . VAL A 1 381 ? 21.683 7.973 -7.070 1.00 84.12 381 VAL A CA 1
ATOM 2810 C C . VAL A 1 381 ? 22.102 9.436 -7.029 1.00 84.12 381 VAL A C 1
ATOM 2812 O O . VAL A 1 381 ? 22.901 9.890 -7.842 1.00 84.12 381 VAL A O 1
ATOM 2815 N N . LEU A 1 382 ? 21.498 10.181 -6.108 1.00 77.44 382 LEU A N 1
ATOM 2816 C CA . LEU A 1 382 ? 21.600 11.630 -5.990 1.00 77.44 382 LEU A CA 1
ATOM 2817 C C . LEU A 1 382 ? 22.437 11.987 -4.755 1.00 77.44 382 LEU A C 1
ATOM 2819 O O . LEU A 1 382 ? 21.965 12.622 -3.824 1.00 77.44 382 LEU A O 1
ATOM 2823 N N . ASP A 1 383 ? 23.695 11.562 -4.740 1.00 69.31 383 ASP A N 1
ATOM 2824 C CA . ASP A 1 383 ? 24.671 11.759 -3.648 1.00 69.31 383 ASP A CA 1
ATOM 2825 C C . ASP A 1 383 ? 25.389 13.131 -3.678 1.00 69.31 383 ASP A C 1
ATOM 2827 O O . ASP A 1 383 ? 26.367 13.360 -2.968 1.00 69.31 383 ASP A O 1
ATOM 2831 N N . GLY A 1 384 ? 24.912 14.051 -4.519 1.00 63.28 384 GLY A N 1
ATOM 2832 C CA . GLY A 1 384 ? 25.546 15.338 -4.817 1.00 63.28 384 GLY A CA 1
ATOM 2833 C C . GLY A 1 384 ? 26.543 15.318 -5.985 1.00 63.28 384 GLY A C 1
ATOM 2834 O O . GLY A 1 384 ? 26.790 16.380 -6.550 1.00 63.28 384 GLY A O 1
ATOM 2835 N N . SER A 1 385 ? 27.054 14.154 -6.415 1.00 60.56 385 SER A N 1
ATOM 2836 C CA . SER A 1 385 ? 27.911 14.050 -7.615 1.00 60.56 385 SER A CA 1
ATOM 2837 C C . SER A 1 385 ? 27.133 14.197 -8.928 1.00 60.56 385 SER A C 1
ATOM 2839 O O . SER A 1 385 ? 27.692 14.623 -9.931 1.00 60.56 385 SER A O 1
ATOM 2841 N N . TRP A 1 386 ? 25.826 13.916 -8.901 1.00 60.78 386 TRP A N 1
ATOM 2842 C CA . TRP A 1 386 ? 24.927 13.904 -10.063 1.00 60.78 386 TRP A CA 1
ATOM 2843 C C . TRP A 1 386 ? 24.755 15.243 -10.801 1.00 60.78 386 TRP A C 1
ATOM 2845 O O . TRP A 1 386 ? 24.115 15.263 -11.852 1.00 60.78 386 TRP A O 1
ATOM 2855 N N . VAL A 1 387 ? 25.246 16.360 -10.252 1.00 57.69 387 VAL A N 1
ATOM 2856 C CA . VAL A 1 387 ? 25.108 17.695 -10.851 1.00 57.69 387 VAL A CA 1
ATOM 2857 C C . VAL A 1 387 ? 26.197 17.883 -11.918 1.00 57.69 387 VAL A C 1
ATOM 2859 O O . VAL A 1 387 ? 27.367 18.006 -11.550 1.00 57.69 387 VAL A O 1
ATOM 2862 N N . PRO A 1 388 ? 25.860 17.953 -13.222 1.00 55.03 388 PRO A N 1
ATOM 2863 C CA . PRO A 1 388 ? 26.864 18.082 -14.275 1.00 55.03 388 PRO A CA 1
ATOM 2864 C C . PRO A 1 388 ? 27.582 19.427 -14.193 1.00 55.03 388 PRO A C 1
ATOM 2866 O O . PRO A 1 388 ? 26.964 20.457 -13.916 1.00 55.03 388 PRO A O 1
ATOM 2869 N N . THR A 1 389 ? 28.880 19.436 -14.486 1.00 56.06 389 THR A N 1
ATOM 2870 C CA . THR A 1 389 ? 29.704 20.652 -14.414 1.00 56.06 389 THR A CA 1
ATOM 2871 C C . THR A 1 389 ? 29.482 21.619 -15.579 1.00 56.06 389 THR A C 1
ATOM 2873 O O . THR A 1 389 ? 29.745 22.812 -15.423 1.00 56.06 389 THR A O 1
ATOM 2876 N N . ASP A 1 390 ? 28.990 21.123 -16.722 1.00 54.47 390 ASP A N 1
ATOM 2877 C CA . ASP A 1 390 ? 29.138 21.807 -18.015 1.00 54.47 390 ASP A CA 1
ATOM 2878 C C . ASP A 1 390 ? 27.805 22.330 -18.599 1.00 54.47 390 ASP A C 1
ATOM 2880 O O . ASP A 1 390 ? 27.753 23.480 -19.035 1.00 54.47 390 ASP A O 1
ATOM 2884 N N . ASP A 1 391 ? 26.710 21.551 -18.563 1.00 65.44 391 ASP A N 1
ATOM 2885 C CA . ASP A 1 391 ? 25.342 22.041 -18.844 1.00 65.44 391 ASP A CA 1
ATOM 2886 C C . ASP A 1 391 ? 24.278 21.307 -18.000 1.00 65.44 391 ASP A C 1
ATOM 2888 O O . ASP A 1 391 ? 23.773 20.234 -18.341 1.00 65.44 391 ASP A O 1
ATOM 2892 N N . VAL A 1 392 ? 23.893 21.932 -16.884 1.00 67.88 392 VAL A N 1
ATOM 2893 C CA . VAL A 1 392 ? 22.821 21.448 -15.996 1.00 67.88 392 VAL A CA 1
ATOM 2894 C C . VAL A 1 392 ? 21.447 21.479 -16.687 1.00 67.88 392 VAL A C 1
ATOM 2896 O O . VAL A 1 392 ? 20.587 20.653 -16.388 1.00 67.88 392 VAL A O 1
ATOM 2899 N N . SER A 1 393 ? 21.214 22.413 -17.612 1.00 71.19 393 SER A N 1
ATOM 2900 C CA . SER A 1 393 ? 19.910 22.639 -18.245 1.00 71.19 393 SER A CA 1
ATOM 2901 C C . SER A 1 393 ? 19.562 21.525 -19.234 1.00 71.19 393 SER A C 1
ATOM 2903 O O . SER A 1 393 ? 18.450 20.990 -19.190 1.00 71.19 393 SER A O 1
ATOM 2905 N N . GLU A 1 394 ? 20.504 21.127 -20.096 1.00 78.44 394 GLU A N 1
ATOM 2906 C CA . GLU A 1 394 ? 20.263 20.030 -21.039 1.00 78.44 394 GLU A CA 1
ATOM 2907 C C . GLU A 1 394 ? 20.086 18.694 -20.303 1.00 78.44 394 GLU A C 1
ATOM 2909 O O . GLU A 1 394 ? 19.127 17.966 -20.571 1.00 78.44 394 GLU A O 1
ATOM 2914 N N . THR A 1 395 ? 20.942 18.389 -19.324 1.00 75.19 395 THR A N 1
ATOM 2915 C CA . THR A 1 395 ? 20.865 17.119 -18.587 1.00 75.19 395 THR A CA 1
ATOM 2916 C C . THR A 1 395 ? 1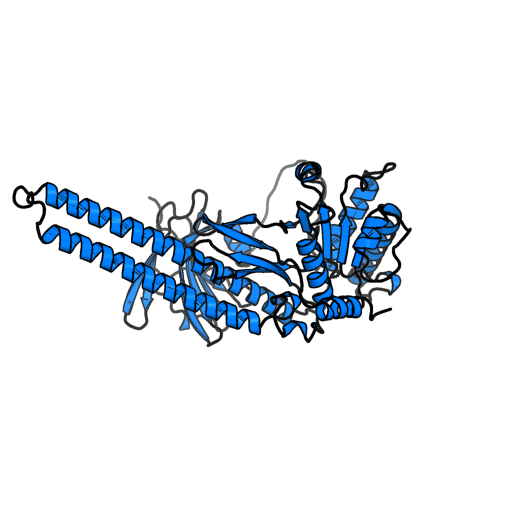9.625 17.022 -17.693 1.00 75.19 395 THR A C 1
ATOM 2918 O O . THR A 1 395 ? 18.975 15.974 -17.691 1.00 75.19 395 THR A O 1
ATOM 2921 N N . VAL A 1 396 ? 19.176 18.107 -17.046 1.00 76.56 396 VAL A N 1
ATOM 2922 C CA . VAL A 1 396 ? 17.853 18.138 -16.383 1.00 76.56 396 VAL A CA 1
ATOM 2923 C C . VAL A 1 396 ? 16.719 17.937 -17.401 1.00 76.56 396 VAL A C 1
ATOM 2925 O O . VAL A 1 396 ? 15.751 17.230 -17.112 1.00 76.56 396 VAL A O 1
ATOM 2928 N N . GLY A 1 397 ? 16.847 18.477 -18.618 1.00 78.06 397 GLY A N 1
ATOM 2929 C CA . GLY A 1 397 ? 15.919 18.229 -19.725 1.00 78.06 397 GLY A CA 1
ATOM 2930 C C . GLY A 1 397 ? 15.836 16.751 -20.129 1.00 78.06 397 GLY A C 1
ATOM 2931 O O . GLY A 1 397 ? 14.738 16.184 -20.168 1.00 78.06 397 GLY A O 1
ATOM 2932 N N . ARG A 1 398 ? 16.987 16.106 -20.369 1.00 85.88 398 ARG A N 1
ATOM 2933 C CA . ARG A 1 398 ? 17.099 14.667 -20.680 1.00 85.88 398 ARG A CA 1
ATOM 2934 C C . ARG A 1 398 ? 16.516 13.814 -19.551 1.00 85.88 398 ARG A C 1
ATOM 2936 O O . ARG A 1 398 ? 15.691 12.938 -19.810 1.00 85.88 398 ARG A O 1
ATOM 2943 N N . LEU A 1 399 ? 16.870 14.116 -18.299 1.00 82.81 399 LEU A N 1
ATOM 2944 C CA . LEU A 1 399 ? 16.377 13.407 -17.117 1.00 82.81 399 LEU A CA 1
ATOM 2945 C C . LEU A 1 399 ? 14.859 13.509 -16.980 1.00 82.81 399 LEU A C 1
ATOM 2947 O O . LEU A 1 399 ? 14.183 12.493 -16.826 1.00 82.81 399 LEU A O 1
ATOM 2951 N N . ARG A 1 400 ? 14.301 14.717 -17.108 1.00 80.19 400 ARG A N 1
ATOM 2952 C CA . ARG A 1 400 ? 12.853 14.939 -17.073 1.00 80.19 400 ARG A CA 1
ATOM 2953 C C . ARG A 1 400 ? 12.136 14.184 -18.195 1.00 80.19 400 ARG A C 1
ATOM 2955 O O . ARG A 1 400 ? 11.060 13.638 -17.959 1.00 80.19 400 ARG A O 1
ATOM 2962 N N . ARG A 1 401 ? 12.722 14.111 -19.397 1.00 83.62 401 ARG A N 1
ATOM 2963 C CA . ARG A 1 401 ? 12.151 13.364 -20.531 1.00 83.62 401 ARG A CA 1
ATOM 2964 C C . ARG A 1 401 ? 12.146 11.852 -20.271 1.00 83.62 401 ARG A C 1
ATOM 2966 O O . ARG A 1 401 ? 11.094 11.229 -20.405 1.00 83.62 401 ARG A O 1
ATOM 2973 N N . VAL A 1 402 ? 13.256 11.291 -19.784 1.00 88.56 402 VAL A N 1
ATOM 2974 C CA . VAL A 1 402 ? 13.361 9.886 -19.338 1.00 88.56 402 VAL A CA 1
ATOM 2975 C C . VAL A 1 402 ? 12.354 9.569 -18.226 1.00 88.56 402 VAL A C 1
ATOM 2977 O O . VAL A 1 402 ? 11.612 8.590 -18.331 1.00 88.56 402 VAL A O 1
ATOM 2980 N N . ALA A 1 403 ? 12.282 10.412 -17.193 1.00 83.88 403 ALA A N 1
ATOM 2981 C CA . ALA A 1 403 ? 11.427 10.210 -16.025 1.00 83.88 403 ALA A CA 1
ATOM 2982 C C . ALA A 1 403 ? 9.925 10.344 -16.329 1.00 83.88 403 ALA A C 1
ATOM 2984 O O . ALA A 1 403 ? 9.116 9.681 -15.687 1.00 83.88 403 ALA A O 1
ATOM 2985 N N . ILE A 1 404 ? 9.519 11.169 -17.301 1.00 81.81 404 ILE A N 1
ATOM 2986 C CA . ILE A 1 404 ? 8.099 11.353 -17.657 1.00 81.81 404 ILE A CA 1
ATOM 2987 C C . ILE A 1 404 ? 7.629 10.353 -18.724 1.00 81.81 404 ILE A C 1
ATOM 2989 O O . ILE A 1 404 ? 6.507 9.853 -18.623 1.00 81.81 404 ILE A O 1
ATOM 2993 N N . LEU A 1 405 ? 8.448 10.053 -19.739 1.00 82.62 405 LEU A N 1
ATOM 2994 C CA . LEU A 1 405 ? 8.025 9.225 -20.876 1.00 82.62 405 LEU A CA 1
ATOM 2995 C C . LEU A 1 405 ? 8.363 7.744 -20.716 1.00 82.62 405 LEU A C 1
ATOM 2997 O O . LEU A 1 405 ? 7.523 6.909 -21.037 1.00 82.62 405 LEU A O 1
ATOM 3001 N N . GLY A 1 406 ? 9.526 7.393 -20.162 1.00 87.50 406 GLY A N 1
ATOM 3002 C CA . GLY A 1 406 ? 9.903 5.993 -19.938 1.00 87.50 406 GLY A CA 1
ATOM 3003 C C . GLY A 1 406 ? 8.849 5.174 -19.166 1.00 87.50 406 GLY A C 1
ATOM 3004 O O . GLY A 1 406 ? 8.545 4.051 -19.579 1.00 87.50 406 GLY A O 1
ATOM 3005 N N . PRO A 1 407 ? 8.202 5.722 -18.115 1.00 87.31 407 PRO A N 1
ATOM 3006 C CA . PRO A 1 407 ? 7.086 5.065 -17.430 1.00 87.31 407 PRO A CA 1
ATOM 3007 C C . PRO A 1 407 ? 5.880 4.697 -18.301 1.00 87.31 407 PRO A C 1
ATOM 3009 O O . PRO A 1 407 ? 5.189 3.735 -17.969 1.00 87.31 407 PRO A O 1
ATOM 3012 N N . ARG A 1 408 ? 5.646 5.377 -19.434 1.00 84.75 408 ARG A N 1
ATOM 3013 C CA . ARG A 1 408 ? 4.601 4.995 -20.409 1.00 84.75 408 ARG A CA 1
ATOM 3014 C C . ARG A 1 408 ? 4.894 3.648 -21.074 1.00 84.75 408 ARG A C 1
ATOM 3016 O O . ARG A 1 408 ? 3.971 2.928 -21.438 1.00 84.75 408 ARG A O 1
ATOM 3023 N N . TYR A 1 409 ? 6.174 3.298 -21.187 1.00 86.69 409 TYR A N 1
ATOM 3024 C CA . TYR A 1 409 ? 6.680 2.106 -21.874 1.00 86.69 409 TYR A CA 1
ATOM 3025 C C . TYR A 1 409 ? 7.104 0.990 -20.900 1.00 86.69 409 TYR A C 1
ATOM 3027 O O . TYR A 1 409 ? 7.864 0.081 -21.251 1.00 86.69 409 TYR A O 1
ATOM 3035 N N . GLY A 1 410 ? 6.585 1.046 -19.666 1.00 83.38 410 GLY A N 1
ATOM 3036 C CA . GLY A 1 410 ? 6.775 0.017 -18.646 1.00 83.38 410 GLY A CA 1
ATOM 3037 C C . GLY A 1 410 ? 8.136 0.058 -17.949 1.00 83.38 410 GLY A C 1
ATOM 3038 O O . GLY A 1 410 ? 8.565 -0.969 -17.425 1.00 83.38 410 GLY A O 1
ATOM 3039 N N . MET A 1 411 ? 8.815 1.207 -17.942 1.00 90.94 411 MET A N 1
ATOM 3040 C CA . MET A 1 411 ? 10.035 1.442 -17.162 1.00 90.94 411 MET A CA 1
ATOM 3041 C C . MET A 1 411 ? 9.678 1.985 -15.771 1.00 90.94 411 MET A C 1
ATOM 3043 O O . MET A 1 411 ? 8.819 2.857 -15.636 1.00 90.94 411 MET A O 1
ATOM 3047 N N . SER A 1 412 ? 10.323 1.502 -14.717 1.00 92.56 412 SER A N 1
ATOM 3048 C CA . SER A 1 412 ? 10.271 2.127 -13.390 1.00 92.56 412 SER A CA 1
ATOM 3049 C C . SER A 1 412 ? 11.452 3.083 -13.244 1.00 92.56 412 SER A C 1
ATOM 3051 O O . SER A 1 412 ? 12.562 2.724 -13.624 1.00 92.56 412 SER A O 1
ATOM 3053 N N . VAL A 1 413 ? 11.245 4.276 -12.686 1.00 91.06 413 VAL A N 1
ATOM 3054 C CA . VAL A 1 413 ? 12.331 5.227 -12.385 1.00 91.06 413 VAL A CA 1
ATOM 3055 C C . VAL A 1 413 ? 12.359 5.468 -10.882 1.00 91.06 413 VAL A C 1
ATOM 3057 O O . VAL A 1 413 ? 11.319 5.749 -10.284 1.00 91.06 413 VAL A O 1
ATOM 3060 N N . LEU A 1 414 ? 13.535 5.312 -10.282 1.00 91.62 414 LEU A N 1
ATOM 3061 C CA . LEU A 1 414 ? 13.800 5.515 -8.864 1.00 91.62 414 LEU A CA 1
ATOM 3062 C C . LEU A 1 414 ? 14.926 6.534 -8.691 1.00 91.62 414 LEU A C 1
ATOM 3064 O O . LEU A 1 414 ? 15.982 6.406 -9.311 1.00 91.62 414 LEU A O 1
ATOM 3068 N N . PHE A 1 415 ? 14.713 7.485 -7.792 1.00 86.62 415 PHE A N 1
ATOM 3069 C CA . PHE A 1 415 ? 15.717 8.423 -7.312 1.00 86.62 415 PHE A CA 1
ATOM 3070 C C . PHE A 1 415 ? 16.036 8.099 -5.857 1.00 86.62 415 PHE A C 1
ATOM 3072 O O . PHE A 1 415 ? 15.142 8.172 -5.015 1.00 86.62 415 PHE A O 1
ATOM 3079 N N . LEU A 1 416 ? 17.283 7.741 -5.554 1.00 86.88 416 LEU A N 1
ATOM 3080 C CA . LEU A 1 416 ? 17.764 7.617 -4.177 1.00 86.88 416 LEU A CA 1
ATOM 3081 C C . LEU A 1 416 ? 18.431 8.932 -3.781 1.00 86.88 416 LEU A C 1
ATOM 3083 O O . LEU A 1 416 ? 19.392 9.327 -4.437 1.00 86.88 416 LEU A O 1
ATOM 3087 N N . ALA A 1 417 ? 17.950 9.598 -2.732 1.00 80.69 417 ALA A N 1
ATOM 3088 C CA . ALA A 1 417 ? 18.534 10.855 -2.264 1.00 80.69 417 ALA A CA 1
ATOM 3089 C C . ALA A 1 417 ? 18.708 10.884 -0.733 1.00 80.69 417 ALA A C 1
ATOM 3091 O O . ALA A 1 417 ? 17.846 10.373 -0.009 1.00 80.69 417 ALA A O 1
ATOM 3092 N N . PRO A 1 418 ? 19.794 11.489 -0.219 1.00 77.38 418 PRO A N 1
ATOM 3093 C CA . PRO A 1 418 ? 19.942 11.781 1.201 1.00 77.38 418 PRO A CA 1
ATOM 3094 C C . PRO A 1 418 ? 18.970 12.892 1.640 1.00 77.38 418 PRO A C 1
ATOM 3096 O O . PRO A 1 418 ? 18.444 13.651 0.822 1.00 77.38 418 PRO A O 1
ATOM 3099 N N . ASP A 1 419 ? 18.701 12.968 2.946 1.00 72.31 419 ASP A N 1
ATOM 3100 C CA . ASP A 1 419 ? 17.642 13.828 3.506 1.00 72.31 419 ASP A CA 1
ATOM 3101 C C . ASP A 1 419 ? 17.901 15.334 3.324 1.00 72.31 419 ASP A C 1
ATOM 3103 O O . ASP A 1 419 ? 16.969 16.131 3.249 1.00 72.31 419 ASP A O 1
ATOM 3107 N N . ASP A 1 420 ? 19.162 15.750 3.209 1.00 70.06 420 ASP A N 1
ATOM 3108 C CA . ASP A 1 420 ? 19.548 17.148 3.012 1.00 70.06 420 ASP A CA 1
ATOM 3109 C C . ASP A 1 420 ? 19.182 17.675 1.613 1.00 70.06 420 ASP A C 1
ATOM 3111 O O . ASP A 1 420 ? 18.839 18.853 1.473 1.00 70.06 420 ASP A O 1
ATOM 3115 N N . LEU A 1 421 ? 19.124 16.808 0.593 1.00 67.00 421 LEU A N 1
ATOM 3116 C CA . LEU A 1 421 ? 18.624 17.181 -0.736 1.00 67.00 421 LEU A CA 1
ATOM 3117 C C . LEU A 1 421 ? 17.098 17.334 -0.813 1.00 67.00 421 LEU A C 1
ATOM 3119 O O . LEU A 1 421 ? 16.595 17.852 -1.812 1.00 67.00 421 LEU A O 1
ATOM 3123 N N . ARG A 1 422 ? 16.344 16.976 0.236 1.00 61.12 422 ARG A N 1
ATOM 3124 C CA . ARG A 1 422 ? 14.870 17.060 0.286 1.00 61.12 422 ARG A CA 1
ATOM 3125 C C . ARG A 1 422 ? 14.306 18.435 -0.089 1.00 61.12 422 ARG A C 1
ATOM 3127 O O . ARG A 1 422 ? 13.197 18.509 -0.612 1.00 61.12 422 ARG A O 1
ATOM 3134 N N . ASN A 1 423 ? 15.058 19.506 0.166 1.00 57.59 423 ASN A N 1
ATOM 3135 C CA . ASN A 1 423 ? 14.678 20.884 -0.170 1.00 57.59 423 ASN A CA 1
ATOM 3136 C C . ASN A 1 423 ? 15.316 21.396 -1.479 1.00 57.59 423 ASN A C 1
ATOM 3138 O O . ASN A 1 423 ? 14.902 22.431 -1.995 1.00 57.59 423 ASN A O 1
ATOM 3142 N N . SER A 1 424 ? 16.308 20.686 -2.023 1.00 57.62 424 SER A N 1
ATOM 3143 C CA . SER A 1 424 ? 17.121 21.113 -3.172 1.00 57.62 424 SER A CA 1
ATOM 3144 C C . SER A 1 424 ? 16.459 20.856 -4.528 1.00 57.62 424 SER A C 1
ATOM 3146 O O . SER A 1 424 ? 16.841 21.470 -5.520 1.00 57.62 424 SER A O 1
ATOM 3148 N N . PHE A 1 425 ? 15.464 19.966 -4.592 1.00 50.91 425 PHE A N 1
ATOM 3149 C CA . PHE A 1 425 ? 14.824 19.567 -5.851 1.00 50.91 425 PHE A CA 1
ATOM 3150 C C . PHE A 1 425 ? 13.790 20.567 -6.401 1.00 50.91 425 PHE A C 1
ATOM 3152 O O . PHE A 1 425 ? 13.503 20.540 -7.601 1.00 50.91 425 PHE A O 1
ATOM 3159 N N . GLY A 1 426 ? 13.256 21.458 -5.554 1.00 50.03 426 GLY A N 1
ATOM 3160 C CA . GLY A 1 426 ? 12.249 22.463 -5.926 1.00 50.03 426 GLY A CA 1
ATOM 3161 C C . GLY A 1 426 ? 11.051 21.877 -6.688 1.00 50.03 426 GLY A C 1
ATOM 3162 O O . GLY A 1 426 ? 10.672 20.727 -6.481 1.00 50.03 426 GLY A O 1
ATOM 3163 N N . ASP A 1 427 ? 10.506 22.647 -7.634 1.00 50.91 427 ASP A N 1
ATOM 3164 C CA . ASP A 1 427 ? 9.508 22.166 -8.608 1.00 50.91 427 ASP A CA 1
ATOM 3165 C C . ASP A 1 427 ? 10.143 21.351 -9.766 1.00 50.91 427 ASP A C 1
ATOM 3167 O O . ASP A 1 427 ? 9.472 21.001 -10.740 1.00 50.91 427 ASP A O 1
ATOM 3171 N N . GLY A 1 428 ? 11.462 21.113 -9.722 1.00 48.09 428 GLY A N 1
ATOM 3172 C CA . GLY A 1 428 ? 12.264 20.647 -10.857 1.00 48.09 428 GLY A CA 1
ATOM 3173 C C . GLY A 1 428 ? 12.275 19.132 -11.067 1.00 48.09 428 GLY A C 1
ATOM 3174 O O . GLY A 1 428 ? 12.328 18.682 -12.215 1.00 48.09 428 GLY A O 1
ATOM 3175 N N . VAL A 1 429 ? 12.195 18.341 -9.991 1.00 51.69 429 VAL A N 1
ATOM 3176 C CA . VAL A 1 429 ? 12.141 16.871 -10.071 1.00 51.69 429 VAL A CA 1
ATOM 3177 C C . VAL A 1 429 ? 10.688 16.394 -9.964 1.00 51.69 429 VAL A C 1
ATOM 3179 O O . VAL A 1 429 ? 10.090 16.497 -8.893 1.00 51.69 429 VAL A O 1
ATOM 3182 N N . PRO A 1 430 ? 10.095 15.840 -11.038 1.00 52.84 430 PRO A N 1
ATOM 3183 C CA . PRO A 1 430 ? 8.796 15.190 -10.945 1.00 52.84 430 PRO A CA 1
ATOM 3184 C C . PRO A 1 430 ? 8.948 13.840 -10.237 1.00 52.84 430 PRO A C 1
ATOM 3186 O O . PRO A 1 430 ? 9.816 13.055 -10.603 1.00 52.84 430 PRO A O 1
ATOM 3189 N N . GLY A 1 431 ? 8.074 13.521 -9.284 1.00 58.53 431 GLY A N 1
ATOM 3190 C CA . GLY A 1 431 ? 8.033 12.184 -8.695 1.00 58.53 431 GLY A CA 1
ATOM 3191 C C . GLY A 1 431 ? 7.042 12.049 -7.546 1.00 58.53 431 GLY A C 1
ATOM 3192 O O . GLY A 1 431 ? 6.699 13.021 -6.875 1.00 58.53 431 GLY A O 1
ATOM 3193 N N . SER A 1 432 ? 6.593 10.822 -7.293 1.00 67.31 432 SER A N 1
ATOM 3194 C CA . SER A 1 432 ? 5.897 10.492 -6.050 1.00 67.31 432 SER A CA 1
ATOM 3195 C C . SER A 1 432 ? 6.938 10.305 -4.951 1.00 67.31 432 SER A C 1
ATOM 3197 O O . SER A 1 432 ? 7.770 9.403 -5.044 1.00 67.31 432 SER A O 1
ATOM 3199 N N . LEU A 1 433 ? 6.871 11.100 -3.881 1.00 70.56 433 LEU A N 1
ATOM 3200 C CA . LEU A 1 433 ? 7.649 10.820 -2.675 1.00 70.56 433 LEU A CA 1
ATOM 3201 C C . LEU A 1 433 ? 7.240 9.447 -2.122 1.00 70.56 433 LEU A C 1
ATOM 3203 O O . LEU A 1 433 ? 6.048 9.152 -1.992 1.00 70.56 433 LEU A O 1
ATOM 3207 N N . LEU A 1 434 ? 8.224 8.608 -1.812 1.00 76.12 434 LEU A N 1
ATOM 3208 C CA . LEU A 1 434 ? 8.024 7.291 -1.226 1.00 76.12 434 LEU A CA 1
ATOM 3209 C C . LEU A 1 434 ? 9.012 7.109 -0.065 1.00 76.12 434 LEU A C 1
ATOM 3211 O O . LEU A 1 434 ? 10.160 6.732 -0.306 1.00 76.12 434 LEU A O 1
ATOM 3215 N N . PRO A 1 435 ? 8.600 7.374 1.189 1.00 70.50 435 PRO A N 1
ATOM 3216 C CA . PRO A 1 435 ? 9.420 7.016 2.335 1.00 70.50 435 PRO A CA 1
ATOM 3217 C C . PRO A 1 435 ? 9.536 5.490 2.387 1.00 70.50 435 PRO A C 1
ATOM 3219 O O . PRO A 1 435 ? 8.539 4.795 2.567 1.00 70.50 435 PRO A O 1
ATOM 3222 N N . LEU A 1 436 ? 10.752 4.974 2.205 1.00 82.69 436 LEU A N 1
ATOM 3223 C CA . LEU A 1 436 ? 11.093 3.559 2.406 1.00 82.69 436 LEU A CA 1
ATOM 3224 C C . LEU A 1 436 ? 11.823 3.352 3.740 1.00 82.69 436 LEU A C 1
ATOM 3226 O O . LEU A 1 436 ? 12.661 2.469 3.871 1.00 82.69 436 LEU A O 1
ATOM 3230 N N . VAL A 1 437 ? 11.489 4.175 4.729 1.00 83.56 437 VAL A N 1
ATOM 3231 C CA . VAL A 1 437 ? 11.935 4.061 6.120 1.00 83.56 437 VAL A CA 1
ATOM 3232 C C . VAL A 1 437 ? 10.717 3.856 7.023 1.00 83.56 437 VAL A C 1
ATOM 3234 O O . VAL A 1 437 ? 9.610 4.232 6.619 1.00 83.56 437 VAL A O 1
ATOM 3237 N N . PRO A 1 438 ? 10.882 3.300 8.237 1.00 88.62 438 PRO A N 1
ATOM 3238 C CA . PRO A 1 438 ? 9.829 3.298 9.245 1.00 88.62 438 PRO A CA 1
ATOM 3239 C C . PRO A 1 438 ? 9.295 4.718 9.471 1.00 88.62 438 PRO A C 1
ATOM 3241 O O . PRO A 1 438 ? 10.059 5.638 9.768 1.00 88.62 438 PRO A O 1
ATOM 3244 N N . ALA A 1 439 ? 7.992 4.912 9.280 1.00 86.38 439 ALA A N 1
ATOM 3245 C CA . ALA A 1 439 ? 7.377 6.238 9.232 1.00 86.38 439 ALA A CA 1
ATOM 3246 C C . ALA A 1 439 ? 5.944 6.212 9.768 1.00 86.38 439 ALA A C 1
ATOM 3248 O O . ALA A 1 439 ? 5.286 5.177 9.753 1.00 86.38 439 ALA A O 1
ATOM 3249 N N . GLN A 1 440 ? 5.431 7.365 10.193 1.00 85.81 440 GLN A N 1
ATOM 3250 C CA . GLN A 1 440 ? 4.042 7.492 10.631 1.00 85.81 440 GLN A CA 1
ATOM 3251 C C . GLN A 1 440 ? 3.165 8.087 9.530 1.00 85.81 440 GLN A C 1
ATOM 3253 O O . GLN A 1 440 ? 3.482 9.129 8.956 1.00 85.81 440 GLN A O 1
ATOM 3258 N N . ILE A 1 441 ? 2.056 7.408 9.239 1.00 85.00 441 ILE A N 1
ATOM 3259 C CA . ILE A 1 441 ? 1.066 7.791 8.232 1.00 85.00 441 ILE A CA 1
ATOM 3260 C C . ILE A 1 441 ? -0.269 8.014 8.940 1.00 85.00 441 ILE A C 1
ATOM 3262 O O . ILE A 1 441 ? -0.784 7.128 9.616 1.00 85.00 441 ILE A O 1
ATOM 3266 N N . VAL A 1 442 ? -0.832 9.210 8.786 1.00 83.69 442 VAL A N 1
ATOM 3267 C CA . VAL A 1 442 ? -2.162 9.555 9.302 1.00 83.69 442 VAL A CA 1
ATOM 3268 C C . VAL A 1 442 ? -3.212 9.129 8.276 1.00 83.69 442 VAL A C 1
ATOM 3270 O O . VAL A 1 442 ? -3.054 9.412 7.087 1.00 83.69 442 VAL A O 1
ATOM 3273 N N . ASP A 1 443 ? -4.268 8.441 8.713 1.00 83.56 443 ASP A N 1
ATOM 3274 C CA . ASP A 1 443 ? -5.351 8.033 7.814 1.00 83.56 443 ASP A CA 1
ATOM 3275 C C . ASP A 1 443 ? -6.252 9.219 7.390 1.00 83.56 443 ASP A C 1
ATOM 3277 O O . ASP A 1 443 ? -6.425 10.170 8.158 1.00 83.56 443 ASP A O 1
ATOM 3281 N N . PRO A 1 444 ? -6.847 9.186 6.181 1.00 75.25 444 PRO A N 1
ATOM 3282 C CA . PRO A 1 444 ? -7.634 10.300 5.647 1.00 75.25 444 PRO A CA 1
ATOM 3283 C C . PRO A 1 444 ? -9.101 10.355 6.122 1.00 75.25 444 PRO A C 1
ATOM 3285 O O . PRO A 1 444 ? -9.820 11.263 5.705 1.00 75.25 444 PRO A O 1
ATOM 3288 N N . TRP A 1 445 ? -9.580 9.407 6.938 1.00 85.19 445 TRP A N 1
ATOM 3289 C CA . TRP A 1 445 ? -11.008 9.265 7.279 1.00 85.19 445 TRP A CA 1
ATOM 3290 C C . TRP A 1 445 ? -11.346 9.720 8.700 1.00 85.19 445 TRP A C 1
ATOM 3292 O O . TRP A 1 445 ? -12.387 10.337 8.923 1.00 85.19 445 TRP A O 1
ATOM 3302 N N . VAL A 1 446 ? -10.489 9.377 9.661 1.00 84.94 446 VAL A N 1
ATOM 3303 C CA . VAL A 1 446 ? -10.638 9.668 11.096 1.00 84.94 446 VAL A CA 1
ATOM 3304 C C . VAL A 1 446 ? -9.357 10.233 11.717 1.00 84.94 446 VAL A C 1
ATOM 3306 O O . VAL A 1 446 ? -9.385 10.671 12.866 1.00 84.94 446 VAL A O 1
ATOM 3309 N N . GLY A 1 447 ? -8.250 10.280 10.967 1.00 81.19 447 GLY A N 1
ATOM 3310 C CA . GLY A 1 447 ? -7.021 10.950 11.391 1.00 81.19 447 GLY A CA 1
ATOM 3311 C C . GLY A 1 447 ? -6.208 1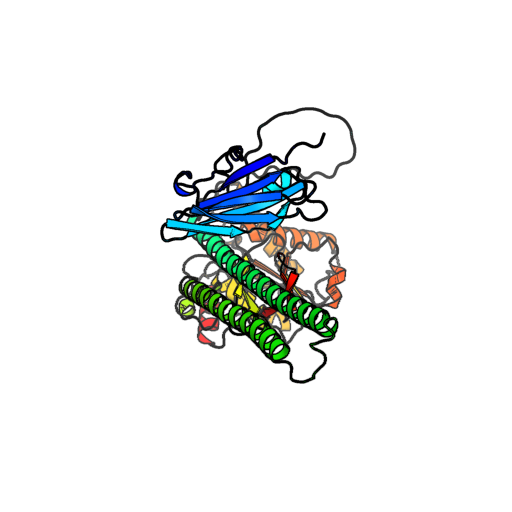0.175 12.427 1.00 81.19 447 GLY A C 1
ATOM 3312 O O . GLY A 1 447 ? -5.477 10.789 13.203 1.00 81.19 447 GLY A O 1
ATOM 3313 N N . LEU A 1 448 ? -6.333 8.845 12.476 1.00 86.06 448 LEU A N 1
ATOM 3314 C CA . LEU A 1 448 ? -5.532 8.015 13.371 1.00 86.06 448 LEU A CA 1
ATOM 3315 C C . LEU A 1 448 ? -4.170 7.717 12.735 1.00 86.06 448 LEU A C 1
ATOM 3317 O O . LEU A 1 448 ? -4.047 7.534 11.522 1.00 86.06 448 LEU A O 1
ATOM 3321 N N . THR A 1 449 ? -3.137 7.664 13.571 1.00 91.62 449 THR A N 1
ATOM 3322 C CA . THR A 1 449 ? -1.769 7.360 13.144 1.00 91.62 449 THR A CA 1
ATOM 3323 C C . THR A 1 449 ? -1.567 5.855 12.990 1.00 91.62 449 THR A C 1
ATOM 3325 O O . THR A 1 449 ? -1.939 5.074 13.867 1.00 91.62 449 THR A O 1
ATOM 3328 N N . TRP A 1 450 ? -0.934 5.469 11.887 1.00 93.75 450 TRP A N 1
ATOM 3329 C CA . TRP A 1 450 ? -0.476 4.121 11.576 1.00 93.75 450 TRP A CA 1
ATOM 3330 C C . TRP A 1 450 ? 1.043 4.124 11.411 1.00 93.75 450 TRP A C 1
ATOM 3332 O O . TRP A 1 450 ? 1.604 5.039 10.804 1.00 93.75 450 TRP A O 1
ATOM 3342 N N . ASP A 1 451 ? 1.700 3.084 11.913 1.00 94.44 451 ASP A N 1
ATOM 3343 C CA . ASP A 1 451 ? 3.134 2.883 11.741 1.00 94.44 451 ASP A CA 1
ATOM 3344 C C . ASP A 1 451 ? 3.362 2.094 10.443 1.00 94.44 451 ASP A C 1
ATOM 3346 O O . ASP A 1 451 ? 3.004 0.914 10.334 1.00 94.44 451 ASP A O 1
ATOM 3350 N N . PHE A 1 452 ? 3.924 2.766 9.436 1.00 92.88 452 PHE A N 1
ATOM 3351 C CA . PHE A 1 452 ? 4.387 2.156 8.196 1.00 92.88 452 PHE A CA 1
ATOM 3352 C C . PHE A 1 452 ? 5.738 1.479 8.422 1.00 92.88 452 PHE A C 1
ATOM 3354 O O . PHE A 1 452 ? 6.697 2.111 8.868 1.00 92.88 452 PHE A O 1
ATOM 3361 N N . VAL A 1 453 ? 5.809 0.202 8.057 1.00 93.25 453 VAL A N 1
ATOM 3362 C CA . VAL A 1 453 ? 7.022 -0.616 8.078 1.00 93.25 453 VAL A CA 1
ATOM 3363 C C . VAL A 1 453 ? 7.362 -0.977 6.628 1.00 93.25 453 VAL A C 1
ATOM 3365 O O . VAL A 1 453 ? 6.557 -1.660 5.990 1.00 93.25 453 VAL A O 1
ATOM 3368 N N . PRO A 1 454 ? 8.499 -0.528 6.068 1.00 92.88 454 PRO A N 1
ATOM 3369 C CA . PRO A 1 454 ? 8.911 -0.924 4.724 1.00 92.88 454 PRO A CA 1
ATOM 3370 C C . PRO A 1 454 ? 9.254 -2.421 4.653 1.00 92.88 454 PRO A C 1
ATOM 3372 O O . PRO A 1 454 ? 9.616 -3.040 5.649 1.00 92.88 454 PRO A O 1
ATOM 3375 N N . ASP A 1 455 ? 9.172 -3.015 3.460 1.00 92.75 455 ASP A N 1
ATOM 3376 C CA . ASP A 1 455 ? 9.677 -4.377 3.244 1.00 92.75 455 ASP A CA 1
ATOM 3377 C C . ASP A 1 455 ? 11.217 -4.362 3.155 1.00 92.75 455 ASP A C 1
ATOM 3379 O O . ASP A 1 455 ? 11.737 -3.890 2.148 1.00 92.75 455 ASP A O 1
ATOM 3383 N N . ASP A 1 456 ? 11.958 -4.962 4.091 1.00 87.88 456 ASP A N 1
ATOM 3384 C CA . ASP A 1 456 ? 13.439 -4.999 4.039 1.00 87.88 456 ASP A CA 1
ATOM 3385 C C . ASP A 1 456 ? 14.034 -5.928 2.958 1.00 87.88 456 ASP A C 1
ATOM 3387 O O . ASP A 1 456 ? 15.207 -5.810 2.595 1.00 87.88 456 ASP A O 1
ATOM 3391 N N . GLY A 1 457 ? 13.234 -6.849 2.411 1.00 84.88 457 GLY A N 1
ATOM 3392 C CA . GLY A 1 457 ? 13.632 -7.769 1.340 1.00 84.88 457 GLY A CA 1
ATOM 3393 C C . GLY A 1 457 ? 13.292 -9.232 1.627 1.00 84.88 457 GLY A C 1
ATOM 3394 O O . GLY A 1 457 ? 12.673 -9.566 2.637 1.00 84.88 457 GLY A O 1
ATOM 3395 N N . THR A 1 458 ? 13.702 -10.121 0.718 1.00 84.12 458 THR A N 1
ATOM 3396 C CA . THR A 1 458 ? 13.555 -11.570 0.914 1.00 84.12 458 THR A CA 1
ATOM 3397 C C . THR A 1 458 ? 14.628 -12.129 1.856 1.00 84.12 458 THR A C 1
ATOM 3399 O O . THR A 1 458 ? 15.812 -11.878 1.621 1.00 84.12 458 THR A O 1
ATOM 3402 N N . PRO A 1 459 ? 14.254 -12.926 2.879 1.00 81.00 459 PRO A N 1
ATOM 3403 C CA . PRO A 1 459 ? 15.212 -13.709 3.660 1.00 81.00 459 PRO A CA 1
ATOM 3404 C C . PRO A 1 459 ? 15.727 -14.935 2.883 1.00 81.00 459 PRO A C 1
ATOM 3406 O O . PRO A 1 459 ? 16.760 -15.497 3.237 1.00 81.00 459 PRO A O 1
ATOM 3409 N N . ASP A 1 460 ? 15.025 -15.353 1.825 1.00 86.81 460 ASP A N 1
ATOM 3410 C CA . ASP A 1 460 ? 15.442 -16.430 0.931 1.00 86.81 460 ASP A CA 1
ATOM 3411 C C . ASP A 1 460 ? 16.252 -15.867 -0.250 1.00 86.81 460 ASP A C 1
ATOM 3413 O O . ASP A 1 460 ? 15.736 -15.142 -1.111 1.00 86.81 460 ASP A O 1
ATOM 3417 N N . ALA A 1 461 ? 17.535 -16.229 -0.299 1.00 86.25 461 ALA A N 1
ATOM 3418 C CA . ALA A 1 461 ? 18.455 -15.853 -1.367 1.00 86.25 461 ALA A CA 1
ATOM 3419 C C . ALA A 1 461 ? 18.115 -16.501 -2.725 1.00 86.25 461 ALA A C 1
ATOM 3421 O O . ALA A 1 461 ? 18.484 -15.956 -3.766 1.00 86.25 461 ALA A O 1
ATOM 3422 N N . SER A 1 462 ? 17.396 -17.629 -2.747 1.00 89.00 462 SER A N 1
ATOM 3423 C CA . SER A 1 462 ? 16.966 -18.284 -3.987 1.00 89.00 462 SER A CA 1
ATOM 3424 C C . SER A 1 462 ? 15.919 -17.454 -4.735 1.00 89.00 462 SER A C 1
ATOM 3426 O O . SER A 1 462 ? 15.994 -17.335 -5.958 1.00 89.00 462 SER A O 1
ATOM 3428 N N . VAL A 1 463 ? 15.023 -16.776 -4.006 1.00 90.88 463 VAL A N 1
ATOM 3429 C CA . VAL A 1 463 ? 14.051 -15.823 -4.564 1.00 90.88 463 VAL A CA 1
ATOM 3430 C C . VAL A 1 463 ? 14.768 -14.623 -5.187 1.00 90.88 463 VAL A C 1
ATOM 3432 O O . VAL A 1 463 ? 14.454 -14.241 -6.313 1.00 90.88 463 VAL A O 1
ATOM 3435 N N . ALA A 1 464 ? 15.779 -14.063 -4.511 1.00 87.62 464 ALA A N 1
ATOM 3436 C CA . ALA A 1 464 ? 16.589 -12.975 -5.068 1.00 87.62 464 ALA A CA 1
ATOM 3437 C C . ALA A 1 464 ? 17.305 -13.409 -6.362 1.00 87.62 464 ALA A C 1
ATOM 3439 O O . ALA A 1 464 ? 17.145 -12.764 -7.400 1.00 87.62 464 ALA A O 1
ATOM 3440 N N . ALA A 1 465 ? 17.994 -14.554 -6.333 1.00 87.81 465 ALA A N 1
ATOM 3441 C CA . ALA A 1 465 ? 18.681 -15.109 -7.498 1.00 87.81 465 ALA A CA 1
ATOM 3442 C C . ALA A 1 465 ? 17.722 -15.439 -8.659 1.00 87.81 465 ALA A C 1
ATOM 3444 O O . ALA A 1 465 ? 18.087 -15.275 -9.822 1.00 87.81 465 ALA A O 1
ATOM 3445 N N . ALA A 1 466 ? 16.485 -15.864 -8.379 1.00 89.69 466 ALA A N 1
ATOM 3446 C CA . ALA A 1 466 ? 15.469 -16.110 -9.402 1.00 89.69 466 ALA A CA 1
ATOM 3447 C C . ALA A 1 466 ? 14.997 -14.814 -10.089 1.00 89.69 466 ALA A C 1
ATOM 3449 O O . ALA A 1 466 ? 14.798 -14.808 -11.306 1.00 89.69 466 ALA A O 1
ATOM 3450 N N . ILE A 1 467 ? 14.845 -13.716 -9.338 1.00 90.50 467 ILE A N 1
ATOM 3451 C CA . ILE A 1 467 ? 14.484 -12.392 -9.880 1.00 90.50 467 ILE A CA 1
ATOM 3452 C C . ILE A 1 467 ? 15.618 -11.854 -10.755 1.00 90.50 467 ILE A C 1
ATOM 3454 O O . ILE A 1 467 ? 15.377 -11.397 -11.872 1.00 90.50 467 ILE A O 1
ATO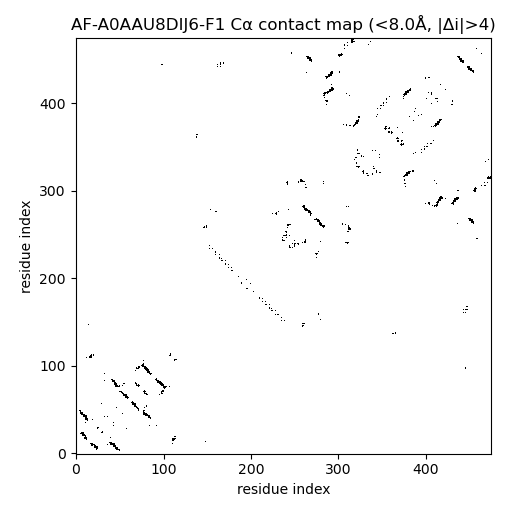M 3458 N N . GLU A 1 468 ? 16.855 -11.959 -10.279 1.00 85.31 468 GLU A N 1
ATOM 3459 C CA . GLU A 1 468 ? 18.052 -11.524 -11.002 1.00 85.31 468 GLU A CA 1
ATOM 3460 C C . GLU A 1 468 ? 18.228 -12.366 -12.289 1.00 85.31 468 GLU A C 1
ATOM 3462 O O . GLU A 1 468 ? 18.363 -11.823 -13.385 1.00 85.31 468 GLU A O 1
ATOM 3467 N N . LEU A 1 469 ? 18.058 -13.691 -12.218 1.00 86.19 469 LEU A N 1
ATOM 3468 C CA . LEU A 1 469 ? 18.066 -14.580 -13.388 1.00 86.19 469 LEU A CA 1
ATOM 3469 C C . LEU A 1 469 ? 16.921 -14.297 -14.382 1.00 86.19 469 LEU A C 1
ATOM 3471 O O . LEU A 1 469 ? 17.122 -14.416 -15.592 1.00 86.19 469 LEU A O 1
ATOM 3475 N N . ARG A 1 470 ? 15.727 -13.907 -13.911 1.00 86.38 470 ARG A N 1
ATOM 3476 C CA . ARG A 1 470 ? 14.619 -13.443 -14.770 1.00 86.38 470 ARG A CA 1
ATOM 3477 C C . ARG A 1 470 ? 14.988 -12.148 -15.494 1.00 86.38 470 ARG A C 1
ATOM 3479 O O . ARG A 1 470 ? 14.670 -12.016 -16.676 1.00 86.38 470 ARG A O 1
ATOM 3486 N N . ALA A 1 471 ? 15.631 -11.210 -14.804 1.00 82.38 471 ALA A N 1
ATOM 3487 C CA . ALA A 1 471 ? 16.023 -9.919 -15.359 1.00 82.38 471 ALA A CA 1
ATOM 3488 C C . ALA A 1 471 ? 17.053 -10.057 -16.499 1.00 82.38 471 ALA A C 1
ATOM 3490 O O . ALA A 1 471 ? 17.004 -9.276 -17.444 1.00 82.38 471 ALA A O 1
ATOM 3491 N N . HIS A 1 472 ? 17.912 -11.086 -16.458 1.00 75.50 472 HIS A N 1
ATOM 3492 C CA . HIS A 1 472 ? 18.963 -11.325 -17.466 1.00 75.50 472 HIS A CA 1
ATOM 3493 C C . HIS A 1 472 ? 18.607 -12.287 -18.603 1.00 75.50 472 HIS A C 1
ATOM 3495 O O . HIS A 1 472 ? 19.306 -12.310 -19.610 1.00 75.50 472 HIS A O 1
ATOM 3501 N N . ARG A 1 473 ? 17.550 -13.101 -18.487 1.00 63.41 473 ARG A N 1
ATOM 3502 C CA . ARG A 1 473 ? 17.191 -14.138 -19.484 1.00 63.41 473 ARG A CA 1
ATOM 3503 C C . ARG A 1 473 ? 16.530 -13.590 -20.767 1.00 63.41 473 ARG A C 1
ATOM 3505 O O . ARG A 1 473 ? 15.519 -14.123 -21.218 1.00 63.41 473 ARG A O 1
ATOM 3512 N N . GLY A 1 474 ? 17.098 -12.538 -21.353 1.00 49.19 474 GLY A N 1
ATOM 3513 C CA . GLY A 1 474 ? 16.631 -11.931 -22.606 1.00 49.19 474 GLY A CA 1
ATOM 3514 C C . GLY A 1 474 ? 17.709 -11.246 -23.451 1.00 49.19 474 GLY A C 1
ATOM 3515 O O . GLY A 1 474 ? 17.348 -10.420 -24.287 1.00 49.19 474 GLY A O 1
ATOM 3516 N N . SER A 1 475 ? 18.992 -11.562 -23.229 1.00 37.91 475 SER A N 1
ATOM 3517 C CA . SER A 1 475 ? 20.107 -11.203 -24.119 1.00 37.91 475 SER A CA 1
ATOM 3518 C C . SER A 1 475 ? 20.383 -12.266 -25.183 1.00 37.91 475 SER A C 1
ATOM 3520 O O . SER A 1 475 ? 20.287 -13.472 -24.860 1.00 37.91 475 SER A O 1
#